Protein AF-A0A2N3GCE1-F1 (afdb_monomer)

pLDDT: mean 74.69, std 27.47, range [20.53, 97.0]

Nearest PDB structures (foldseek):
  1r5z-assembly2_B  TM=7.952E-01  e=4.108E-09  Thermus thermophilus
  9b8o-assembly1_d  TM=7.644E-01  e=1.112E-06  Rattus norvegicus
  8eat-assembly1_d  TM=7.227E-01  e=1.112E-06  Saccharomyces cerevisiae
  8eau-assembly1_d  TM=6.789E-01  e=3.379E-06  Saccharomyces cerevisiae
  7tmt-assembly1_d  TM=7.478E-01  e=1.033E-04  Saccharomyces cerevisiae

Mean predicted aligned error: 14.21 Å

Radius of gyration: 28.53 Å; Cα contacts (8 Å, |Δi|>4): 388; chains: 1; bounding box: 82×104×69 Å

Foldseek 3Di:
DDDDDDDDDDDDDDYDDDDDDDDDDDDDDDDDDDDDDDDDDDDDDDDDPDDDPDDPDPDPDDDDDDDDDDDDDDDDDDDDDDDDDDDDDDDDDDPPVPVVVVVVVLCVQQVQLLVVLVVVVVQFDDPVLLVQLLVDPFLVSNLVSCCPGPQNVLCVPPDALVSLLLSLLVLLQCCLCPSLVPSSHPPLLSCLLQLVLLLQQLLLLLLCQLVVHQSVVRHSQSGPDGPVCSNVVVDDPVSNVVSVVLQQQQADPVSHGDNVCSVLSSVQVSLVSSCVSLVVSVDPLSLQVSQLLLLLVLLLLLLVCVVVVHQLVVSLSSRYPSHPDDSVLSSVLSPDDQLSSLVVSCCDDLSPPDDSVLSNDNLNSVLSSLVSSVVSLVVLCPDSTGCSSVVSSSSSSVLSSVLVSLSNNCSSVVNHSVVNCVSCVRSRD

Secondary structure (DSSP, 8-state):
------------------------------------PPP--PPPPPP-SS--------SS-----------------------PPPP--------HHHHHHHHHHHHHHHHHHHHHHHHHHTTSPPHHHHHHHHH-SSHHHHHHHHTTSTTTTTSTT--SHHHHHHHHHHHHHHIIIIIIHHTT--HHHHHHHHHHHHHHHHHHHHHHHHHT--GGGT--S-SSS-HHHHHTT---HHHHHHHHHHHHHHB-TTS-B-HHHHHHHHHHHHHHHHHHHHHHT--HHHHHHHHHHHHHHHHHHHHHHHHTT--HHHHGGGPPSS-SS-HHHHHHHHTS-HHHHHHHHTTSGGGTT--HHHHH-GGGHHHHHHHHHHHHHHHHTT-SSSHHHHHHHHHHHHHHHHHHHHHHHHHHTT--HHHHHHHHTTT--

Sequence (429 aa):
MRRIARAGSSRGRARRRGDRGRLGGCRTSRNGTARGSCGRWRRRACVGPHGCAGAWCDSPWHAHECRDIGGVDGRGAAHGTRSIGRGRVVRRAGSKGVRYTTAISDSLRYGFAVGRVRVLQTRLLTRSHFERLLAASDFAEQRRILSETAYGGYLENASDVEDVEAALNKVLRDLQVDFLGSANLPESVVEFFSVRRDYDELRGLLKAEAFGIEPDDLVSGAGSVCVEDLMCNRLPLPLAEAYERLRARSSDEDGELQADRIDDVVDAELYERISDLADRSKSAYIREIGRVMVDVANTKVFVRTRLAGLSANEAARHLLGGGSIPTDRFIALYRLPAEEAAARLSCLGPLRGLDPEALLDPGRLDVLADMVIARHLSRARMVAVGPEPVVAYILMRRAEVTVLRTLLAGKLAGVSRDVLRTRLRDVMP

Structure (mmCIF, N/CA/C/O backbone):
data_AF-A0A2N3GCE1-F1
#
_entry.id   AF-A0A2N3GCE1-F1
#
loop_
_atom_site.group_PDB
_atom_site.id
_atom_site.type_symbol
_atom_site.label_atom_id
_atom_site.label_alt_id
_atom_site.label_comp_id
_atom_site.label_asym_id
_atom_site.label_entity_id
_atom_site.label_seq_id
_atom_site.pdbx_PDB_ins_code
_atom_site.Cartn_x
_atom_site.Cartn_y
_atom_site.Cartn_z
_atom_site.occupancy
_atom_site.B_iso_or_equiv
_atom_site.auth_seq_id
_atom_site.auth_comp_id
_atom_site.auth_asym_id
_atom_site.auth_atom_id
_atom_site.pdbx_PDB_model_num
ATOM 1 N N . MET A 1 1 ? 50.536 44.486 -34.765 1.00 33.47 1 MET A N 1
ATOM 2 C CA . MET A 1 1 ? 51.192 45.765 -34.414 1.00 33.47 1 MET A CA 1
ATOM 3 C C . MET A 1 1 ? 50.103 46.793 -34.108 1.00 33.47 1 MET A C 1
ATOM 5 O O . MET A 1 1 ? 49.329 47.074 -35.002 1.00 33.47 1 MET A O 1
ATOM 9 N N . ARG A 1 2 ? 50.077 47.309 -32.866 1.00 28.23 2 ARG A N 1
ATOM 10 C CA . ARG A 1 2 ? 49.453 48.568 -32.377 1.00 28.23 2 ARG A CA 1
ATOM 11 C C . ARG A 1 2 ? 47.903 48.710 -32.431 1.00 28.23 2 ARG A C 1
ATOM 13 O O . ARG A 1 2 ? 47.321 48.608 -33.492 1.00 28.23 2 ARG A O 1
ATOM 20 N N . ARG A 1 3 ? 47.196 48.795 -31.281 1.00 28.77 3 ARG A N 1
ATOM 21 C CA . ARG A 1 3 ? 47.001 49.950 -30.338 1.00 28.77 3 ARG A CA 1
ATOM 22 C C . ARG A 1 3 ? 46.031 50.998 -30.937 1.00 28.77 3 ARG A C 1
ATOM 24 O O . ARG A 1 3 ? 46.307 51.452 -32.031 1.00 28.77 3 ARG A O 1
ATOM 31 N N . ILE A 1 4 ? 44.910 51.413 -30.322 1.00 32.47 4 ILE A N 1
ATOM 32 C CA . ILE A 1 4 ? 44.731 52.281 -29.120 1.00 32.47 4 ILE A CA 1
ATOM 33 C C . ILE A 1 4 ? 43.200 52.540 -28.983 1.00 32.47 4 ILE A C 1
ATOM 35 O O . ILE A 1 4 ? 42.561 52.722 -30.009 1.00 32.47 4 ILE A O 1
ATOM 39 N N . ALA A 1 5 ? 42.551 52.330 -27.821 1.00 33.72 5 ALA A N 1
ATOM 40 C CA . ALA A 1 5 ? 42.267 53.273 -26.701 1.00 33.72 5 ALA A CA 1
ATOM 41 C C . ALA A 1 5 ? 41.174 54.336 -27.023 1.00 33.72 5 ALA A C 1
ATOM 43 O O . ALA A 1 5 ? 41.070 54.745 -28.164 1.00 33.72 5 ALA A O 1
ATOM 44 N N . ARG A 1 6 ? 40.336 54.878 -26.120 1.00 30.19 6 ARG A N 1
ATOM 45 C CA . ARG A 1 6 ? 40.340 55.067 -24.649 1.00 30.19 6 ARG A CA 1
ATOM 46 C C . ARG A 1 6 ? 38.971 55.685 -24.250 1.00 30.19 6 ARG A C 1
ATOM 48 O O . ARG A 1 6 ? 38.409 56.406 -25.062 1.00 30.19 6 ARG A O 1
ATOM 55 N N . ALA A 1 7 ? 38.446 55.426 -23.045 1.00 27.97 7 ALA A N 1
ATOM 56 C CA . ALA A 1 7 ? 38.142 56.402 -21.960 1.00 27.97 7 ALA A CA 1
ATOM 57 C C . ALA A 1 7 ? 36.643 56.305 -21.576 1.00 27.97 7 ALA A C 1
ATOM 59 O O . ALA A 1 7 ? 35.832 56.049 -22.448 1.00 27.97 7 ALA A O 1
ATOM 60 N N . GLY A 1 8 ? 36.159 56.460 -20.339 1.00 26.09 8 GLY A N 1
ATOM 61 C CA . GLY A 1 8 ? 36.776 56.817 -19.064 1.00 26.09 8 GLY A CA 1
ATOM 62 C C . GLY A 1 8 ? 35.899 57.820 -18.285 1.00 26.09 8 GLY A C 1
ATOM 63 O O . GLY A 1 8 ? 35.783 58.963 -18.705 1.00 26.09 8 GLY A O 1
ATOM 64 N N . SER A 1 9 ? 35.425 57.410 -17.096 1.00 28.12 9 SER A N 1
ATOM 65 C CA . SER A 1 9 ? 34.868 58.222 -15.979 1.00 28.12 9 SER A CA 1
ATOM 66 C C . SER A 1 9 ? 33.432 58.769 -16.148 1.00 28.12 9 SER A C 1
ATOM 68 O O . SER A 1 9 ? 33.041 59.128 -17.244 1.00 28.12 9 SER A O 1
ATOM 70 N N . SER A 1 10 ? 32.573 58.818 -15.120 1.00 27.16 10 SER A N 1
ATOM 71 C CA . SER A 1 10 ? 32.806 59.411 -13.796 1.00 27.16 10 SER A CA 1
ATOM 72 C C . SER A 1 10 ? 31.924 58.830 -12.668 1.00 27.16 10 SER A C 1
ATOM 74 O O . SER A 1 10 ? 30.846 58.282 -12.873 1.00 27.16 10 SER A O 1
ATOM 76 N N . ARG A 1 11 ? 32.453 58.943 -11.441 1.00 29.47 11 ARG A N 1
ATOM 77 C CA . ARG A 1 11 ? 31.873 58.563 -10.141 1.00 29.47 11 ARG A CA 1
ATOM 78 C C . ARG A 1 11 ? 31.115 59.741 -9.510 1.00 29.47 11 ARG A C 1
ATOM 80 O O . ARG A 1 11 ? 31.553 60.876 -9.660 1.00 29.47 11 ARG A O 1
ATOM 87 N N . GLY A 1 12 ? 30.150 59.450 -8.632 1.00 25.20 12 GLY A N 1
ATOM 88 C CA . GLY A 1 12 ? 29.626 60.387 -7.624 1.00 25.20 12 GLY A CA 1
ATOM 89 C C . GLY A 1 12 ? 29.042 59.660 -6.403 1.00 25.20 12 GLY A C 1
ATOM 90 O O . GLY A 1 12 ? 28.181 58.807 -6.547 1.00 25.20 12 GLY A O 1
ATOM 91 N N . ARG A 1 13 ? 29.571 59.959 -5.208 1.00 26.61 13 ARG A N 1
ATOM 92 C CA . ARG A 1 13 ? 29.294 59.356 -3.881 1.00 26.61 13 ARG A CA 1
ATOM 93 C C . ARG A 1 13 ? 28.185 60.093 -3.114 1.00 26.61 13 ARG A C 1
ATOM 95 O O . ARG A 1 13 ? 28.155 61.312 -3.203 1.00 26.61 13 ARG A O 1
ATOM 102 N N . ALA A 1 14 ? 27.520 59.408 -2.169 1.00 26.70 14 ALA A N 1
ATOM 103 C CA . ALA A 1 14 ? 27.341 59.820 -0.752 1.00 26.70 14 ALA A CA 1
ATOM 104 C C . ALA A 1 14 ? 26.603 58.705 0.039 1.00 26.70 14 ALA A C 1
ATOM 106 O O . ALA A 1 14 ? 25.534 58.296 -0.378 1.00 26.70 14 ALA A O 1
ATOM 107 N N . ARG A 1 15 ? 27.250 58.022 1.012 1.00 28.45 15 ARG A N 1
ATOM 108 C CA . ARG A 1 15 ? 27.199 58.212 2.501 1.00 28.45 15 ARG A CA 1
ATOM 109 C C . ARG A 1 15 ? 25.867 57.733 3.133 1.00 28.45 15 ARG A C 1
ATOM 111 O O . ARG A 1 15 ? 24.830 58.066 2.602 1.00 28.45 15 ARG A O 1
ATOM 118 N N . ARG A 1 16 ? 25.762 57.082 4.305 1.00 27.31 16 ARG A N 1
ATOM 119 C CA . ARG A 1 16 ? 26.649 56.543 5.372 1.00 27.31 16 ARG A CA 1
ATOM 120 C C . ARG A 1 16 ? 25.730 55.873 6.440 1.00 27.31 16 ARG A C 1
ATOM 122 O O . ARG A 1 16 ? 24.572 56.260 6.518 1.00 27.31 16 ARG A O 1
ATOM 129 N N . ARG A 1 17 ? 26.343 55.104 7.366 1.00 27.12 17 ARG A N 1
ATOM 130 C CA . ARG A 1 17 ? 25.865 54.561 8.680 1.00 27.12 17 ARG A CA 1
ATOM 131 C C . ARG A 1 17 ? 25.233 53.163 8.605 1.00 27.12 17 ARG A C 1
ATOM 133 O O . ARG A 1 17 ? 24.388 52.948 7.759 1.00 27.12 17 ARG A O 1
ATOM 140 N N . GLY A 1 18 ? 25.563 52.184 9.448 1.00 26.73 18 GLY A N 1
ATOM 141 C CA . GLY A 1 18 ? 26.479 52.027 10.595 1.00 26.73 18 GLY A CA 1
ATOM 142 C C . GLY A 1 18 ? 26.363 50.546 11.024 1.00 26.73 18 GLY A C 1
ATOM 143 O O . GLY A 1 18 ? 25.280 49.991 10.931 1.00 26.73 18 GLY A O 1
ATOM 144 N N . ASP A 1 19 ? 27.452 49.790 11.136 1.00 27.17 19 ASP A N 1
ATOM 145 C CA . ASP A 1 19 ? 28.341 49.613 12.301 1.00 27.17 19 ASP A CA 1
ATOM 146 C C . ASP A 1 19 ? 27.989 48.336 13.109 1.00 27.17 19 ASP A C 1
ATOM 148 O O . ASP A 1 19 ? 26.915 48.259 13.687 1.00 27.17 19 ASP A O 1
ATOM 152 N N . ARG A 1 20 ? 28.943 47.379 13.112 1.00 28.41 20 ARG A N 1
ATOM 153 C CA . ARG A 1 20 ? 29.298 46.343 14.126 1.00 28.41 20 ARG A CA 1
ATOM 154 C C . ARG A 1 20 ? 28.164 45.442 14.668 1.00 28.41 20 ARG A C 1
ATOM 156 O O . ARG A 1 20 ? 27.206 45.917 15.242 1.00 28.41 20 ARG A O 1
ATOM 163 N N . GLY A 1 21 ? 28.219 44.111 14.623 1.00 25.69 21 GLY A N 1
ATOM 164 C CA . GLY A 1 21 ? 29.349 43.193 14.771 1.00 25.69 21 GLY A CA 1
ATOM 165 C C . GLY A 1 21 ? 29.304 42.527 16.154 1.00 25.69 21 GLY A C 1
ATOM 166 O O . GLY A 1 21 ? 29.380 43.245 17.143 1.00 25.69 21 GLY A O 1
ATOM 167 N N . ARG A 1 22 ? 29.234 41.187 16.226 1.00 26.52 22 ARG A N 1
ATOM 168 C CA . ARG A 1 22 ? 30.045 40.328 17.120 1.00 26.52 22 ARG A CA 1
ATOM 169 C C . ARG A 1 22 ? 29.626 38.857 17.069 1.00 26.52 22 ARG A C 1
ATOM 171 O O . ARG A 1 22 ? 28.460 38.507 17.180 1.00 26.52 22 ARG A O 1
ATOM 178 N N . LEU A 1 23 ? 30.668 38.040 16.959 1.00 31.75 23 LEU A N 1
ATOM 179 C CA . LEU A 1 23 ? 30.755 36.619 17.263 1.00 31.75 23 LEU A CA 1
ATOM 180 C C . LEU A 1 23 ? 30.488 36.359 18.754 1.00 31.75 23 LEU A C 1
ATOM 182 O O . LEU A 1 23 ? 30.892 37.157 19.602 1.00 31.75 23 LEU A O 1
ATOM 186 N N . GLY A 1 24 ? 29.927 35.193 19.065 1.00 25.12 24 GLY A N 1
ATOM 187 C CA . GLY A 1 24 ? 29.865 34.647 20.418 1.00 25.12 24 GLY A CA 1
ATOM 188 C C . GLY A 1 24 ? 29.426 33.187 20.388 1.00 25.12 24 GLY A C 1
ATOM 189 O O . GLY A 1 24 ? 28.255 32.904 20.171 1.00 25.12 24 GLY A O 1
ATOM 190 N N . GLY A 1 25 ? 30.377 32.266 20.568 1.00 23.61 25 GLY A N 1
ATOM 191 C CA . GLY A 1 25 ? 30.087 30.846 20.762 1.00 23.61 25 GLY A CA 1
ATOM 192 C C . GLY A 1 25 ? 29.358 30.586 22.080 1.00 23.61 25 GLY A C 1
ATOM 193 O O . GLY A 1 25 ? 29.390 31.414 22.990 1.00 23.61 25 GLY A O 1
ATOM 194 N N . CYS A 1 26 ? 28.747 29.409 22.211 1.00 23.72 26 CYS A N 1
ATOM 195 C CA . CYS A 1 26 ? 28.210 28.959 23.488 1.00 23.72 26 CYS A CA 1
ATOM 196 C C . CYS A 1 26 ? 28.715 27.556 23.824 1.00 23.72 26 CYS A C 1
ATOM 198 O O . CYS A 1 26 ? 28.505 26.594 23.089 1.00 23.72 26 CYS A O 1
ATOM 200 N N . ARG A 1 27 ? 29.428 27.495 24.952 1.00 23.75 27 ARG A N 1
ATOM 201 C CA . ARG A 1 27 ? 29.804 26.285 25.678 1.00 23.75 27 ARG A CA 1
ATOM 202 C C . ARG A 1 27 ? 28.570 25.686 26.352 1.00 23.75 27 ARG A C 1
ATOM 204 O O . ARG A 1 27 ? 27.651 26.391 26.749 1.00 23.75 27 ARG A O 1
ATOM 211 N N . THR A 1 28 ? 28.643 24.381 26.559 1.00 29.11 28 THR A N 1
ATOM 212 C CA . THR A 1 28 ? 27.811 23.559 27.441 1.00 29.11 28 THR A CA 1
ATOM 213 C C . THR A 1 28 ? 27.649 24.120 28.863 1.00 29.11 28 THR A C 1
ATOM 215 O O . THR A 1 28 ? 28.654 24.401 29.520 1.00 29.11 28 THR A O 1
ATOM 218 N N . SER A 1 29 ? 26.424 24.109 29.402 1.00 24.20 29 SER A N 1
ATOM 219 C CA . SER A 1 29 ? 26.180 23.947 30.844 1.00 24.20 29 SER A CA 1
ATOM 220 C C . SER A 1 29 ? 24.843 23.258 31.141 1.00 24.20 29 SER A C 1
ATOM 222 O O . SER A 1 29 ? 23.843 23.481 30.468 1.00 24.20 29 SER A O 1
ATOM 224 N N . ARG A 1 30 ? 24.884 22.412 32.173 1.00 23.70 30 ARG A N 1
ATOM 225 C CA . ARG A 1 30 ? 23.834 21.553 32.738 1.00 23.70 30 ARG A CA 1
ATOM 226 C C . ARG A 1 30 ? 22.676 22.317 33.402 1.00 23.70 30 ARG A C 1
ATOM 228 O O . ARG A 1 30 ? 22.890 23.392 33.944 1.00 23.70 30 ARG A O 1
ATOM 235 N N . ASN A 1 31 ? 21.552 21.595 33.507 1.00 25.09 31 ASN A N 1
ATOM 236 C CA . ASN A 1 31 ? 20.444 21.687 34.472 1.00 25.09 31 ASN A CA 1
ATOM 237 C C . ASN A 1 31 ? 19.581 22.959 34.500 1.00 25.09 31 ASN A C 1
ATOM 239 O O . ASN A 1 31 ? 20.050 24.046 34.807 1.00 25.09 31 ASN A O 1
ATOM 243 N N . GLY A 1 32 ? 18.266 22.761 34.354 1.00 23.70 32 GLY A N 1
ATOM 244 C CA . GLY A 1 32 ? 17.261 23.742 34.760 1.00 23.70 32 GLY A CA 1
ATOM 245 C C . GLY A 1 32 ? 15.976 23.653 33.949 1.00 23.70 32 GLY A C 1
ATOM 246 O O . GLY A 1 32 ? 15.889 24.176 32.848 1.00 23.70 32 GLY A O 1
ATOM 247 N N . THR A 1 33 ? 14.972 22.996 34.518 1.00 26.48 33 THR A N 1
ATOM 248 C CA . THR A 1 33 ? 13.564 23.026 34.108 1.00 26.48 33 THR A CA 1
ATOM 249 C C . THR A 1 33 ? 13.042 24.448 33.883 1.00 26.48 33 THR A C 1
ATOM 251 O O . THR A 1 33 ? 13.059 25.246 34.818 1.00 26.48 33 THR A O 1
ATOM 254 N N . ALA A 1 34 ? 12.461 24.729 32.714 1.00 23.61 34 ALA A N 1
ATOM 255 C CA . ALA A 1 34 ? 11.459 25.782 32.556 1.00 23.61 34 ALA A CA 1
ATOM 256 C C . ALA A 1 34 ? 10.582 25.517 31.323 1.00 23.61 34 ALA A C 1
ATOM 258 O O . ALA A 1 34 ? 11.065 25.362 30.206 1.00 23.61 34 ALA A O 1
ATOM 259 N N . ARG A 1 35 ? 9.269 25.463 31.567 1.00 27.59 35 ARG A N 1
ATOM 260 C CA . ARG A 1 35 ? 8.199 25.460 30.566 1.00 27.59 35 ARG A CA 1
ATOM 261 C C . ARG A 1 35 ? 8.321 26.701 29.676 1.00 27.59 35 ARG A C 1
ATOM 263 O O . ARG A 1 35 ? 8.397 27.809 30.198 1.00 27.59 35 ARG A O 1
ATOM 270 N N . GLY A 1 36 ? 8.255 26.515 28.361 1.00 23.55 36 GLY A N 1
ATOM 271 C CA . GLY A 1 36 ? 8.134 27.589 27.380 1.00 23.55 36 GLY A CA 1
ATOM 272 C C . GLY A 1 36 ? 7.062 27.230 26.360 1.00 23.55 36 GLY A C 1
ATOM 273 O O . GLY A 1 36 ? 7.244 26.334 25.547 1.00 23.55 36 GLY A O 1
ATOM 274 N N . SER A 1 37 ? 5.922 27.906 26.456 1.00 25.78 37 SER A N 1
ATOM 275 C CA . SER A 1 37 ? 4.818 27.882 25.500 1.00 25.78 37 SER A CA 1
ATOM 276 C C . SER A 1 37 ? 5.287 28.307 24.106 1.00 25.78 37 SER A C 1
ATOM 278 O O . SER A 1 37 ? 5.743 29.441 23.949 1.00 25.78 37 SER A O 1
ATOM 280 N N . CYS A 1 38 ? 5.124 27.449 23.096 1.00 23.92 38 CYS A N 1
ATOM 281 C CA . CYS A 1 38 ? 5.292 27.852 21.701 1.00 23.92 38 CYS A CA 1
ATOM 282 C C . CYS A 1 38 ? 3.946 28.328 21.133 1.00 23.92 38 CYS A C 1
ATOM 284 O O . CYS A 1 38 ? 2.900 27.714 21.351 1.00 23.92 38 CYS A O 1
ATOM 286 N N . GLY A 1 39 ? 3.982 29.506 20.513 1.00 23.58 39 GLY A N 1
ATOM 287 C CA . GLY A 1 39 ? 2.833 30.348 20.208 1.00 23.58 39 GLY A CA 1
ATOM 288 C C . GLY A 1 39 ? 1.913 29.801 19.119 1.00 23.58 39 GLY A C 1
ATOM 289 O O . GLY A 1 39 ? 2.338 29.318 18.076 1.00 23.58 39 GLY A O 1
ATOM 290 N N . ARG A 1 40 ? 0.615 29.957 19.376 1.00 23.17 40 ARG A N 1
ATOM 291 C CA . ARG A 1 40 ? -0.505 29.680 18.477 1.00 23.17 40 ARG A CA 1
ATOM 292 C C . ARG A 1 40 ? -0.565 30.775 17.397 1.00 23.17 40 ARG A C 1
ATOM 294 O O . ARG A 1 40 ? -0.954 31.903 17.700 1.00 23.17 40 ARG A O 1
ATOM 301 N N . TRP A 1 41 ? -0.204 30.468 16.151 1.00 23.16 41 TRP A N 1
ATOM 302 C CA . TRP A 1 41 ? -0.358 31.399 15.025 1.00 23.16 41 TRP A CA 1
ATOM 303 C C . TRP A 1 41 ? -1.803 31.369 14.508 1.00 23.16 41 TRP A C 1
ATOM 305 O O . TRP A 1 41 ? -2.201 30.473 13.774 1.00 23.16 41 TRP A O 1
ATOM 315 N N . ARG A 1 42 ? -2.613 32.364 14.893 1.00 22.33 42 ARG A N 1
ATOM 316 C CA . ARG A 1 42 ? -3.903 32.647 14.238 1.00 22.33 42 ARG A CA 1
ATOM 317 C C . ARG A 1 42 ? -3.636 33.383 12.924 1.00 22.33 42 ARG A C 1
ATOM 319 O O . ARG A 1 42 ? -3.183 34.527 12.965 1.00 22.33 42 ARG A O 1
ATOM 326 N N . ARG A 1 43 ? -3.976 32.793 11.774 1.00 29.83 43 ARG A N 1
ATOM 327 C CA . ARG A 1 43 ? -4.094 33.542 10.510 1.00 29.83 43 ARG A CA 1
ATOM 328 C C . ARG A 1 43 ? -5.513 34.110 10.392 1.00 29.83 43 ARG A C 1
ATOM 330 O O . ARG A 1 43 ? -6.495 33.406 10.602 1.00 29.83 43 ARG A O 1
ATOM 337 N N . ARG A 1 44 ? -5.609 35.422 10.144 1.00 22.22 44 ARG A N 1
ATOM 338 C CA . ARG A 1 44 ? -6.866 36.149 9.897 1.00 22.22 44 ARG A CA 1
ATOM 339 C C . ARG A 1 44 ? -7.319 35.892 8.460 1.00 22.22 44 ARG A C 1
ATOM 341 O O . ARG A 1 44 ? -6.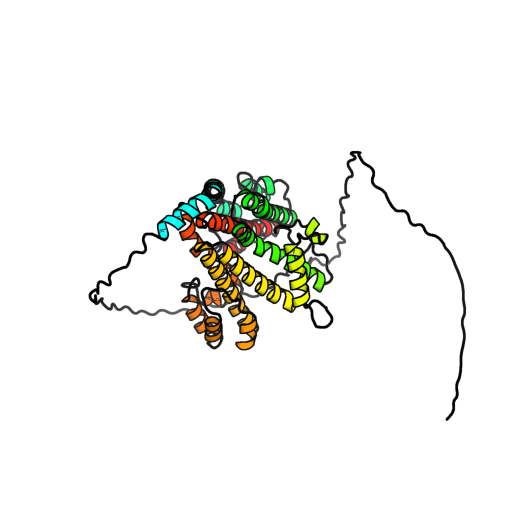519 36.038 7.544 1.00 22.22 44 ARG A O 1
ATOM 348 N N . ALA A 1 45 ? -8.598 35.577 8.284 1.00 23.36 45 ALA A N 1
ATOM 349 C CA . ALA A 1 45 ? -9.257 35.561 6.985 1.00 23.36 45 ALA A CA 1
ATOM 350 C C . ALA A 1 45 ? -9.542 37.002 6.524 1.00 23.36 45 ALA A C 1
ATOM 352 O O . ALA A 1 45 ? -10.155 37.777 7.260 1.00 23.36 45 ALA A O 1
ATOM 353 N N . CYS A 1 46 ? -9.117 37.352 5.310 1.00 21.83 46 CYS A N 1
ATOM 354 C CA . CYS A 1 46 ? -9.624 38.516 4.587 1.00 21.83 46 CYS A CA 1
ATOM 355 C C . CYS A 1 46 ? -10.735 38.036 3.647 1.00 21.83 46 CYS A C 1
ATOM 357 O O . CYS A 1 46 ? -10.486 37.228 2.757 1.00 21.83 46 CYS A O 1
ATOM 359 N N . VAL A 1 47 ? -11.958 38.517 3.872 1.00 24.56 47 VAL A N 1
ATOM 360 C CA . VAL A 1 47 ? -13.141 38.223 3.052 1.00 24.56 47 VAL A CA 1
ATOM 361 C C . VAL A 1 47 ? -13.284 39.318 1.995 1.00 24.56 47 VAL A C 1
ATOM 363 O O . VAL A 1 47 ? -13.379 40.495 2.339 1.00 24.56 47 VAL A O 1
ATOM 366 N N . GLY A 1 48 ? -13.306 38.923 0.720 1.00 22.86 48 GLY A N 1
ATOM 367 C CA . GLY A 1 48 ? -13.671 39.758 -0.427 1.00 22.86 48 GLY A CA 1
ATOM 368 C C . GLY A 1 48 ? -14.891 39.172 -1.158 1.00 22.86 48 GLY A C 1
ATOM 369 O O . GLY A 1 48 ? -15.114 37.961 -1.083 1.00 22.86 48 GLY A O 1
ATOM 370 N N . PRO A 1 49 ? -15.721 39.993 -1.826 1.00 24.56 49 PRO A N 1
ATOM 371 C CA . PRO A 1 49 ? -17.116 39.665 -2.086 1.00 24.56 49 PRO A CA 1
ATOM 372 C C . PRO A 1 49 ? -17.316 39.035 -3.467 1.00 24.56 49 PRO A C 1
ATOM 374 O O . PRO A 1 49 ? -17.944 39.635 -4.318 1.00 24.56 49 PRO A O 1
ATOM 377 N N . HIS A 1 50 ? -16.810 37.825 -3.690 1.00 25.69 50 HIS A N 1
ATOM 378 C CA . HIS A 1 50 ? -17.332 36.894 -4.698 1.00 25.69 50 HIS A CA 1
ATOM 379 C C . HIS A 1 50 ? -17.014 35.482 -4.203 1.00 25.69 50 HIS A C 1
ATOM 381 O O . HIS A 1 50 ? -15.877 35.022 -4.250 1.00 25.69 50 HIS A O 1
ATOM 387 N N . GLY A 1 51 ? -18.022 34.845 -3.607 1.00 30.61 51 GLY A N 1
ATOM 388 C CA . GLY A 1 51 ? -17.897 33.557 -2.940 1.00 30.61 51 GLY A CA 1
ATOM 389 C C . GLY A 1 51 ? -17.669 32.413 -3.919 1.00 30.61 51 GLY A C 1
ATOM 390 O O . GLY A 1 51 ? -18.630 31.825 -4.393 1.00 30.61 51 GLY A O 1
ATOM 391 N N . CYS A 1 52 ? -16.400 32.079 -4.140 1.00 23.19 52 CYS A N 1
ATOM 392 C CA . CYS A 1 52 ? -15.913 30.746 -4.487 1.00 23.19 52 CYS A CA 1
ATOM 393 C C . CYS A 1 52 ? -14.543 30.587 -3.814 1.00 23.19 52 CYS A C 1
ATOM 395 O O . CYS A 1 52 ? -13.531 31.057 -4.328 1.00 23.19 52 CYS A O 1
ATOM 397 N N . ALA A 1 53 ? -14.511 29.973 -2.629 1.00 21.80 53 ALA A N 1
ATOM 398 C CA . ALA A 1 53 ? -13.259 29.543 -2.018 1.00 21.80 53 ALA A CA 1
ATOM 399 C C . ALA A 1 53 ? -12.817 28.254 -2.721 1.00 21.80 53 ALA A C 1
ATOM 401 O O . ALA A 1 53 ? -13.348 27.179 -2.456 1.00 21.80 53 ALA A O 1
ATOM 402 N N . GLY A 1 54 ? -11.898 28.405 -3.674 1.00 29.05 54 GLY A N 1
ATOM 403 C CA . GLY A 1 54 ? -11.167 27.309 -4.291 1.00 29.05 54 GLY A CA 1
ATOM 404 C C . GLY A 1 54 ? -10.099 26.784 -3.338 1.00 29.05 54 GLY A C 1
ATOM 405 O O . GLY A 1 54 ? -9.162 27.494 -2.991 1.00 29.05 54 GLY A O 1
ATOM 406 N N . ALA A 1 55 ? -10.286 25.546 -2.913 1.00 24.69 55 ALA A N 1
ATOM 407 C CA . ALA A 1 55 ? -9.293 24.588 -2.444 1.00 24.69 55 ALA A CA 1
ATOM 408 C C . ALA A 1 55 ? -10.054 23.254 -2.404 1.00 24.69 55 ALA A C 1
ATOM 410 O O . ALA A 1 55 ? -11.244 23.281 -2.104 1.00 24.69 55 ALA A O 1
ATOM 411 N N . TRP A 1 56 ? -9.406 22.126 -2.694 1.00 25.25 56 TRP A N 1
ATOM 412 C CA . TRP A 1 56 ? -10.009 20.799 -2.951 1.00 25.25 56 TRP A CA 1
ATOM 413 C C . TRP A 1 56 ? -10.373 20.516 -4.414 1.00 25.25 56 TRP A C 1
ATOM 415 O O . TRP A 1 56 ? -11.505 20.184 -4.744 1.00 25.25 56 TRP A O 1
ATOM 425 N N . CYS A 1 57 ? -9.361 20.598 -5.276 1.00 22.11 57 CYS A N 1
ATOM 426 C CA . CYS A 1 57 ? -9.258 19.828 -6.516 1.00 22.11 57 CYS A CA 1
ATOM 427 C C . CYS A 1 57 ? -7.774 19.769 -6.900 1.00 22.11 57 CYS A C 1
ATOM 429 O O . CYS A 1 57 ? -7.363 20.503 -7.779 1.00 22.11 57 CYS A O 1
ATOM 431 N N . ASP A 1 58 ? -6.978 18.955 -6.202 1.00 21.25 58 ASP A N 1
ATOM 432 C CA . ASP A 1 58 ? -5.650 18.524 -6.668 1.00 21.25 58 ASP A CA 1
ATOM 433 C C . ASP A 1 58 ? -5.305 17.168 -6.038 1.00 21.25 58 ASP A C 1
ATOM 435 O O . ASP A 1 58 ? -4.491 16.993 -5.137 1.00 21.25 58 ASP A O 1
ATOM 439 N N . SER A 1 59 ? -6.016 16.159 -6.515 1.00 23.55 59 SER A N 1
ATOM 440 C CA . SER A 1 59 ? -5.460 14.827 -6.707 1.00 23.55 59 SER A CA 1
ATOM 441 C C . SER A 1 59 ? -5.751 14.513 -8.169 1.00 23.55 59 SER A C 1
ATOM 443 O O . SER A 1 59 ? -6.889 14.732 -8.599 1.00 23.55 59 SER A O 1
ATOM 445 N N . PRO A 1 60 ? -4.761 14.093 -8.976 1.00 22.86 60 PRO A N 1
ATOM 446 C CA . PRO A 1 60 ? -5.038 13.774 -10.366 1.00 22.86 60 PRO A CA 1
ATOM 447 C C . PRO A 1 60 ? -6.051 12.626 -10.370 1.00 22.86 60 PRO A C 1
ATOM 449 O O . PRO A 1 60 ? -6.070 11.838 -9.429 1.00 22.86 60 PRO A O 1
ATOM 452 N N . TRP A 1 61 ? -6.864 12.534 -11.420 1.00 25.09 61 TRP A N 1
ATOM 453 C CA . TRP A 1 61 ? -7.975 11.585 -11.590 1.00 25.09 61 TRP A CA 1
ATOM 454 C C . TRP A 1 61 ? -9.298 12.056 -10.966 1.00 25.09 61 TRP A C 1
ATOM 456 O O . TRP A 1 61 ? -9.614 11.735 -9.828 1.00 25.09 61 TRP A O 1
ATOM 466 N N . HIS A 1 62 ? -10.088 12.817 -11.737 1.00 25.33 62 HIS A N 1
ATOM 467 C CA . HIS A 1 62 ? -11.474 12.475 -12.111 1.00 25.33 62 HIS A CA 1
ATOM 468 C C . HIS A 1 62 ? -12.227 13.687 -12.676 1.00 25.33 62 HIS A C 1
ATOM 470 O O . HIS A 1 62 ? -12.447 14.673 -11.980 1.00 25.33 62 HIS A O 1
ATOM 476 N N . ALA A 1 63 ? -12.717 13.564 -13.912 1.00 23.14 63 ALA A N 1
ATOM 477 C CA . ALA A 1 63 ? -13.847 14.347 -14.394 1.00 23.14 63 ALA A CA 1
ATOM 478 C C . ALA A 1 63 ? -14.635 13.563 -15.461 1.00 23.14 63 ALA A C 1
ATOM 480 O O . ALA A 1 63 ? -14.057 13.035 -16.407 1.00 23.14 63 ALA A O 1
ATOM 481 N N . HIS A 1 64 ? -15.957 13.598 -15.291 1.00 26.39 64 HIS A N 1
ATOM 482 C CA . HIS A 1 64 ? -17.046 13.358 -16.243 1.00 26.39 64 HIS A CA 1
ATOM 483 C C . HIS A 1 64 ? -17.788 12.013 -16.291 1.00 26.39 64 HIS A C 1
ATOM 485 O O . HIS A 1 64 ? -17.245 10.916 -16.296 1.00 26.39 64 HIS A O 1
ATOM 491 N N . GLU A 1 65 ? -19.105 12.215 -16.314 1.00 23.39 65 GLU A N 1
ATOM 492 C CA . GLU A 1 65 ? -20.244 11.336 -16.110 1.00 23.39 65 GLU A CA 1
ATOM 493 C C . GLU A 1 65 ? -21.042 11.190 -17.422 1.00 23.39 65 GLU A C 1
ATOM 495 O O . GLU A 1 65 ? -21.149 12.145 -18.192 1.00 23.39 65 GLU A O 1
ATOM 500 N N . CYS A 1 66 ? -21.735 10.050 -17.520 1.00 20.53 66 CYS A N 1
ATOM 501 C CA . CYS A 1 66 ? -23.111 9.851 -18.013 1.00 20.53 66 CYS A CA 1
ATOM 502 C C . CYS A 1 66 ? -23.455 9.672 -19.515 1.00 20.53 66 CYS A C 1
ATOM 504 O O . CYS A 1 66 ? -23.171 10.524 -20.352 1.00 20.53 66 CYS A O 1
ATOM 506 N N . ARG A 1 67 ? -24.315 8.639 -19.712 1.00 22.20 67 ARG A N 1
ATOM 507 C CA . ARG A 1 67 ? -25.198 8.223 -20.844 1.00 22.20 67 ARG A CA 1
ATOM 508 C C . ARG A 1 67 ? -24.605 7.190 -21.818 1.00 22.20 67 ARG A C 1
ATOM 510 O O . ARG A 1 67 ? -23.467 7.335 -22.223 1.00 22.20 67 ARG A O 1
ATOM 517 N N . ASP A 1 68 ? -25.275 6.115 -22.251 1.00 23.72 68 ASP A N 1
ATOM 518 C CA . ASP A 1 68 ? -26.663 5.628 -22.145 1.00 23.72 68 ASP A CA 1
ATOM 519 C C . ASP A 1 68 ? -26.686 4.084 -22.239 1.00 23.72 68 ASP A C 1
ATOM 521 O O . ASP A 1 68 ? -25.782 3.465 -22.798 1.00 23.72 68 ASP A O 1
ATOM 525 N N . ILE A 1 69 ? -27.742 3.466 -21.697 1.00 22.73 69 ILE A N 1
ATOM 526 C CA . ILE A 1 69 ? -27.984 2.014 -21.669 1.00 22.73 69 ILE A CA 1
ATOM 527 C C . ILE A 1 69 ? -28.922 1.606 -22.819 1.00 22.73 69 ILE A C 1
ATOM 529 O O . ILE A 1 69 ? -30.019 2.143 -22.949 1.00 22.73 69 ILE A O 1
ATOM 533 N N . GLY A 1 70 ? -28.540 0.565 -23.562 1.00 23.28 70 GLY A N 1
ATOM 534 C CA . GLY A 1 70 ? -29.412 -0.329 -24.339 1.00 23.28 70 GLY A CA 1
ATOM 535 C C . GLY A 1 70 ? -28.607 -1.607 -24.602 1.00 23.28 70 GLY A C 1
ATOM 536 O O . GLY A 1 70 ? -27.498 -1.521 -25.104 1.00 23.28 70 GLY A O 1
ATOM 537 N N . GLY A 1 71 ? -28.963 -2.801 -24.131 1.00 22.28 71 GLY A N 1
ATOM 538 C CA . GLY A 1 71 ? -30.225 -3.505 -24.314 1.00 22.28 71 GLY A CA 1
ATOM 539 C C . GLY A 1 71 ? -30.044 -4.511 -25.457 1.00 22.28 71 GLY A C 1
ATOM 540 O O . GLY A 1 71 ? -29.844 -4.075 -26.583 1.00 22.28 71 GLY A O 1
ATOM 541 N N . VAL A 1 72 ? -30.091 -5.820 -25.159 1.00 24.78 72 VAL A N 1
ATOM 542 C CA . VAL A 1 72 ? -30.770 -6.902 -25.921 1.00 24.78 72 VAL A CA 1
ATOM 543 C C . VAL A 1 72 ? -30.197 -8.294 -25.584 1.00 24.78 72 VAL A C 1
ATOM 545 O O . VAL A 1 72 ? -28.996 -8.511 -25.450 1.00 24.78 72 VAL A O 1
ATOM 548 N N . ASP A 1 73 ? -31.155 -9.209 -25.454 1.00 23.19 73 ASP A N 1
ATOM 549 C CA . ASP A 1 73 ? -31.148 -10.644 -25.183 1.00 23.19 73 ASP A CA 1
ATOM 550 C C . ASP A 1 73 ? -30.275 -11.542 -26.077 1.00 23.19 73 ASP A C 1
ATOM 552 O O . ASP A 1 73 ? -30.037 -11.250 -27.247 1.00 23.19 73 ASP A O 1
ATOM 556 N N . GLY A 1 74 ? -30.008 -12.769 -25.599 1.00 24.31 74 GLY A N 1
ATOM 557 C CA . GLY A 1 74 ? -29.877 -13.902 -26.523 1.00 24.31 74 GLY A CA 1
ATOM 558 C C . GLY A 1 74 ? -29.197 -15.173 -26.014 1.00 24.31 74 GLY A C 1
ATOM 559 O O . GLY A 1 74 ? -28.021 -15.374 -26.261 1.00 24.31 74 GLY A O 1
ATOM 560 N N . ARG A 1 75 ? -29.990 -16.056 -25.387 1.00 24.58 75 ARG A N 1
ATOM 561 C CA . ARG A 1 75 ? -30.054 -17.532 -25.555 1.00 24.58 75 ARG A CA 1
ATOM 562 C C . ARG A 1 75 ? -28.796 -18.325 -25.973 1.00 24.58 75 ARG A C 1
ATOM 564 O O . ARG A 1 75 ? -28.248 -18.110 -27.045 1.00 24.58 75 ARG A O 1
ATOM 571 N N . GLY A 1 76 ? -28.574 -19.462 -25.299 1.00 24.86 76 GLY A N 1
ATOM 572 C CA . GLY A 1 76 ? -28.040 -20.657 -25.977 1.00 24.86 76 GLY A CA 1
ATOM 573 C C . GLY A 1 76 ? -27.305 -21.661 -25.094 1.00 24.86 76 GLY A C 1
ATOM 574 O O . GLY A 1 76 ? -26.108 -21.543 -24.875 1.00 24.86 76 GLY A O 1
ATOM 575 N N . ALA A 1 77 ? -28.024 -22.678 -24.624 1.00 24.72 77 ALA A N 1
ATOM 576 C CA . ALA A 1 77 ? -27.486 -23.862 -23.960 1.00 24.72 77 ALA A CA 1
ATOM 577 C C . ALA A 1 77 ? -26.652 -24.749 -24.907 1.00 24.72 77 ALA A C 1
ATOM 579 O O . ALA A 1 77 ? -26.975 -24.826 -26.087 1.00 24.72 77 ALA A O 1
ATOM 580 N N . ALA A 1 78 ? -25.693 -25.515 -24.370 1.00 25.83 78 ALA A N 1
ATOM 581 C CA . ALA A 1 78 ? -25.601 -26.964 -24.611 1.00 25.83 78 ALA A CA 1
ATOM 582 C C . ALA A 1 78 ? -24.455 -27.626 -23.825 1.00 25.83 78 ALA A C 1
ATOM 584 O O . ALA A 1 78 ? -23.325 -27.149 -23.764 1.00 25.83 78 ALA A O 1
ATOM 585 N N . HIS A 1 79 ? -24.799 -28.773 -23.248 1.00 25.50 79 HIS A N 1
ATOM 586 C CA . HIS A 1 79 ? -23.948 -29.729 -22.558 1.00 25.50 79 HIS A CA 1
ATOM 587 C C . HIS A 1 79 ? -22.926 -30.418 -23.477 1.00 25.50 79 HIS A C 1
ATOM 589 O O . HIS A 1 79 ? -23.237 -30.768 -24.610 1.00 25.50 79 HIS A O 1
ATOM 595 N N . GLY A 1 80 ? -21.746 -30.725 -22.927 1.00 26.48 80 GLY A N 1
ATOM 596 C CA . GLY A 1 80 ? -20.743 -31.599 -23.537 1.00 26.48 80 GLY A CA 1
ATOM 597 C C . GLY A 1 80 ? -19.983 -32.378 -22.464 1.00 26.48 80 GLY A C 1
ATOM 598 O O . GLY A 1 80 ? -19.320 -31.807 -21.605 1.00 26.48 80 GLY A O 1
ATOM 599 N N . THR A 1 81 ? -20.161 -33.690 -22.480 1.00 26.33 81 THR A N 1
ATOM 600 C CA . THR A 1 81 ? -19.829 -34.693 -21.463 1.00 26.33 81 THR A CA 1
ATOM 601 C C . THR A 1 81 ? -18.342 -35.032 -21.307 1.00 26.33 81 THR A C 1
ATOM 603 O O . THR A 1 81 ? -17.546 -34.954 -22.236 1.00 26.33 81 THR A O 1
ATOM 606 N N . ARG A 1 82 ? -18.017 -35.489 -20.089 1.00 24.97 82 ARG A N 1
ATOM 607 C CA . ARG A 1 82 ? -16.741 -36.041 -19.603 1.00 24.97 82 ARG A CA 1
ATOM 608 C C . ARG A 1 82 ? -16.235 -37.240 -20.417 1.00 24.97 82 ARG A C 1
ATOM 610 O O . ARG A 1 82 ? -17.005 -38.146 -20.714 1.00 24.97 82 ARG A O 1
ATOM 617 N N . SER A 1 83 ? -14.912 -37.356 -20.534 1.00 27.56 83 SER A N 1
ATOM 618 C CA . SER A 1 83 ? -14.219 -38.642 -20.686 1.00 27.56 83 SER A CA 1
ATOM 619 C C . SER A 1 83 ? -12.987 -38.698 -19.777 1.00 27.56 83 SER A C 1
ATOM 621 O O . SER A 1 83 ? -12.070 -37.885 -19.887 1.00 27.56 83 SER A O 1
ATOM 623 N N . ILE A 1 84 ? -13.005 -39.659 -18.853 1.00 27.19 84 ILE A N 1
ATOM 624 C CA . ILE A 1 84 ? -11.993 -39.936 -17.829 1.00 27.19 84 ILE A CA 1
ATOM 625 C C . ILE A 1 84 ? -10.908 -40.829 -18.448 1.00 27.19 84 ILE A C 1
ATOM 627 O O . ILE A 1 84 ? -11.181 -41.962 -18.840 1.00 27.19 84 ILE A O 1
ATOM 631 N N . GLY A 1 85 ? -9.680 -40.314 -18.531 1.00 27.92 85 GLY A N 1
ATOM 632 C CA . GLY A 1 85 ? -8.492 -41.025 -19.010 1.00 27.92 85 GLY A CA 1
ATOM 633 C C . GLY A 1 85 ? -7.593 -41.481 -17.860 1.00 27.92 85 GLY A C 1
ATOM 634 O O . GLY A 1 85 ? -7.219 -40.693 -16.998 1.00 27.92 85 GLY A O 1
ATOM 635 N N . ARG A 1 86 ? -7.285 -42.779 -17.862 1.00 28.38 86 ARG A N 1
ATOM 636 C CA . ARG A 1 86 ? -6.600 -43.581 -16.837 1.00 28.38 86 ARG A CA 1
ATOM 637 C C . ARG A 1 86 ? -5.233 -43.056 -16.384 1.00 28.38 86 ARG A C 1
ATOM 639 O O . ARG A 1 86 ? -4.442 -42.524 -17.156 1.00 28.38 86 ARG A O 1
ATOM 646 N N . GLY A 1 87 ? -4.964 -43.306 -15.103 1.00 25.06 87 GLY A N 1
ATOM 647 C CA . GLY A 1 87 ? -3.770 -42.891 -14.386 1.00 25.06 87 GLY A CA 1
ATOM 648 C C . GLY A 1 87 ? -2.513 -43.690 -14.717 1.00 25.06 87 GLY A C 1
ATOM 649 O O . GLY A 1 87 ? -2.545 -44.879 -15.033 1.00 25.06 87 GLY A O 1
ATOM 650 N N . ARG A 1 88 ? -1.381 -43.003 -14.567 1.00 25.92 88 ARG A N 1
ATOM 651 C CA . ARG A 1 88 ? -0.040 -43.575 -14.564 1.00 25.92 88 ARG A CA 1
ATOM 652 C C . ARG A 1 88 ? 0.596 -43.221 -13.219 1.00 25.92 88 ARG A C 1
ATOM 654 O O . ARG A 1 88 ? 0.852 -42.056 -12.927 1.00 25.92 88 ARG A O 1
ATOM 661 N N . VAL A 1 89 ? 0.779 -44.234 -12.374 1.00 27.30 89 VAL A N 1
ATOM 662 C CA . VAL A 1 89 ? 1.424 -44.124 -11.061 1.00 27.30 89 VAL A CA 1
ATOM 663 C C . VAL A 1 89 ? 2.910 -43.843 -11.282 1.00 27.30 89 VAL A C 1
ATOM 665 O O . VAL A 1 89 ? 3.689 -44.746 -11.573 1.00 27.30 89 VAL A O 1
ATOM 668 N N . VAL A 1 90 ? 3.303 -42.576 -11.165 1.00 30.92 90 VAL A N 1
ATOM 669 C CA . VAL A 1 90 ? 4.708 -42.171 -11.064 1.00 30.92 90 VAL A CA 1
ATOM 670 C C . VAL A 1 90 ? 5.085 -42.189 -9.586 1.00 30.92 90 VAL A C 1
ATOM 672 O O . VAL A 1 90 ? 4.479 -41.501 -8.762 1.00 30.92 90 VAL A O 1
ATOM 675 N N . ARG A 1 91 ? 6.070 -43.024 -9.243 1.00 26.06 91 ARG A N 1
ATOM 676 C CA . ARG A 1 91 ? 6.636 -43.164 -7.897 1.00 26.06 91 ARG A CA 1
ATOM 677 C C . ARG A 1 91 ? 7.111 -41.793 -7.389 1.00 26.06 91 ARG A C 1
ATOM 679 O O . ARG A 1 91 ? 8.055 -41.225 -7.926 1.00 26.06 91 ARG A O 1
ATOM 686 N N . ARG A 1 92 ? 6.461 -41.260 -6.347 1.00 27.53 92 ARG A N 1
ATOM 687 C CA . ARG A 1 92 ? 6.910 -40.055 -5.628 1.00 27.53 92 ARG A CA 1
ATOM 688 C C . ARG A 1 92 ? 8.084 -40.417 -4.716 1.00 27.53 92 ARG A C 1
ATOM 690 O O . ARG A 1 92 ? 7.887 -41.047 -3.680 1.00 27.53 92 ARG A O 1
ATOM 697 N N . ALA A 1 93 ? 9.285 -39.981 -5.090 1.00 31.44 93 ALA A N 1
ATOM 698 C CA . ALA A 1 93 ? 10.412 -39.864 -4.171 1.00 31.44 93 ALA A CA 1
ATOM 699 C C . ALA A 1 93 ? 10.073 -38.856 -3.051 1.00 31.44 93 ALA A C 1
ATOM 701 O O . ALA A 1 93 ? 9.370 -37.866 -3.268 1.00 31.44 93 ALA A O 1
ATOM 702 N N . GLY A 1 94 ? 10.497 -39.167 -1.825 1.00 36.97 94 GLY A N 1
ATOM 703 C CA . GLY A 1 94 ? 10.008 -38.561 -0.589 1.00 36.97 94 GLY A CA 1
ATOM 704 C C . GLY A 1 94 ? 10.333 -37.075 -0.416 1.00 36.97 94 GLY A C 1
ATOM 705 O O . GLY A 1 94 ? 11.480 -36.692 -0.243 1.00 36.97 94 GLY A O 1
ATOM 706 N N . SER A 1 95 ? 9.288 -36.248 -0.323 1.00 40.50 95 SER A N 1
ATOM 707 C CA . SER A 1 95 ? 9.349 -34.828 0.065 1.00 40.50 95 SER A CA 1
ATOM 708 C C . SER A 1 95 ? 9.006 -34.596 1.548 1.00 40.50 95 SER A C 1
ATOM 710 O O . SER A 1 95 ? 8.467 -33.542 1.894 1.00 40.50 95 SER A O 1
ATOM 712 N N . LYS A 1 96 ? 9.151 -35.613 2.409 1.00 37.84 96 LYS A N 1
ATOM 713 C CA . LYS A 1 96 ? 8.678 -35.537 3.803 1.00 37.84 96 LYS A CA 1
ATOM 714 C C . LYS A 1 96 ? 9.672 -34.810 4.719 1.00 37.84 96 LYS A C 1
ATOM 716 O O . LYS A 1 96 ? 9.219 -34.048 5.554 1.00 37.84 96 LYS A O 1
ATOM 721 N N . GLY A 1 97 ? 10.987 -34.925 4.513 1.00 31.16 97 GLY A N 1
ATOM 722 C CA . GLY A 1 97 ? 11.996 -34.349 5.423 1.00 31.16 97 GLY A CA 1
ATOM 723 C C . GLY A 1 97 ? 12.108 -32.816 5.437 1.00 31.16 97 GLY A C 1
ATOM 724 O O . GLY A 1 97 ? 12.367 -32.243 6.485 1.00 31.16 97 GLY A O 1
ATOM 725 N N . VAL A 1 98 ? 11.862 -32.138 4.310 1.00 39.25 98 VAL A N 1
ATOM 726 C CA . VAL A 1 98 ? 12.059 -30.674 4.191 1.00 39.25 98 VAL A CA 1
ATOM 727 C C . VAL A 1 98 ? 10.901 -29.869 4.797 1.00 39.25 98 VAL A C 1
ATOM 729 O O . VAL A 1 98 ? 11.103 -28.767 5.290 1.00 39.25 98 VAL A O 1
ATOM 732 N N . ARG A 1 99 ? 9.674 -30.410 4.801 1.00 42.75 99 ARG A N 1
ATOM 733 C CA . ARG A 1 99 ? 8.491 -29.673 5.289 1.00 42.75 99 ARG A CA 1
ATOM 734 C C . ARG A 1 99 ? 8.409 -29.586 6.813 1.00 42.75 99 ARG A C 1
ATOM 736 O O . ARG A 1 99 ? 7.908 -28.592 7.327 1.00 42.75 99 ARG A O 1
ATOM 743 N N . TYR A 1 100 ? 8.890 -30.604 7.530 1.00 42.38 100 TYR A N 1
ATOM 744 C CA . TYR A 1 100 ? 8.827 -30.621 8.996 1.00 42.38 100 TYR A CA 1
ATOM 745 C C . TYR A 1 100 ? 9.822 -29.645 9.637 1.00 42.38 100 TYR A C 1
ATOM 747 O O . TYR A 1 1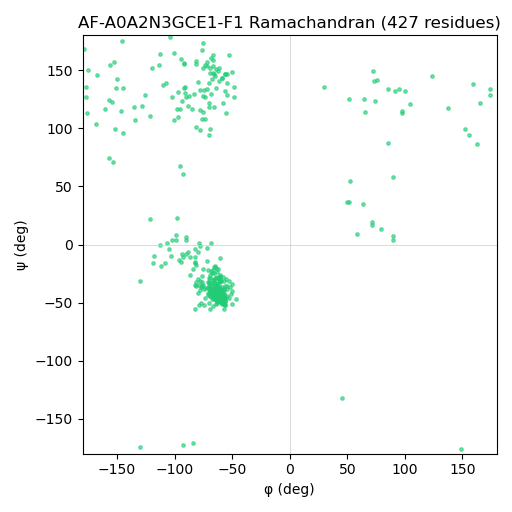00 ? 9.473 -28.980 10.607 1.00 42.38 100 TYR A O 1
ATOM 755 N N . THR A 1 101 ? 11.025 -29.495 9.078 1.00 51.31 101 THR A N 1
ATOM 756 C CA . THR A 1 101 ? 12.037 -28.557 9.590 1.00 51.31 101 THR A CA 1
ATOM 757 C C . THR A 1 101 ? 11.630 -27.097 9.403 1.00 51.31 101 THR A C 1
ATOM 759 O O . THR A 1 101 ? 11.792 -26.314 10.335 1.00 51.31 101 THR A O 1
ATOM 762 N N . THR A 1 102 ? 11.031 -26.737 8.262 1.00 57.59 102 THR A N 1
ATOM 763 C CA . THR A 1 102 ? 10.518 -25.373 8.025 1.00 57.59 102 THR A CA 1
ATOM 764 C C . THR A 1 102 ? 9.367 -25.012 8.968 1.00 57.59 102 THR A C 1
ATOM 766 O O . THR A 1 102 ? 9.350 -23.922 9.531 1.00 57.59 102 THR A O 1
ATOM 769 N N . ALA A 1 103 ? 8.435 -25.938 9.212 1.00 56.66 103 ALA A N 1
ATOM 770 C CA . ALA A 1 103 ? 7.312 -25.687 10.117 1.00 56.66 103 ALA A CA 1
ATOM 771 C C . ALA A 1 103 ? 7.766 -25.442 11.572 1.00 56.66 103 ALA A C 1
ATOM 773 O O . ALA A 1 103 ? 7.216 -24.579 12.258 1.00 56.66 103 ALA A O 1
ATOM 774 N N . ILE A 1 104 ? 8.794 -26.162 12.040 1.00 59.03 104 ILE A N 1
ATOM 775 C CA . ILE A 1 104 ? 9.371 -25.972 13.382 1.00 59.03 104 ILE A CA 1
ATOM 776 C C . ILE A 1 104 ? 10.142 -24.645 13.459 1.00 59.03 104 ILE A C 1
ATOM 778 O O . ILE A 1 104 ? 9.976 -23.902 14.428 1.00 59.03 104 ILE A O 1
ATOM 782 N N . SER A 1 105 ? 10.936 -24.304 12.435 1.00 61.81 105 SER A N 1
ATOM 783 C CA . SER A 1 105 ? 11.678 -23.036 12.411 1.00 61.81 105 SER A CA 1
ATOM 784 C C . SER A 1 105 ? 10.754 -21.823 12.364 1.00 61.81 105 SER A C 1
ATOM 786 O O . SER A 1 105 ? 10.990 -20.853 13.080 1.00 61.81 105 SER A O 1
ATOM 788 N N . ASP A 1 106 ? 9.679 -21.880 11.576 1.00 67.12 106 ASP A N 1
ATOM 789 C CA . ASP A 1 106 ? 8.712 -20.784 11.484 1.00 67.12 106 ASP A CA 1
ATOM 790 C C . ASP A 1 106 ? 7.881 -20.655 12.764 1.00 67.12 106 ASP A C 1
ATOM 792 O O . ASP A 1 106 ? 7.563 -19.542 13.182 1.00 67.12 106 ASP A O 1
ATOM 796 N N . SER A 1 107 ? 7.609 -21.766 13.454 1.00 67.00 107 SER A N 1
ATOM 797 C CA . SER A 1 107 ? 6.930 -21.729 14.752 1.00 67.00 107 SER A CA 1
ATOM 798 C C . SER A 1 107 ? 7.745 -21.008 15.821 1.00 67.00 107 SER A C 1
ATOM 800 O O . SER A 1 107 ? 7.199 -20.194 16.563 1.00 67.00 107 SER A O 1
ATOM 802 N N . LEU A 1 108 ? 9.058 -21.240 15.861 1.00 72.44 108 LEU A N 1
ATOM 803 C CA . LEU A 1 108 ? 9.959 -20.528 16.770 1.00 72.44 108 LEU A CA 1
ATOM 804 C C . LEU A 1 108 ? 10.156 -19.061 16.355 1.00 72.44 108 LEU A C 1
ATOM 806 O O . LEU A 1 108 ? 10.215 -18.183 17.211 1.00 72.44 108 LEU A O 1
ATOM 810 N N . ARG A 1 109 ? 10.223 -18.789 15.047 1.00 79.19 109 ARG A N 1
ATOM 811 C CA . ARG A 1 109 ? 10.519 -17.460 14.486 1.00 79.19 109 ARG A CA 1
ATOM 812 C C . ARG A 1 109 ? 9.329 -16.499 14.504 1.00 79.19 109 ARG A C 1
ATOM 814 O O . ARG A 1 109 ? 9.535 -15.299 14.624 1.00 79.19 109 ARG A O 1
ATOM 821 N N . TYR A 1 110 ? 8.101 -17.007 14.384 1.00 85.56 110 TYR A N 1
ATOM 822 C CA . TYR A 1 110 ? 6.886 -16.187 14.302 1.00 85.56 110 TYR A CA 1
ATOM 823 C C . TYR A 1 110 ? 5.901 -16.423 15.448 1.00 85.56 110 TYR A C 1
ATOM 825 O O . TYR A 1 110 ? 4.959 -15.648 15.582 1.00 85.56 110 TYR A O 1
ATOM 833 N N . GLY A 1 111 ? 6.086 -17.443 16.294 1.00 85.25 111 GLY A N 1
ATOM 834 C CA . GLY A 1 111 ? 5.109 -17.820 17.323 1.00 85.25 111 GLY A CA 1
ATOM 835 C C . GLY A 1 111 ? 4.705 -16.672 18.255 1.00 85.25 111 GLY A C 1
ATOM 836 O O . GLY A 1 111 ? 3.514 -16.458 18.485 1.00 85.25 111 GLY A O 1
ATOM 837 N N . PHE A 1 112 ? 5.674 -15.875 18.721 1.00 87.06 112 PHE A N 1
ATOM 838 C CA . PHE A 1 112 ? 5.404 -14.702 19.562 1.00 87.06 112 PHE A CA 1
ATOM 839 C C . PHE A 1 112 ? 4.576 -13.637 18.827 1.00 87.06 112 PHE A C 1
ATOM 841 O O . PHE A 1 112 ? 3.547 -13.181 19.335 1.00 87.06 112 PHE A O 1
ATOM 848 N N . ALA A 1 113 ? 4.981 -13.284 17.603 1.00 89.00 113 ALA A N 1
ATOM 849 C CA . ALA A 1 113 ? 4.258 -12.335 16.763 1.00 89.00 113 ALA A CA 1
ATOM 850 C C . ALA A 1 113 ? 2.834 -12.825 16.456 1.00 89.00 113 ALA A C 1
ATOM 852 O O . ALA A 1 113 ? 1.884 -12.057 16.580 1.00 89.00 113 ALA A O 1
ATOM 853 N N . VAL A 1 114 ? 2.667 -14.109 16.124 1.00 89.44 114 VAL A N 1
ATOM 854 C CA . VAL A 1 114 ? 1.363 -14.729 15.851 1.00 89.44 114 VAL A CA 1
ATOM 855 C C . VAL A 1 114 ? 0.457 -14.653 17.077 1.00 89.44 114 VAL A C 1
ATOM 857 O O . VAL A 1 114 ? -0.689 -14.233 16.939 1.00 89.44 114 VAL A O 1
ATOM 860 N N . GLY A 1 115 ? 0.952 -14.982 18.275 1.00 87.88 115 GLY A N 1
ATOM 861 C CA . GLY A 1 115 ? 0.173 -14.875 19.514 1.00 87.88 115 GLY A CA 1
ATOM 862 C C . GLY A 1 115 ? -0.362 -13.458 19.748 1.00 87.88 115 GLY A C 1
ATOM 863 O O . GLY A 1 115 ? -1.557 -13.272 19.978 1.00 87.88 115 GLY A O 1
ATOM 864 N N . ARG A 1 116 ? 0.496 -12.442 19.587 1.00 90.19 116 ARG A N 1
ATOM 865 C CA . ARG A 1 116 ? 0.091 -11.028 19.678 1.00 90.19 116 ARG A CA 1
ATOM 866 C C . ARG A 1 116 ? -0.914 -10.647 18.598 1.00 90.19 116 ARG A C 1
ATOM 868 O O . ARG A 1 116 ? -1.923 -10.012 18.891 1.00 90.19 116 ARG A O 1
ATOM 875 N N . VAL A 1 117 ? -0.665 -11.060 17.359 1.00 90.12 117 VAL A N 1
ATOM 876 C CA . VAL A 1 117 ? -1.545 -10.788 16.220 1.00 90.12 117 VAL A CA 1
ATOM 877 C C . VAL A 1 117 ? -2.932 -11.374 16.431 1.00 90.12 117 VAL A C 1
ATOM 879 O O . VAL A 1 117 ? -3.907 -10.695 16.136 1.00 90.12 117 VAL A O 1
ATOM 882 N N . ARG A 1 118 ? -3.059 -12.588 16.977 1.00 88.94 118 ARG A N 1
ATOM 883 C CA . ARG A 1 118 ? -4.373 -13.190 17.252 1.00 88.94 118 ARG A CA 1
ATOM 884 C C . ARG A 1 118 ? -5.195 -12.351 18.229 1.00 88.94 118 ARG A C 1
ATOM 886 O O . ARG A 1 118 ? -6.392 -12.196 18.015 1.00 88.94 118 ARG A O 1
ATOM 893 N N . VAL A 1 119 ? -4.557 -11.755 19.237 1.00 89.69 119 VAL A N 1
ATOM 894 C CA . VAL A 1 119 ? -5.215 -10.810 20.152 1.00 89.69 119 VAL A CA 1
ATOM 895 C C . VAL A 1 119 ? -5.562 -9.503 19.439 1.00 89.69 119 VAL A C 1
ATOM 897 O O . VAL A 1 119 ? -6.663 -8.993 19.592 1.00 89.69 119 VAL A O 1
ATOM 900 N N . LEU A 1 120 ? -4.657 -8.950 18.632 1.00 90.50 120 LEU A N 1
ATOM 901 C CA . LEU A 1 120 ? -4.906 -7.686 17.932 1.00 90.50 120 LEU A CA 1
ATOM 902 C C . LEU A 1 120 ? -5.959 -7.806 16.817 1.00 90.50 120 LEU A C 1
ATOM 904 O O . LEU A 1 120 ? -6.674 -6.843 16.543 1.00 90.50 120 LEU A O 1
ATOM 908 N N . GLN A 1 121 ? -6.099 -8.983 16.205 1.00 88.94 121 GLN A N 1
ATOM 909 C CA . GLN A 1 121 ? -7.115 -9.275 15.192 1.00 88.94 121 GLN A CA 1
ATOM 910 C C . GLN A 1 121 ? -8.542 -9.150 15.736 1.00 88.94 121 GLN A C 1
ATOM 912 O O . GLN A 1 121 ? -9.434 -8.791 14.973 1.00 88.94 121 GLN A O 1
ATOM 917 N N . THR A 1 122 ? -8.772 -9.392 17.033 1.00 89.75 122 THR A N 1
ATOM 918 C CA . THR A 1 122 ? -10.105 -9.214 17.641 1.00 89.75 122 THR A CA 1
ATOM 919 C C . THR A 1 122 ? -10.498 -7.744 17.785 1.00 89.75 122 THR A C 1
ATOM 921 O O . THR A 1 122 ? -11.666 -7.447 18.012 1.00 89.75 122 THR A O 1
ATOM 924 N N . ARG A 1 123 ? -9.535 -6.823 17.633 1.00 90.81 123 ARG A N 1
ATOM 925 C CA . ARG A 1 123 ? -9.729 -5.369 17.721 1.00 90.81 123 ARG A CA 1
ATOM 926 C C . ARG A 1 123 ? -9.860 -4.684 16.358 1.00 90.81 123 ARG A C 1
ATOM 928 O O . ARG A 1 123 ? -9.876 -3.457 16.320 1.00 90.81 123 ARG A O 1
ATOM 935 N N . LEU A 1 124 ? -9.877 -5.444 15.262 1.00 91.75 124 LEU A N 1
ATOM 936 C CA . LEU A 1 124 ? -10.185 -4.899 13.938 1.00 91.75 124 LEU A CA 1
ATOM 937 C C . LEU A 1 124 ? -11.664 -4.509 13.869 1.00 91.75 124 LEU A C 1
ATOM 939 O O . LEU A 1 124 ? -12.526 -5.127 14.502 1.00 91.75 124 LEU A O 1
ATOM 943 N N . LEU A 1 125 ? -11.956 -3.474 13.094 1.00 93.25 125 LEU A N 1
ATOM 944 C CA . LEU A 1 125 ? -13.311 -3.038 12.830 1.00 93.25 125 LEU A CA 1
ATOM 945 C C . LEU A 1 125 ? -14.065 -4.113 12.048 1.00 93.25 125 LEU A C 1
ATOM 947 O O . LEU A 1 125 ? -13.531 -4.838 11.211 1.00 93.25 125 LEU A O 1
ATOM 951 N N . THR A 1 126 ? -15.351 -4.221 12.354 1.00 91.06 126 THR A N 1
ATOM 952 C CA . THR A 1 126 ? -16.246 -5.174 11.712 1.00 91.06 126 THR A CA 1
ATOM 953 C C . THR A 1 126 ? -17.051 -4.442 10.655 1.00 91.06 126 THR A C 1
ATOM 955 O O . THR A 1 126 ? -17.186 -3.216 10.691 1.00 91.06 126 THR A O 1
ATOM 958 N N . ARG A 1 127 ? -17.686 -5.197 9.761 1.00 88.56 127 ARG A N 1
ATOM 959 C CA . ARG A 1 127 ? -18.646 -4.642 8.805 1.00 88.56 127 ARG A CA 1
ATOM 960 C C . ARG A 1 127 ? -19.714 -3.761 9.471 1.00 88.56 127 ARG A C 1
ATOM 962 O O . ARG A 1 127 ? -20.018 -2.690 8.959 1.00 88.56 127 ARG A O 1
ATOM 969 N N . SER A 1 128 ? -20.211 -4.165 10.643 1.00 91.50 128 SER A N 1
ATOM 970 C CA . SER A 1 128 ? -21.186 -3.384 11.418 1.00 91.50 128 SER A CA 1
ATOM 971 C C . SER A 1 128 ? -20.626 -2.030 11.872 1.00 91.50 128 SER A C 1
ATOM 973 O O . SER A 1 128 ? -21.322 -1.020 11.777 1.00 91.50 128 SER A O 1
ATOM 975 N N . HIS A 1 129 ? -19.354 -1.965 12.294 1.00 94.44 129 HIS A N 1
ATOM 976 C CA . HIS A 1 129 ? -18.715 -0.686 12.628 1.00 94.44 129 HIS A CA 1
ATOM 977 C C . HIS A 1 129 ? -18.729 0.264 11.433 1.00 94.44 129 HIS A C 1
ATOM 979 O O . HIS A 1 129 ? -19.180 1.398 11.559 1.00 94.44 129 HIS A O 1
ATOM 985 N N . PHE A 1 130 ? -18.309 -0.200 10.259 1.00 91.81 130 PHE A N 1
ATOM 986 C CA . PHE A 1 130 ? -18.284 0.657 9.081 1.00 91.81 130 PHE A CA 1
ATOM 987 C C . PHE A 1 130 ? -19.679 1.062 8.586 1.00 91.81 130 PHE A C 1
ATOM 989 O O . PHE A 1 130 ? -19.870 2.205 8.177 1.00 91.81 130 PHE A O 1
ATOM 996 N N . GLU A 1 131 ? -20.670 0.168 8.649 1.00 91.19 131 GLU A N 1
ATOM 997 C CA . GLU A 1 131 ? -22.056 0.502 8.298 1.00 91.19 131 GLU A CA 1
ATOM 998 C C . GLU A 1 131 ? -22.619 1.599 9.215 1.00 91.19 131 GLU A C 1
ATOM 1000 O O . GLU A 1 131 ? -23.272 2.525 8.727 1.00 91.19 131 GLU A O 1
ATOM 1005 N N . ARG A 1 132 ? -22.296 1.551 10.516 1.00 94.56 132 ARG A N 1
ATOM 1006 C CA . ARG A 1 132 ? -22.628 2.606 11.485 1.00 94.56 132 ARG A CA 1
ATOM 1007 C C . ARG A 1 132 ? -21.892 3.913 11.184 1.00 94.56 132 ARG A C 1
ATOM 1009 O O . ARG A 1 132 ? -22.524 4.962 11.169 1.00 94.56 132 ARG A O 1
ATOM 1016 N N . LEU A 1 133 ? -20.591 3.867 10.884 1.00 95.25 133 LEU A N 1
ATOM 1017 C CA . LEU A 1 133 ? -19.801 5.062 10.539 1.00 95.25 133 LEU A CA 1
ATOM 1018 C C . LEU A 1 133 ? -20.303 5.763 9.277 1.00 95.25 133 LEU A C 1
ATOM 1020 O O . LEU A 1 133 ? -20.294 6.990 9.199 1.00 95.25 133 LEU A O 1
ATOM 1024 N N . LEU A 1 134 ? -20.743 4.982 8.293 1.00 93.19 134 LEU A N 1
ATOM 1025 C CA . LEU A 1 134 ? -21.337 5.492 7.066 1.00 93.19 134 LEU A CA 1
ATOM 1026 C C . LEU A 1 134 ? -22.724 6.110 7.318 1.00 93.19 134 LEU A C 1
ATOM 1028 O O . LEU A 1 134 ? -23.114 7.047 6.624 1.00 93.19 134 LEU A O 1
ATOM 1032 N N . ALA A 1 135 ? -23.483 5.566 8.274 1.00 93.38 135 ALA A N 1
ATOM 1033 C CA . ALA A 1 135 ? -24.816 6.044 8.639 1.00 93.38 135 ALA A CA 1
ATOM 1034 C C . ALA A 1 135 ? -24.809 7.254 9.587 1.00 93.38 135 ALA A C 1
ATOM 1036 O O . ALA A 1 135 ? -25.829 7.933 9.670 1.00 93.38 135 ALA A O 1
ATOM 1037 N N . ALA A 1 136 ? -23.689 7.523 10.262 1.00 95.50 136 ALA A N 1
ATOM 1038 C CA . ALA A 1 136 ? -23.552 8.627 11.202 1.00 95.50 136 ALA A CA 1
ATOM 1039 C C . ALA A 1 136 ? -23.928 9.982 10.572 1.00 95.50 136 ALA A C 1
ATOM 1041 O O . ALA A 1 136 ? -23.556 10.265 9.423 1.00 95.50 136 ALA A O 1
ATOM 1042 N N . SER A 1 137 ? -24.641 10.828 11.318 1.00 93.75 137 SER A N 1
ATOM 1043 C CA . SER A 1 137 ? -25.077 12.156 10.875 1.00 93.75 137 SER A CA 1
ATOM 1044 C C . SER A 1 137 ? -23.891 13.082 10.647 1.00 93.75 137 SER A C 1
ATOM 1046 O O . SER A 1 137 ? -23.803 13.741 9.611 1.00 93.75 137 SER A O 1
ATOM 1048 N N . ASP A 1 138 ? -22.940 13.063 11.574 1.00 94.62 138 ASP A N 1
ATOM 1049 C CA . ASP A 1 138 ? -21.806 13.974 11.635 1.00 94.62 138 ASP A CA 1
ATOM 1050 C C . ASP A 1 138 ? -20.545 13.279 12.172 1.00 94.62 138 ASP A C 1
ATOM 1052 O O . ASP A 1 138 ? -20.545 12.109 12.568 1.00 94.62 138 ASP A O 1
ATOM 1056 N N . PHE A 1 139 ? -19.437 14.016 12.159 1.00 95.75 139 PHE A N 1
ATOM 1057 C CA . PHE A 1 139 ? -18.153 13.528 12.645 1.00 95.75 139 PHE A CA 1
ATOM 1058 C C . PHE A 1 139 ? -18.140 13.263 14.162 1.00 95.75 139 PHE A C 1
ATOM 1060 O O . PHE A 1 139 ? -17.436 12.363 14.624 1.00 95.75 139 PHE A O 1
ATOM 1067 N N . ALA A 1 140 ? -18.936 13.988 14.957 1.00 95.50 140 ALA A N 1
ATOM 1068 C CA . ALA A 1 140 ? -19.001 13.759 16.399 1.00 95.50 140 ALA A CA 1
ATOM 1069 C C . ALA A 1 140 ? -19.633 12.395 16.710 1.00 95.50 140 ALA A C 1
ATOM 1071 O O . ALA A 1 140 ? -19.148 11.672 17.581 1.00 95.50 140 ALA A O 1
ATOM 1072 N N . GLU A 1 141 ? -20.667 11.997 15.969 1.00 95.94 141 GLU A N 1
ATOM 1073 C CA . GLU A 1 141 ? -21.221 10.647 16.047 1.00 95.94 141 GLU A CA 1
ATOM 1074 C C . GLU A 1 141 ? -20.217 9.585 15.567 1.00 95.94 141 GLU A C 1
ATOM 1076 O O . GLU A 1 141 ? -20.049 8.569 16.246 1.00 95.94 141 GLU A O 1
ATOM 1081 N N . GLN A 1 142 ? -19.477 9.826 14.475 1.00 96.56 142 GLN A N 1
ATOM 1082 C CA . GLN A 1 142 ? -18.410 8.910 14.039 1.00 96.56 142 GLN A CA 1
ATOM 1083 C C . GLN A 1 142 ? -17.346 8.704 15.127 1.00 96.56 142 GLN A C 1
ATOM 1085 O O . GLN A 1 142 ? -16.961 7.566 15.406 1.00 96.56 142 GLN A O 1
ATOM 1090 N N . ARG A 1 143 ? -16.919 9.777 15.803 1.00 96.06 143 ARG A N 1
ATOM 1091 C CA . ARG A 1 143 ? -15.992 9.700 16.942 1.00 96.06 143 ARG A CA 1
ATOM 1092 C C . ARG A 1 143 ? -16.562 8.898 18.110 1.00 96.06 143 ARG A C 1
ATOM 1094 O O . ARG A 1 143 ? -15.838 8.081 18.672 1.00 96.06 143 ARG A O 1
ATOM 1101 N N . ARG A 1 144 ? -17.848 9.061 18.447 1.00 95.69 144 ARG A N 1
ATOM 1102 C CA . ARG A 1 144 ? -18.514 8.240 19.481 1.00 95.69 144 ARG A CA 1
ATOM 1103 C C . ARG A 1 144 ? -18.577 6.762 19.100 1.00 95.69 144 ARG A C 1
ATOM 1105 O O . ARG A 1 144 ? -18.421 5.907 19.957 1.00 95.69 144 ARG A O 1
ATOM 1112 N N . ILE A 1 145 ? -18.788 6.437 17.825 1.00 96.06 145 ILE A N 1
ATOM 1113 C CA . ILE A 1 145 ? -18.750 5.040 17.364 1.00 96.06 145 ILE A CA 1
ATOM 1114 C C . ILE A 1 145 ? -17.336 4.460 17.528 1.00 96.06 145 ILE A C 1
ATOM 1116 O O . ILE A 1 145 ? -17.189 3.298 17.901 1.00 96.06 145 ILE A O 1
ATOM 1120 N N . LEU A 1 146 ? -16.300 5.261 17.265 1.00 96.81 146 LEU A N 1
ATOM 1121 C CA . LEU A 1 146 ? -14.901 4.833 17.344 1.00 96.81 146 LEU A CA 1
ATOM 1122 C C . LEU A 1 146 ? -14.308 4.865 18.757 1.00 96.81 146 LEU A C 1
ATOM 1124 O O . LEU A 1 146 ? -13.259 4.249 18.955 1.00 96.81 146 LEU A O 1
ATOM 1128 N N . SER A 1 147 ? -14.939 5.524 19.734 1.00 95.12 147 SER A N 1
ATOM 1129 C CA . SER A 1 147 ? -14.366 5.713 21.076 1.00 95.12 147 SER A CA 1
ATOM 1130 C C . SER A 1 147 ? -14.107 4.402 21.821 1.00 95.12 147 SER A C 1
ATOM 1132 O O . SER A 1 147 ? -13.166 4.318 22.601 1.00 95.12 147 SER A O 1
ATOM 1134 N N . GLU A 1 148 ? -14.899 3.365 21.546 1.00 90.12 148 GLU A N 1
ATOM 1135 C CA . GLU A 1 148 ? -14.751 2.024 22.138 1.00 90.12 148 GLU A CA 1
ATOM 1136 C C . GLU A 1 148 ? -13.842 1.093 21.314 1.00 90.12 148 GLU A C 1
ATOM 1138 O O . GLU A 1 148 ? -13.679 -0.086 21.629 1.00 90.12 148 GLU A O 1
ATOM 1143 N N . THR A 1 149 ? -13.247 1.601 20.234 1.00 94.94 149 THR A N 1
ATOM 1144 C CA . THR A 1 149 ? -12.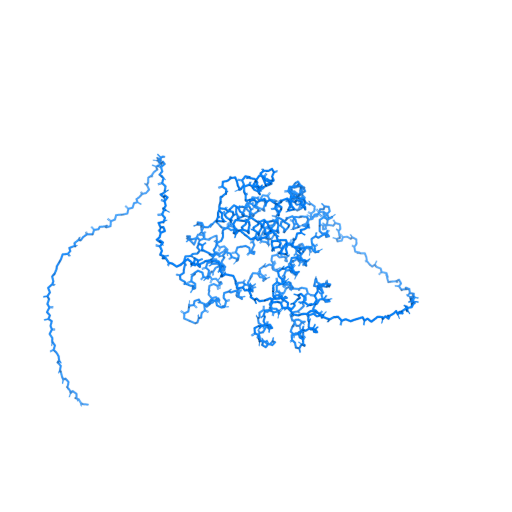395 0.828 19.322 1.00 94.94 149 THR A CA 1
ATOM 1145 C C . THR A 1 149 ? -10.915 1.140 19.546 1.00 94.94 149 THR A C 1
ATOM 1147 O O . THR A 1 149 ? -10.550 2.013 20.332 1.00 94.94 149 THR A O 1
ATOM 1150 N N . ALA A 1 150 ? -10.031 0.479 18.791 1.00 92.19 150 ALA A N 1
ATOM 1151 C CA . ALA A 1 150 ? -8.600 0.789 18.801 1.00 92.19 150 ALA A CA 1
ATOM 1152 C C . ALA A 1 150 ? -8.267 2.236 18.365 1.00 92.19 150 ALA A C 1
ATOM 1154 O O . ALA A 1 150 ? -7.132 2.664 18.546 1.00 92.19 150 ALA A O 1
ATOM 1155 N N . TYR A 1 151 ? -9.233 2.975 17.808 1.00 96.12 151 TYR A N 1
ATOM 1156 C CA . TYR A 1 151 ? -9.067 4.342 17.309 1.00 96.12 151 TYR A CA 1
ATOM 1157 C C . TYR A 1 151 ? -9.488 5.425 18.304 1.00 96.12 151 TYR A C 1
ATOM 1159 O O . TYR A 1 151 ? -9.151 6.589 18.095 1.00 96.12 151 TYR A O 1
ATOM 1167 N N . GLY A 1 152 ? -10.196 5.069 19.381 1.00 94.69 152 GLY A N 1
ATOM 1168 C CA . GLY A 1 152 ? -10.801 6.042 20.294 1.00 94.69 152 GLY A CA 1
ATOM 1169 C C . GLY A 1 152 ? -9.795 7.030 20.880 1.00 94.69 152 GLY A C 1
ATOM 1170 O O . GLY A 1 152 ? -9.990 8.236 20.770 1.00 94.69 152 GLY A O 1
ATOM 1171 N N . GLY A 1 153 ? -8.678 6.523 21.409 1.00 94.50 153 GLY A N 1
ATOM 1172 C CA . GLY A 1 153 ? -7.624 7.365 21.988 1.00 94.50 153 GLY A CA 1
ATOM 1173 C C . GLY A 1 153 ? -6.878 8.234 20.968 1.00 94.50 153 GLY A C 1
ATOM 1174 O O . GLY A 1 153 ? -6.360 9.284 21.327 1.00 94.50 153 GLY A O 1
ATOM 1175 N N . TYR A 1 154 ? -6.845 7.839 19.691 1.00 95.56 154 TYR A N 1
ATOM 1176 C CA . TYR A 1 154 ? -6.211 8.634 18.632 1.00 95.56 154 TYR A CA 1
ATOM 1177 C C . TYR A 1 154 ? -7.093 9.806 18.197 1.00 95.56 154 TYR A C 1
ATOM 1179 O O . TYR A 1 154 ? -6.590 10.882 17.896 1.00 95.56 154 TYR A O 1
ATOM 1187 N N . LEU A 1 155 ? -8.411 9.597 18.174 1.00 95.81 155 LEU A N 1
ATOM 1188 C CA . LEU A 1 155 ? -9.396 10.558 17.669 1.00 95.81 155 LEU A CA 1
ATOM 1189 C C . LEU A 1 155 ? -10.076 11.373 18.780 1.00 95.81 155 LEU A C 1
ATOM 1191 O O . LEU A 1 155 ? -11.033 12.102 18.513 1.00 95.81 155 LEU A O 1
ATOM 1195 N N . GLU A 1 156 ? -9.615 11.258 20.028 1.00 91.94 156 GLU A N 1
ATOM 1196 C CA . GLU A 1 156 ? -10.239 11.911 21.183 1.00 91.94 156 GLU A CA 1
ATOM 1197 C C . GLU A 1 156 ? -10.307 13.432 21.014 1.00 91.94 156 GLU A C 1
ATOM 1199 O O . GLU A 1 156 ? -11.355 14.022 21.264 1.00 91.94 156 GLU A O 1
ATOM 1204 N N . ASN A 1 157 ? -9.233 14.045 20.514 1.00 91.19 157 ASN A N 1
ATOM 1205 C CA . ASN A 1 157 ? -9.129 15.496 20.339 1.00 91.19 157 ASN A CA 1
ATOM 1206 C C . ASN A 1 157 ? -9.323 15.958 18.892 1.00 91.19 157 ASN A C 1
ATOM 1208 O O . ASN A 1 157 ? -9.206 17.150 18.630 1.00 91.19 157 ASN A O 1
ATOM 1212 N N . ALA A 1 158 ? -9.632 15.045 17.968 1.00 94.88 158 ALA A N 1
ATOM 1213 C CA . ALA A 1 158 ? -9.770 15.402 16.566 1.00 94.88 158 ALA A CA 1
ATOM 1214 C C . ALA A 1 158 ? -11.046 16.215 16.318 1.00 94.88 158 ALA A C 1
ATOM 1216 O O . ALA A 1 158 ? -12.134 15.856 16.798 1.00 94.88 158 ALA A O 1
ATOM 1217 N N . SER A 1 159 ? -10.908 17.304 15.565 1.00 93.00 159 SER A N 1
ATOM 1218 C CA . SER A 1 159 ? -11.985 18.253 15.283 1.00 93.00 159 SER A CA 1
ATOM 1219 C C . SER A 1 159 ? -12.152 18.576 13.800 1.00 93.00 159 SER A C 1
ATOM 1221 O O . SER A 1 159 ? -13.284 18.779 13.358 1.00 93.00 159 SER A O 1
ATOM 1223 N N . ASP A 1 160 ? -11.066 18.548 13.035 1.00 94.31 160 ASP A N 1
ATOM 1224 C CA . ASP A 1 160 ? -11.046 18.816 11.601 1.00 94.31 160 ASP A CA 1
ATOM 1225 C C . ASP A 1 160 ? -10.302 17.719 10.818 1.00 94.31 160 ASP A C 1
ATOM 1227 O O . ASP A 1 160 ? -9.970 16.653 11.345 1.00 94.31 160 ASP A O 1
ATOM 1231 N N . VAL A 1 161 ? -10.131 17.940 9.512 1.00 92.69 161 VAL A N 1
ATOM 1232 C CA . VAL A 1 161 ? -9.506 16.963 8.612 1.00 92.69 161 VAL A CA 1
ATOM 1233 C C . VAL A 1 161 ? -8.022 16.791 8.930 1.00 92.69 161 VAL A C 1
ATOM 1235 O O . VAL A 1 161 ? -7.536 15.664 8.900 1.00 92.69 161 VAL A O 1
ATOM 1238 N N . GLU A 1 162 ? -7.321 17.870 9.277 1.00 90.69 162 GLU A N 1
ATOM 1239 C CA . GLU A 1 162 ? -5.893 17.835 9.610 1.00 90.69 162 GLU A CA 1
ATOM 1240 C C . GLU A 1 162 ? -5.659 17.001 10.875 1.00 90.69 162 GLU A C 1
ATOM 1242 O O . GLU A 1 162 ? -4.804 16.111 10.887 1.00 90.69 162 GLU A O 1
ATOM 1247 N N . ASP A 1 163 ? -6.487 17.200 11.905 1.00 93.44 163 ASP A N 1
ATOM 1248 C CA . ASP A 1 163 ? -6.443 16.397 13.126 1.00 93.44 163 ASP A CA 1
ATOM 1249 C C . ASP A 1 163 ? -6.689 14.904 12.843 1.00 93.44 163 ASP A C 1
ATOM 1251 O O . ASP A 1 163 ? -6.025 14.030 13.411 1.00 93.44 163 ASP A O 1
ATOM 1255 N N . VAL A 1 164 ? -7.665 14.590 11.980 1.00 94.94 164 VAL A N 1
ATOM 1256 C CA . VAL A 1 164 ? -7.975 13.206 11.585 1.00 94.94 164 VAL A CA 1
ATOM 1257 C C . VAL A 1 164 ? -6.797 12.580 10.847 1.00 94.94 164 VAL A C 1
ATOM 1259 O O . VAL A 1 164 ? -6.430 11.441 11.147 1.00 94.94 164 VAL A O 1
ATOM 1262 N N . GLU A 1 165 ? -6.185 13.306 9.915 1.00 91.88 165 GLU A N 1
ATOM 1263 C CA . GLU A 1 165 ? -5.019 12.833 9.175 1.00 91.88 165 GLU A CA 1
ATOM 1264 C C . GLU A 1 165 ? -3.838 12.551 10.103 1.00 91.88 165 GLU A C 1
ATOM 1266 O O . GLU A 1 165 ? -3.276 11.451 10.073 1.00 91.88 165 GLU A O 1
ATOM 1271 N N . ALA A 1 166 ? -3.522 13.487 11.000 1.00 90.12 166 ALA A N 1
ATOM 1272 C CA . ALA A 1 166 ? -2.474 13.317 11.999 1.00 90.12 166 ALA A CA 1
ATOM 1273 C C . ALA A 1 166 ? -2.743 12.104 12.908 1.00 90.12 166 ALA A C 1
ATOM 1275 O O . ALA A 1 166 ? -1.849 11.284 13.144 1.00 90.12 166 ALA A O 1
ATOM 1276 N N . ALA A 1 167 ? -3.985 11.932 13.373 1.00 94.12 167 ALA A N 1
ATOM 1277 C CA . ALA A 1 167 ? -4.383 10.800 14.205 1.00 94.12 167 ALA A CA 1
ATOM 1278 C C . ALA A 1 167 ? -4.215 9.455 13.477 1.00 94.12 167 ALA A C 1
ATOM 1280 O O . ALA A 1 167 ? -3.657 8.508 14.038 1.00 94.12 167 ALA A O 1
ATOM 1281 N N . LEU A 1 168 ? -4.658 9.359 12.222 1.00 94.25 168 LEU A N 1
ATOM 1282 C CA . LEU A 1 168 ? -4.547 8.138 11.420 1.00 94.25 168 LEU A CA 1
ATOM 1283 C C . LEU A 1 168 ? -3.096 7.825 11.026 1.00 94.25 168 LEU A C 1
ATOM 1285 O O . LEU A 1 168 ? -2.699 6.656 11.045 1.00 94.25 168 LEU A O 1
ATOM 1289 N N . ASN A 1 169 ? -2.278 8.841 10.745 1.00 90.75 169 ASN A N 1
ATOM 1290 C CA . ASN A 1 169 ? -0.840 8.665 10.527 1.00 90.75 169 ASN A CA 1
ATOM 1291 C C . ASN A 1 169 ? -0.146 8.172 11.799 1.00 90.75 169 ASN A C 1
ATOM 1293 O O . ASN A 1 169 ? 0.667 7.247 11.737 1.00 90.75 169 ASN A O 1
ATOM 1297 N N . LYS A 1 170 ? -0.542 8.678 12.974 1.00 90.75 170 LYS A N 1
ATOM 1298 C CA . LYS A 1 170 ? -0.049 8.162 14.253 1.00 90.75 170 LYS A CA 1
ATOM 1299 C C . LYS A 1 170 ? -0.395 6.681 14.452 1.00 90.75 170 LYS A C 1
ATOM 1301 O O . LYS A 1 170 ? 0.464 5.923 14.889 1.00 90.75 170 LYS A O 1
ATOM 1306 N N . VAL A 1 171 ? -1.599 6.232 14.080 1.00 92.81 171 VAL A N 1
ATOM 1307 C CA . VAL A 1 171 ? -1.956 4.796 14.135 1.00 92.81 171 VAL A CA 1
ATOM 1308 C C . VAL A 1 171 ? -1.000 3.950 13.287 1.00 92.81 171 VAL A C 1
ATOM 1310 O O . VAL A 1 171 ? -0.556 2.886 13.724 1.00 92.81 171 VAL A O 1
ATOM 1313 N N . LEU A 1 172 ? -0.677 4.401 12.072 1.00 90.31 172 LEU A N 1
ATOM 1314 C CA . LEU A 1 172 ? 0.244 3.689 11.181 1.00 90.31 172 LEU A CA 1
ATOM 1315 C C . LEU A 1 172 ? 1.682 3.697 11.707 1.00 90.31 172 LEU A C 1
ATOM 1317 O O . LEU A 1 172 ? 2.357 2.670 11.632 1.00 90.31 172 LEU A O 1
ATOM 1321 N N . ARG A 1 173 ? 2.123 4.816 12.286 1.00 87.75 173 ARG A N 1
ATOM 1322 C CA . ARG A 1 173 ? 3.427 4.928 12.943 1.00 87.75 173 ARG A CA 1
ATOM 1323 C C . ARG A 1 173 ? 3.541 3.985 14.133 1.00 87.75 173 ARG A C 1
ATOM 1325 O O . ARG A 1 173 ? 4.515 3.248 14.210 1.00 87.75 173 ARG A O 1
ATOM 1332 N N . ASP A 1 174 ? 2.558 3.959 15.027 1.00 89.94 174 ASP A N 1
ATOM 1333 C CA . ASP A 1 174 ? 2.567 3.065 16.190 1.00 89.94 174 ASP A CA 1
ATOM 1334 C C . ASP A 1 174 ? 2.548 1.588 15.735 1.00 89.94 174 ASP A C 1
ATOM 1336 O O . ASP A 1 174 ? 3.227 0.733 16.303 1.00 89.94 174 ASP A O 1
ATOM 1340 N N . LEU A 1 175 ? 1.849 1.263 14.638 1.00 89.19 175 LEU A N 1
ATOM 1341 C CA . LEU A 1 175 ? 1.939 -0.067 14.022 1.00 89.19 175 LEU A CA 1
ATOM 1342 C C . LEU A 1 175 ? 3.373 -0.391 13.559 1.00 89.19 175 LEU A C 1
ATOM 1344 O O . LEU A 1 175 ? 3.819 -1.529 13.713 1.00 89.19 175 LEU A O 1
ATOM 1348 N N . GLN A 1 176 ? 4.094 0.574 12.989 1.00 82.75 176 GLN A N 1
ATOM 1349 C CA . GLN A 1 176 ? 5.471 0.373 12.537 1.00 82.75 176 GLN A CA 1
ATOM 1350 C C . GLN A 1 176 ? 6.473 0.304 13.689 1.00 82.75 176 GLN A C 1
ATOM 1352 O O . GLN A 1 176 ? 7.254 -0.639 13.764 1.00 82.75 176 GLN A O 1
ATOM 1357 N N . VAL A 1 177 ? 6.461 1.287 14.582 1.00 82.06 177 VAL A N 1
ATOM 1358 C CA . VAL A 1 177 ? 7.458 1.423 15.646 1.00 82.06 177 VAL A CA 1
ATOM 1359 C C . VAL A 1 177 ? 7.172 0.435 16.769 1.00 82.06 177 VAL A C 1
ATOM 1361 O O . VAL A 1 177 ? 8.047 -0.345 17.143 1.00 82.06 177 VAL A O 1
ATOM 1364 N N . ASP A 1 178 ? 5.933 0.395 17.259 1.00 83.94 178 ASP A N 1
ATOM 1365 C CA . ASP A 1 178 ? 5.617 -0.396 18.442 1.00 83.94 178 ASP A CA 1
ATOM 1366 C C . ASP A 1 178 ? 5.396 -1.850 18.066 1.00 83.94 178 ASP A C 1
ATOM 1368 O O . ASP A 1 178 ? 6.050 -2.738 18.614 1.00 83.94 178 ASP A O 1
ATOM 1372 N N . PHE A 1 179 ? 4.480 -2.139 17.136 1.00 86.75 179 PHE A N 1
ATOM 1373 C CA . PHE A 1 179 ? 4.169 -3.532 16.824 1.00 86.75 179 PHE A CA 1
ATOM 1374 C C . PHE A 1 179 ? 5.334 -4.225 16.113 1.00 86.75 179 PHE A C 1
ATOM 1376 O O . PHE A 1 179 ? 5.796 -5.240 16.635 1.00 86.75 179 PHE A O 1
ATOM 1383 N N . LEU A 1 180 ? 5.847 -3.703 14.989 1.00 84.75 180 LEU A N 1
ATOM 1384 C CA . LEU A 1 180 ? 6.948 -4.382 14.287 1.00 84.75 180 LEU A CA 1
ATOM 1385 C C . LEU A 1 180 ? 8.241 -4.382 15.111 1.00 84.75 180 LEU A C 1
ATOM 1387 O O . LEU A 1 180 ? 8.894 -5.424 15.186 1.00 84.75 180 LEU A O 1
ATOM 1391 N N . GLY A 1 181 ? 8.565 -3.271 15.784 1.00 81.50 181 GLY A N 1
ATOM 1392 C CA . GLY A 1 181 ? 9.774 -3.154 16.604 1.00 81.50 181 GLY A CA 1
ATOM 1393 C C . GLY A 1 181 ? 9.800 -4.093 17.813 1.00 81.50 181 GLY A C 1
ATOM 1394 O O . GLY A 1 181 ? 10.866 -4.544 18.223 1.00 81.50 181 GLY A O 1
ATOM 1395 N N . SER A 1 182 ? 8.635 -4.467 18.354 1.00 84.38 182 SER A N 1
ATOM 1396 C CA . SER A 1 182 ? 8.539 -5.387 19.498 1.00 84.38 182 SER A CA 1
ATOM 1397 C C . SER A 1 182 ? 8.041 -6.791 19.140 1.00 84.38 182 SER A C 1
ATOM 1399 O O . SER A 1 182 ? 7.868 -7.617 20.033 1.00 84.38 182 SER A O 1
ATOM 1401 N N . ALA A 1 183 ? 7.763 -7.101 17.869 1.00 83.50 183 ALA A N 1
ATOM 1402 C CA . ALA A 1 183 ? 7.203 -8.398 17.466 1.00 83.50 183 ALA A CA 1
ATOM 1403 C C . ALA A 1 183 ? 8.235 -9.542 17.419 1.00 83.50 183 ALA A C 1
ATOM 1405 O O . ALA A 1 183 ? 7.848 -10.678 17.144 1.00 83.50 183 ALA A O 1
ATOM 1406 N N . ASN A 1 184 ? 9.516 -9.266 17.704 1.00 86.38 184 ASN A N 1
ATOM 1407 C CA . ASN A 1 184 ? 10.626 -10.223 17.584 1.00 86.38 184 ASN A CA 1
ATOM 1408 C C . ASN A 1 184 ? 10.659 -10.902 16.201 1.00 86.38 184 ASN A C 1
ATOM 1410 O O . ASN A 1 184 ? 10.917 -12.098 16.064 1.00 86.38 184 ASN A O 1
ATOM 1414 N N . LEU A 1 185 ? 10.309 -10.127 15.172 1.00 88.56 185 LEU A N 1
ATOM 1415 C CA . LEU A 1 185 ? 10.361 -10.560 13.788 1.00 88.56 185 LEU A CA 1
ATOM 1416 C C . LEU A 1 185 ? 11.794 -10.419 13.267 1.00 88.56 185 LEU A C 1
ATOM 1418 O O . LEU A 1 185 ? 12.556 -9.584 13.753 1.00 88.56 185 LEU A O 1
ATOM 1422 N N . PRO A 1 186 ? 12.168 -11.194 12.243 1.00 89.12 186 PRO A N 1
ATOM 1423 C CA . PRO A 1 186 ? 13.438 -10.989 11.563 1.00 89.12 186 PRO A CA 1
ATOM 1424 C C . PRO A 1 186 ? 13.519 -9.580 10.983 1.00 89.12 186 PRO A C 1
ATOM 1426 O O . PRO A 1 186 ? 12.535 -9.095 10.429 1.00 89.12 186 PRO A O 1
ATOM 1429 N N . GLU A 1 187 ? 14.700 -8.973 11.024 1.00 90.19 187 GLU A N 1
ATOM 1430 C CA . GLU A 1 187 ? 14.928 -7.610 10.528 1.00 90.19 187 GLU A CA 1
ATOM 1431 C C . GLU A 1 187 ? 14.441 -7.420 9.083 1.00 90.19 187 GLU A C 1
ATOM 1433 O O . GLU A 1 187 ? 13.672 -6.505 8.811 1.00 90.19 187 GLU A O 1
ATOM 1438 N N . SER A 1 188 ? 14.752 -8.360 8.183 1.00 92.06 188 SER A N 1
ATOM 1439 C CA . SER A 1 188 ? 14.280 -8.321 6.791 1.00 92.06 188 SER A CA 1
ATOM 1440 C C . SER A 1 188 ? 12.755 -8.351 6.649 1.00 92.06 188 SER A C 1
ATOM 1442 O O . SER A 1 188 ? 12.219 -7.832 5.676 1.00 92.06 188 SER A O 1
ATOM 1444 N N . VAL A 1 189 ? 12.039 -8.941 7.610 1.00 92.00 189 VAL A N 1
ATOM 1445 C CA . VAL A 1 189 ? 10.570 -8.965 7.632 1.00 92.00 189 VAL A CA 1
ATOM 1446 C C . VAL A 1 189 ? 10.018 -7.648 8.161 1.00 92.00 189 VAL A C 1
ATOM 1448 O O . VAL A 1 189 ? 9.053 -7.135 7.604 1.00 92.00 189 VAL A O 1
ATOM 1451 N N . VAL A 1 190 ? 10.622 -7.093 9.214 1.00 91.31 190 VAL A N 1
ATOM 1452 C CA . VAL A 1 190 ? 10.264 -5.765 9.731 1.00 91.31 190 VAL A CA 1
ATOM 1453 C C . VAL A 1 190 ? 10.439 -4.721 8.631 1.00 91.31 190 VAL A C 1
ATOM 1455 O O . VAL A 1 190 ? 9.497 -3.997 8.312 1.00 91.31 190 VAL A O 1
ATOM 1458 N N . GLU A 1 191 ? 11.602 -4.716 7.985 1.00 92.06 191 GLU A N 1
ATOM 1459 C CA . GLU A 1 191 ? 11.914 -3.784 6.909 1.00 92.06 191 GLU A CA 1
ATOM 1460 C C . GLU A 1 191 ? 10.999 -3.989 5.692 1.00 92.06 191 GLU A C 1
ATOM 1462 O O . GLU A 1 191 ? 10.512 -3.011 5.136 1.00 92.06 191 GLU A O 1
ATOM 1467 N N . PHE A 1 192 ? 10.655 -5.234 5.329 1.00 93.75 192 PHE A N 1
ATOM 1468 C CA . PHE A 1 192 ? 9.702 -5.514 4.241 1.00 93.75 192 PHE A CA 1
ATOM 1469 C C . PHE A 1 192 ? 8.359 -4.795 4.434 1.00 93.75 192 PHE A C 1
ATOM 1471 O O . PHE A 1 192 ? 7.741 -4.345 3.469 1.00 93.75 192 PHE A O 1
ATOM 1478 N N . PHE A 1 193 ? 7.890 -4.666 5.678 1.00 90.81 193 PHE A N 1
ATOM 1479 C CA . PHE A 1 193 ? 6.653 -3.944 5.951 1.00 90.81 193 PHE A CA 1
ATOM 1480 C C . PHE A 1 193 ? 6.840 -2.433 6.011 1.00 90.81 193 PHE A C 1
ATOM 1482 O O . PHE A 1 193 ? 5.903 -1.719 5.642 1.00 90.81 193 PHE A O 1
ATOM 1489 N N . SER A 1 194 ? 7.988 -1.939 6.469 1.00 90.44 194 SER A N 1
ATOM 1490 C CA . SER A 1 194 ? 8.242 -0.502 6.631 1.00 90.44 194 SER A CA 1
ATOM 1491 C C . SER A 1 194 ? 8.644 0.194 5.333 1.00 90.44 194 SER A C 1
ATOM 1493 O O . SER A 1 194 ? 8.156 1.293 5.078 1.00 90.44 194 SER A O 1
ATOM 1495 N N . VAL A 1 195 ? 9.397 -0.491 4.465 1.00 93.19 195 VAL A N 1
ATOM 1496 C CA . VAL A 1 195 ? 10.076 0.089 3.294 1.00 93.19 195 VAL A CA 1
ATOM 1497 C C . VAL A 1 195 ? 9.164 0.925 2.402 1.00 93.19 195 VAL A C 1
ATOM 1499 O O . VAL A 1 195 ? 9.542 2.014 1.996 1.00 93.19 195 VAL A O 1
ATOM 1502 N N . ARG A 1 196 ? 7.933 0.472 2.132 1.00 92.25 196 ARG A N 1
ATOM 1503 C CA . ARG A 1 196 ? 6.991 1.226 1.290 1.00 92.25 196 ARG A CA 1
ATOM 1504 C C . ARG A 1 196 ? 6.721 2.615 1.849 1.00 92.25 196 ARG A C 1
ATOM 1506 O O . ARG A 1 196 ? 6.790 3.584 1.114 1.00 92.25 196 ARG A O 1
ATOM 1513 N N . ARG A 1 197 ? 6.424 2.691 3.145 1.00 89.56 197 ARG A N 1
ATOM 1514 C CA . ARG A 1 197 ? 6.118 3.962 3.798 1.00 89.56 197 ARG A CA 1
ATOM 1515 C C . ARG A 1 197 ? 7.344 4.854 3.836 1.00 89.56 197 ARG A C 1
ATOM 1517 O O . ARG A 1 197 ? 7.209 6.035 3.572 1.00 89.56 197 ARG A O 1
ATOM 1524 N N . ASP A 1 198 ? 8.514 4.287 4.107 1.00 92.50 198 ASP A N 1
ATOM 1525 C CA . ASP A 1 198 ? 9.750 5.066 4.141 1.00 92.50 198 ASP A CA 1
ATOM 1526 C C . ASP A 1 198 ? 10.048 5.672 2.763 1.00 92.50 198 ASP A C 1
ATOM 1528 O O . ASP A 1 198 ? 10.295 6.868 2.668 1.00 92.50 198 ASP A O 1
ATOM 1532 N N . TYR A 1 199 ? 9.911 4.892 1.686 1.00 95.06 199 TYR A N 1
ATOM 1533 C CA . TYR A 1 199 ? 10.064 5.386 0.313 1.00 95.06 199 TYR A CA 1
ATOM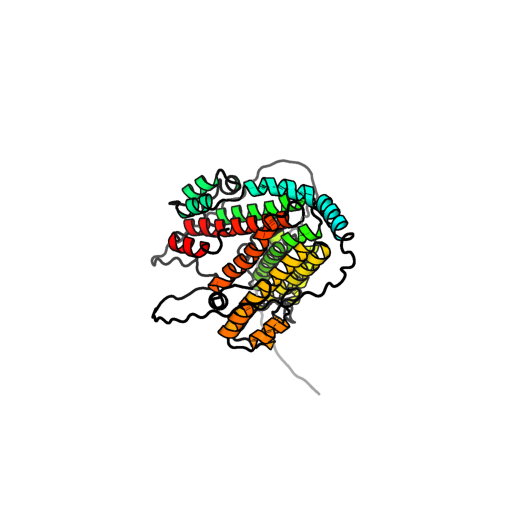 1534 C C . TYR A 1 199 ? 8.964 6.378 -0.096 1.00 95.06 199 TYR A C 1
ATOM 1536 O O . TYR A 1 199 ? 9.246 7.287 -0.871 1.00 95.06 199 TYR A O 1
ATOM 1544 N N . ASP A 1 200 ? 7.740 6.260 0.430 1.00 92.19 200 ASP A N 1
ATOM 1545 C CA . ASP A 1 200 ? 6.693 7.271 0.230 1.00 92.19 200 ASP A CA 1
ATOM 1546 C C . ASP A 1 200 ? 7.079 8.612 0.889 1.00 92.19 200 ASP A C 1
ATOM 1548 O O . ASP A 1 200 ? 6.891 9.661 0.277 1.00 92.19 200 ASP A O 1
ATOM 1552 N N . GLU A 1 201 ? 7.676 8.599 2.090 1.00 91.81 201 GLU A N 1
ATOM 1553 C CA . GLU A 1 201 ? 8.186 9.831 2.720 1.00 91.81 201 GLU A CA 1
ATOM 1554 C C . GLU A 1 201 ? 9.388 10.401 1.939 1.00 91.81 201 GLU A C 1
ATOM 1556 O O . GLU A 1 201 ? 9.446 11.607 1.706 1.00 91.81 201 GLU A O 1
ATOM 1561 N N . LEU A 1 202 ? 10.321 9.556 1.470 1.00 94.75 202 LEU A N 1
ATOM 1562 C CA . LEU A 1 202 ? 11.446 10.008 0.632 1.00 94.75 202 LEU A CA 1
ATOM 1563 C C . LEU A 1 202 ? 10.959 10.624 -0.688 1.00 94.75 202 LEU A C 1
ATOM 1565 O O . LEU A 1 202 ? 11.492 11.644 -1.120 1.00 94.75 202 LEU A O 1
ATOM 1569 N N . ARG A 1 203 ? 9.922 10.048 -1.310 1.00 94.94 203 ARG A N 1
ATOM 1570 C CA . ARG A 1 203 ? 9.261 10.617 -2.496 1.00 94.94 203 ARG A CA 1
ATOM 1571 C C . ARG A 1 203 ? 8.735 12.021 -2.211 1.00 94.94 203 ARG A C 1
ATOM 1573 O O . ARG A 1 203 ? 8.929 12.913 -3.032 1.00 94.94 203 ARG A O 1
ATOM 1580 N N . GLY A 1 204 ? 8.074 12.201 -1.067 1.00 92.94 204 GLY A N 1
ATOM 1581 C CA . GLY A 1 204 ? 7.558 13.494 -0.624 1.00 92.94 204 GLY A CA 1
ATOM 1582 C C . GLY A 1 204 ? 8.669 14.529 -0.459 1.00 92.94 204 GLY A C 1
ATOM 1583 O O . GLY A 1 204 ? 8.567 15.617 -1.020 1.00 92.94 204 GLY A O 1
ATOM 1584 N N . LEU A 1 205 ? 9.766 14.159 0.213 1.00 92.88 205 LEU A N 1
ATOM 1585 C CA . LEU A 1 205 ? 10.943 15.020 0.382 1.00 92.88 205 LEU A CA 1
ATOM 1586 C C . LEU A 1 205 ? 11.558 15.441 -0.961 1.00 92.88 205 LEU A C 1
ATOM 1588 O O . LEU A 1 205 ? 11.790 16.626 -1.185 1.00 92.88 205 LEU A O 1
ATOM 1592 N N . LEU A 1 206 ? 11.768 14.491 -1.877 1.00 94.31 206 LEU A N 1
ATOM 1593 C CA . LEU A 1 206 ? 12.340 14.775 -3.198 1.00 94.31 206 LEU A CA 1
ATOM 1594 C C . LEU A 1 206 ? 11.437 15.690 -4.030 1.00 94.31 206 LEU A C 1
ATOM 1596 O O . LEU A 1 206 ? 11.929 16.580 -4.720 1.00 94.31 206 LEU A O 1
ATOM 1600 N N . LYS A 1 207 ? 10.115 15.490 -3.972 1.00 93.88 207 LYS A N 1
ATOM 1601 C CA . LYS A 1 207 ? 9.154 16.354 -4.670 1.00 93.88 207 LYS A CA 1
ATOM 1602 C C . LYS A 1 207 ? 9.107 17.752 -4.063 1.00 93.88 207 LYS A C 1
ATOM 1604 O O . LYS A 1 207 ? 9.054 18.721 -4.812 1.00 93.88 207 LYS A O 1
ATOM 1609 N N . ALA A 1 208 ? 9.168 17.867 -2.738 1.00 92.12 208 ALA A N 1
ATOM 1610 C CA . ALA A 1 208 ? 9.246 19.159 -2.067 1.00 92.12 208 ALA A CA 1
ATOM 1611 C C . ALA A 1 208 ? 10.501 19.932 -2.500 1.00 92.12 208 ALA A C 1
ATOM 1613 O O . ALA A 1 208 ? 10.400 21.099 -2.875 1.00 92.12 208 ALA A O 1
ATOM 1614 N N . GLU A 1 209 ? 11.654 19.251 -2.560 1.00 91.88 209 GLU A N 1
ATOM 1615 C CA . GLU A 1 209 ? 12.903 19.824 -3.069 1.00 91.88 209 GLU A CA 1
ATOM 1616 C C . GLU A 1 209 ? 12.769 20.258 -4.540 1.00 91.88 209 GLU A C 1
ATOM 1618 O O . GLU A 1 209 ? 13.079 21.401 -4.867 1.00 91.88 209 GLU A O 1
ATOM 1623 N N . ALA A 1 210 ? 12.242 19.391 -5.412 1.00 93.00 210 ALA A N 1
ATOM 1624 C CA . ALA A 1 210 ? 12.081 19.679 -6.840 1.00 93.00 210 ALA A CA 1
ATOM 1625 C C . ALA A 1 210 ? 11.127 20.854 -7.126 1.00 93.00 210 ALA A C 1
ATOM 1627 O O . ALA A 1 210 ? 11.322 21.594 -8.088 1.00 93.00 210 ALA A O 1
ATOM 1628 N N . PHE A 1 211 ? 10.093 21.038 -6.301 1.00 91.56 211 PHE A N 1
ATOM 1629 C CA . PHE A 1 211 ? 9.144 22.147 -6.437 1.00 91.56 211 PHE A CA 1
ATOM 1630 C C . PHE A 1 211 ? 9.550 23.403 -5.655 1.00 91.56 211 PHE A C 1
ATOM 1632 O O . PHE A 1 211 ? 8.909 24.443 -5.813 1.00 91.56 211 PHE A O 1
ATOM 1639 N N . GLY A 1 212 ? 10.591 23.331 -4.820 1.00 89.62 212 GLY A N 1
ATOM 1640 C CA . GLY A 1 212 ? 11.003 24.432 -3.950 1.00 89.62 212 GLY A CA 1
ATOM 1641 C C . GLY A 1 212 ? 9.946 24.810 -2.906 1.00 89.62 212 GLY A C 1
ATOM 1642 O O . GLY A 1 212 ? 9.793 25.993 -2.597 1.00 89.62 212 GLY A O 1
ATOM 1643 N N . ILE A 1 213 ? 9.198 23.826 -2.395 1.00 89.81 213 ILE A N 1
ATOM 1644 C CA . ILE A 1 213 ? 8.171 24.009 -1.359 1.00 89.81 213 ILE A CA 1
ATOM 1645 C C . ILE A 1 213 ? 8.580 23.328 -0.053 1.00 89.81 213 ILE A C 1
ATOM 1647 O O . ILE A 1 213 ? 9.477 22.487 -0.024 1.00 89.81 213 ILE A O 1
ATOM 1651 N N . GLU A 1 214 ? 7.905 23.686 1.037 1.00 86.38 214 GLU A N 1
ATOM 1652 C CA . GLU A 1 214 ? 8.100 23.003 2.314 1.00 86.38 214 GLU A CA 1
ATOM 1653 C C . GLU A 1 214 ? 7.575 21.555 2.243 1.00 86.38 214 GLU A C 1
ATOM 1655 O O . GLU A 1 214 ? 6.533 21.313 1.625 1.00 86.38 214 GLU A O 1
ATOM 1660 N N . PRO A 1 215 ? 8.252 20.580 2.880 1.00 83.94 215 PRO A N 1
ATOM 1661 C CA . PRO A 1 215 ? 7.826 19.182 2.851 1.00 83.94 215 PRO A CA 1
ATOM 1662 C C . PRO A 1 215 ? 6.459 18.901 3.475 1.00 83.94 215 PRO A C 1
ATOM 1664 O O . PRO A 1 215 ? 5.884 17.861 3.168 1.00 83.94 215 PRO A O 1
ATOM 1667 N N . ASP A 1 216 ? 5.957 19.785 4.341 1.00 78.88 216 ASP A N 1
ATOM 1668 C CA . ASP A 1 216 ? 4.775 19.591 5.196 1.00 78.88 216 ASP A CA 1
ATOM 1669 C C . ASP A 1 216 ? 3.532 19.089 4.446 1.00 78.88 216 ASP A C 1
ATOM 1671 O O . ASP A 1 216 ? 2.773 18.287 4.985 1.00 78.88 216 ASP A O 1
ATOM 1675 N N . ASP A 1 217 ? 3.350 19.507 3.191 1.00 74.25 217 ASP A N 1
ATOM 1676 C CA . ASP A 1 217 ? 2.199 19.116 2.368 1.00 74.25 217 ASP A CA 1
ATOM 1677 C C . ASP A 1 217 ? 2.373 17.741 1.689 1.00 74.25 217 ASP A C 1
ATOM 1679 O O . ASP A 1 217 ? 1.408 17.153 1.195 1.00 74.25 217 ASP A O 1
ATOM 1683 N N . LEU A 1 218 ? 3.603 17.220 1.633 1.00 84.19 218 LEU A N 1
ATOM 1684 C CA . LEU A 1 218 ? 3.975 16.023 0.872 1.00 84.19 218 LEU A CA 1
ATOM 1685 C C . LEU A 1 218 ? 4.511 14.876 1.733 1.00 84.19 218 LEU A C 1
ATOM 1687 O O . LEU A 1 218 ? 4.570 13.739 1.257 1.00 84.19 218 LEU A O 1
ATOM 1691 N N . VAL A 1 219 ? 4.887 15.145 2.984 1.00 85.75 219 VAL A N 1
ATOM 1692 C CA . VAL A 1 219 ? 5.295 14.126 3.955 1.00 85.75 219 VAL A CA 1
ATOM 1693 C C . VAL A 1 219 ? 4.248 14.002 5.048 1.00 85.75 219 VAL A C 1
ATOM 1695 O O . VAL A 1 219 ? 3.710 14.974 5.561 1.00 85.75 219 VAL A O 1
ATOM 1698 N N . SER A 1 220 ? 3.948 12.768 5.422 1.00 82.25 220 SER A N 1
ATOM 1699 C CA . SER A 1 220 ? 2.870 12.471 6.370 1.00 82.25 220 SER A CA 1
ATOM 1700 C C . SER A 1 220 ? 3.392 12.019 7.726 1.00 82.25 220 SER A C 1
ATOM 1702 O O . SER A 1 220 ? 2.638 11.962 8.700 1.00 82.25 220 SER A O 1
ATOM 1704 N N . GLY A 1 221 ? 4.672 11.634 7.785 1.00 81.69 221 GLY A N 1
ATOM 1705 C CA . GLY A 1 221 ? 5.248 11.003 8.957 1.00 81.69 221 GLY A CA 1
ATOM 1706 C C . GLY A 1 221 ? 4.412 9.806 9.396 1.00 81.69 221 GLY A C 1
ATOM 1707 O O . GLY A 1 221 ? 4.011 9.701 10.557 1.00 81.69 221 GLY A O 1
ATOM 1708 N N . ALA A 1 222 ? 4.173 8.877 8.489 1.00 82.81 222 ALA A N 1
ATOM 1709 C CA . ALA A 1 222 ? 3.726 7.534 8.845 1.00 82.81 222 ALA A CA 1
ATOM 1710 C C . ALA A 1 222 ? 4.708 6.468 8.329 1.00 82.81 222 ALA A C 1
ATOM 1712 O O . ALA A 1 222 ? 4.318 5.322 8.105 1.00 82.81 222 ALA A O 1
ATOM 1713 N N . GLY A 1 223 ? 5.960 6.873 8.082 1.00 83.75 223 GLY A N 1
ATOM 1714 C CA . GLY A 1 223 ? 7.134 6.008 7.967 1.00 83.75 223 GLY A CA 1
ATOM 1715 C C . GLY A 1 223 ? 7.881 5.851 9.297 1.00 83.75 223 GLY A C 1
ATOM 1716 O O . GLY A 1 223 ? 7.455 6.340 10.350 1.00 83.75 223 GLY A O 1
ATOM 1717 N N . SER A 1 224 ? 9.044 5.202 9.245 1.00 82.00 224 SER A N 1
ATOM 1718 C CA . SER A 1 224 ? 9.894 4.926 10.407 1.00 82.00 224 SER A CA 1
ATOM 1719 C C . SER A 1 224 ? 10.471 6.186 11.060 1.00 82.00 224 SER A C 1
ATOM 1721 O O . SER A 1 224 ? 10.895 6.137 12.211 1.00 82.00 224 SER A O 1
ATOM 1723 N N . VAL A 1 225 ? 10.486 7.312 10.343 1.00 82.81 225 VAL A N 1
ATOM 1724 C CA . VAL A 1 225 ? 11.026 8.608 10.784 1.00 82.81 225 VAL A CA 1
ATOM 1725 C C . VAL A 1 225 ? 9.879 9.577 11.075 1.00 82.81 225 VAL A C 1
ATOM 1727 O O . VAL A 1 225 ? 8.864 9.551 10.374 1.00 82.81 225 VAL A O 1
ATOM 1730 N N . CYS A 1 226 ? 9.977 10.372 12.149 1.00 80.19 226 CYS A N 1
ATOM 1731 C CA . CYS A 1 226 ? 8.968 11.382 12.499 1.00 80.19 226 CYS A CA 1
ATOM 1732 C C . CYS A 1 226 ? 8.981 12.580 11.547 1.00 80.19 226 CYS A C 1
ATOM 1734 O O . CYS A 1 226 ? 9.985 12.807 10.877 1.00 80.19 226 CYS A O 1
ATOM 1736 N N . VAL A 1 227 ? 7.869 13.321 11.451 1.00 80.50 227 VAL A N 1
ATOM 1737 C CA . VAL A 1 227 ? 7.786 14.493 10.554 1.00 80.50 227 VAL A CA 1
ATOM 1738 C C . VAL A 1 227 ? 8.894 15.485 10.902 1.00 80.50 227 VAL A C 1
ATOM 1740 O O . VAL A 1 227 ? 9.605 15.953 10.025 1.00 80.50 227 VAL A O 1
ATOM 1743 N N . GLU A 1 228 ? 9.136 15.710 12.191 1.00 80.50 228 GLU A N 1
ATOM 1744 C CA . GLU A 1 228 ? 10.159 16.630 12.690 1.00 80.50 228 GLU A CA 1
ATOM 1745 C C . GLU A 1 228 ? 11.584 16.211 12.300 1.00 80.50 228 GLU A C 1
ATOM 1747 O O . GLU A 1 228 ? 12.462 17.053 12.095 1.00 80.50 228 GLU A O 1
ATOM 1752 N N . ASP A 1 229 ? 11.843 14.906 12.229 1.00 84.06 229 ASP A N 1
ATOM 1753 C CA . ASP A 1 229 ? 13.131 14.369 11.803 1.00 84.06 229 ASP A CA 1
ATOM 1754 C C . ASP A 1 229 ? 13.264 14.437 10.273 1.00 84.06 229 ASP A C 1
ATOM 1756 O O . ASP A 1 229 ? 14.325 14.829 9.789 1.00 84.06 229 ASP A O 1
ATOM 1760 N N . LEU A 1 230 ? 12.191 14.161 9.518 1.00 82.00 230 LEU A N 1
ATOM 1761 C CA . LEU A 1 230 ? 12.140 14.327 8.058 1.00 82.00 230 LEU A CA 1
ATOM 1762 C C . LEU A 1 230 ? 12.406 15.787 7.655 1.00 82.00 230 LEU A C 1
ATOM 1764 O O . LEU A 1 230 ? 13.305 16.047 6.859 1.00 82.00 230 LEU A O 1
ATOM 1768 N N . MET A 1 231 ? 11.701 16.742 8.271 1.00 77.75 231 MET A N 1
ATOM 1769 C CA . MET A 1 231 ? 11.842 18.184 8.011 1.00 77.75 231 MET A CA 1
ATOM 1770 C C . MET A 1 231 ? 13.249 18.713 8.308 1.00 77.75 231 MET A C 1
ATOM 1772 O O . MET A 1 231 ? 13.724 19.650 7.677 1.00 77.75 231 MET A O 1
ATOM 1776 N N . CYS A 1 232 ? 13.934 18.122 9.287 1.00 81.38 232 CYS A N 1
ATOM 1777 C CA . CYS A 1 232 ? 15.299 18.501 9.649 1.00 81.38 232 CYS A CA 1
ATOM 1778 C C . CYS A 1 232 ? 16.372 17.711 8.881 1.00 81.38 232 CYS A C 1
ATOM 1780 O O . CYS A 1 232 ? 17.546 17.805 9.243 1.00 81.38 232 CYS A O 1
ATOM 1782 N N . ASN A 1 233 ? 15.985 16.886 7.901 1.00 78.88 233 ASN A N 1
ATOM 1783 C CA . ASN A 1 233 ? 16.857 15.928 7.218 1.00 78.88 233 ASN A CA 1
ATOM 1784 C C . ASN A 1 233 ? 17.680 15.051 8.191 1.00 78.88 233 ASN A C 1
ATOM 1786 O O . ASN A 1 233 ? 18.850 14.733 7.972 1.00 78.88 233 ASN A O 1
ATOM 1790 N N . ARG A 1 234 ? 17.076 14.674 9.324 1.00 85.62 234 ARG A N 1
ATOM 1791 C CA . ARG A 1 234 ? 17.664 13.805 10.355 1.00 85.62 234 ARG A CA 1
ATOM 1792 C C . ARG A 1 234 ? 17.276 12.355 10.086 1.00 85.62 234 ARG A C 1
ATOM 1794 O O . ARG A 1 234 ? 16.620 11.702 10.893 1.00 85.62 234 ARG A O 1
ATOM 1801 N N . LEU A 1 235 ? 17.683 11.863 8.920 1.00 88.00 235 LEU A N 1
ATOM 180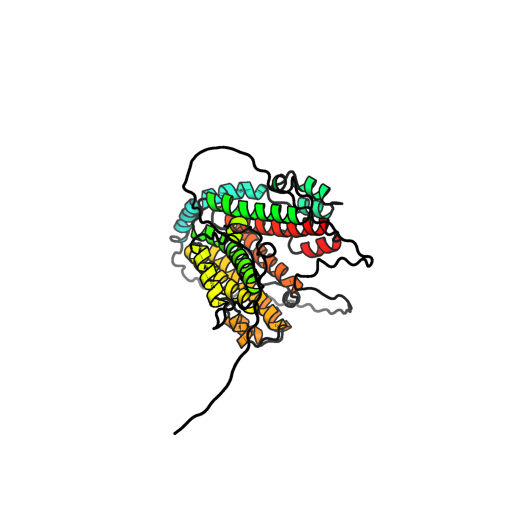2 C CA . LEU A 1 235 ? 17.412 10.500 8.479 1.00 88.00 235 LEU A CA 1
ATOM 1803 C C . LEU A 1 235 ? 18.389 9.501 9.130 1.00 88.00 235 LEU A C 1
ATOM 1805 O O . LEU A 1 235 ? 19.591 9.772 9.210 1.00 88.00 235 LEU A O 1
ATOM 1809 N N . PRO A 1 236 ? 17.922 8.312 9.555 1.00 88.69 236 PRO A N 1
ATOM 1810 C CA . PRO A 1 236 ? 18.806 7.190 9.851 1.00 88.69 236 PRO A CA 1
ATOM 1811 C C . PRO A 1 236 ? 19.680 6.859 8.637 1.00 88.69 236 PRO A C 1
ATOM 1813 O O . PRO A 1 236 ? 19.210 6.953 7.504 1.00 88.69 236 PRO A O 1
ATOM 1816 N N . LEU A 1 237 ? 20.919 6.409 8.870 1.00 89.88 237 LEU A N 1
ATOM 1817 C CA . LEU A 1 237 ? 21.915 6.197 7.809 1.00 89.88 237 LEU A CA 1
ATOM 1818 C C . LEU A 1 237 ? 21.379 5.430 6.578 1.00 89.88 237 LEU A C 1
ATOM 1820 O O . LEU A 1 237 ? 21.564 5.935 5.474 1.00 89.88 237 LEU A O 1
ATOM 1824 N N . PRO A 1 238 ? 20.643 4.303 6.709 1.00 90.19 238 PRO A N 1
ATOM 1825 C CA . PRO A 1 238 ? 20.121 3.597 5.535 1.00 90.19 238 PRO A CA 1
ATOM 1826 C C . PRO A 1 238 ? 19.149 4.428 4.682 1.00 90.19 238 PRO A C 1
ATOM 1828 O O . PRO A 1 238 ? 19.152 4.312 3.458 1.00 90.19 238 PRO A O 1
ATOM 1831 N N . LEU A 1 239 ? 18.323 5.269 5.317 1.00 91.00 239 LEU A N 1
ATOM 1832 C CA . LEU A 1 239 ? 17.383 6.148 4.618 1.00 91.00 239 LEU A CA 1
ATOM 1833 C C . LEU A 1 239 ? 18.073 7.386 4.053 1.00 91.00 239 LEU A C 1
ATOM 1835 O O . LEU A 1 239 ? 17.710 7.813 2.965 1.00 91.00 239 LEU A O 1
ATOM 1839 N N . ALA A 1 240 ? 19.086 7.918 4.740 1.00 93.06 240 ALA A N 1
ATOM 1840 C CA . ALA A 1 240 ? 19.921 8.992 4.209 1.00 93.06 240 ALA A CA 1
ATOM 1841 C C . ALA A 1 240 ? 20.633 8.540 2.923 1.00 93.06 240 ALA A C 1
ATOM 1843 O O . ALA A 1 240 ? 20.578 9.216 1.903 1.00 93.06 240 ALA A O 1
ATOM 1844 N N . GLU A 1 241 ? 21.231 7.347 2.931 1.00 94.25 241 GLU A N 1
ATOM 1845 C CA . GLU A 1 241 ? 21.869 6.780 1.740 1.00 94.25 241 GLU A CA 1
ATOM 1846 C C . GLU A 1 241 ? 20.864 6.509 0.612 1.00 94.25 241 GLU A C 1
ATOM 1848 O O . GLU A 1 241 ? 21.187 6.712 -0.557 1.00 94.25 241 GLU A O 1
ATOM 1853 N N . ALA A 1 242 ? 19.652 6.045 0.940 1.00 95.00 242 ALA A N 1
ATOM 1854 C CA . ALA A 1 242 ? 18.585 5.881 -0.047 1.00 95.00 242 ALA A CA 1
ATOM 1855 C C . ALA A 1 242 ? 18.150 7.223 -0.644 1.00 95.00 242 ALA A C 1
ATOM 1857 O O . ALA A 1 242 ? 18.039 7.325 -1.862 1.00 95.00 242 ALA A O 1
ATOM 1858 N N . TYR A 1 243 ? 17.977 8.256 0.184 1.00 95.06 243 TYR A N 1
ATOM 1859 C CA . TYR A 1 243 ? 17.647 9.605 -0.266 1.00 95.06 243 TYR A CA 1
ATOM 1860 C C . TYR A 1 243 ? 18.674 10.127 -1.271 1.00 95.06 243 TYR A C 1
ATOM 1862 O O . TYR A 1 243 ? 18.303 10.495 -2.381 1.00 95.06 243 TYR A O 1
ATOM 1870 N N . GLU A 1 244 ? 19.965 10.070 -0.934 1.00 95.00 244 GLU A N 1
ATOM 1871 C CA . GLU A 1 244 ? 21.038 10.554 -1.812 1.00 95.00 244 GLU A CA 1
ATOM 1872 C C . GLU A 1 244 ? 21.089 9.797 -3.147 1.00 95.00 244 GLU A C 1
ATOM 1874 O O . GLU A 1 244 ? 21.234 10.407 -4.209 1.00 95.00 244 GLU A O 1
ATOM 1879 N N . ARG A 1 245 ? 20.913 8.466 -3.129 1.00 96.00 245 ARG A N 1
ATOM 1880 C CA . ARG A 1 245 ? 20.852 7.668 -4.367 1.00 96.00 245 ARG A CA 1
ATOM 1881 C C . ARG A 1 245 ? 19.646 8.030 -5.228 1.00 96.00 245 ARG A C 1
ATOM 1883 O O . ARG A 1 245 ? 19.796 8.182 -6.440 1.00 96.00 245 ARG A O 1
ATOM 1890 N N . LEU A 1 246 ? 18.466 8.156 -4.622 1.00 97.00 246 LEU A N 1
ATOM 1891 C CA . LEU A 1 246 ? 17.233 8.514 -5.323 1.00 97.00 246 LEU A CA 1
ATOM 1892 C C . LEU A 1 246 ? 17.325 9.926 -5.903 1.00 97.00 246 LEU A C 1
ATOM 1894 O O . LEU A 1 246 ? 16.974 10.123 -7.066 1.00 97.00 246 LEU A O 1
ATOM 1898 N N . ARG A 1 247 ? 17.857 10.878 -5.129 1.00 95.81 247 ARG A N 1
ATOM 1899 C CA . ARG A 1 247 ? 18.114 12.254 -5.557 1.00 95.81 247 ARG A CA 1
ATOM 1900 C C . ARG A 1 247 ? 19.021 12.267 -6.784 1.00 95.81 247 ARG A C 1
ATOM 1902 O O . ARG A 1 247 ? 18.616 12.756 -7.830 1.00 95.81 247 ARG A O 1
ATOM 1909 N N . ALA A 1 248 ? 20.190 11.629 -6.695 1.00 95.62 248 ALA A N 1
ATOM 1910 C CA . ALA A 1 248 ? 21.159 11.571 -7.790 1.00 95.62 248 ALA A CA 1
ATOM 1911 C C . ALA A 1 248 ? 20.594 10.927 -9.069 1.00 95.62 248 ALA A C 1
ATOM 1913 O O . ALA A 1 248 ? 20.873 11.392 -10.168 1.00 95.62 248 ALA A O 1
ATOM 1914 N N . ARG A 1 249 ? 19.781 9.871 -8.942 1.00 95.56 249 ARG A N 1
ATOM 1915 C CA . ARG A 1 249 ? 19.139 9.194 -10.086 1.00 95.56 249 ARG A CA 1
ATOM 1916 C C . ARG A 1 249 ? 17.965 9.972 -10.683 1.00 95.56 249 ARG A C 1
ATOM 1918 O O . ARG A 1 249 ? 17.585 9.697 -11.819 1.00 95.56 249 ARG A O 1
ATOM 1925 N N . SER A 1 250 ? 17.383 10.890 -9.916 1.00 96.19 250 SER A N 1
ATOM 1926 C CA . SER A 1 250 ? 16.269 11.741 -10.347 1.00 96.19 250 SER A CA 1
ATOM 1927 C C . SER A 1 250 ? 16.740 13.085 -10.912 1.00 96.19 250 SER A C 1
ATOM 1929 O O . SER A 1 250 ? 15.935 13.804 -11.497 1.00 96.19 250 SER A O 1
ATOM 1931 N N . SER A 1 251 ? 18.023 13.422 -10.761 1.00 95.19 251 SER A N 1
ATOM 1932 C CA . SER A 1 251 ? 18.621 14.638 -11.311 1.00 95.19 251 SER A CA 1
ATOM 1933 C C . SER A 1 251 ? 18.997 14.505 -12.794 1.00 95.19 251 SER A C 1
ATOM 1935 O O . SER A 1 251 ? 19.169 13.404 -13.327 1.00 95.19 251 SER A O 1
ATOM 1937 N N . ASP A 1 252 ? 19.111 15.641 -13.478 1.00 92.69 252 ASP A N 1
ATOM 1938 C CA . ASP A 1 252 ? 19.740 15.749 -14.796 1.00 92.69 252 ASP A CA 1
ATOM 1939 C C . ASP A 1 252 ? 21.277 15.888 -14.705 1.00 92.69 252 ASP A C 1
ATOM 1941 O O . ASP A 1 252 ? 21.876 15.684 -13.647 1.00 92.69 252 ASP A O 1
ATOM 1945 N N . GLU A 1 253 ? 21.928 16.189 -15.833 1.00 90.06 253 GLU A N 1
ATOM 1946 C CA . GLU A 1 253 ? 23.390 16.344 -15.917 1.00 90.06 253 GLU A CA 1
ATOM 1947 C C . GLU A 1 253 ? 23.917 17.545 -15.115 1.00 90.06 253 GLU A C 1
ATOM 1949 O O . GLU A 1 253 ? 25.071 17.524 -14.681 1.00 90.06 253 GLU A O 1
ATOM 1954 N N . ASP A 1 254 ? 23.071 18.550 -14.875 1.00 90.19 254 ASP A N 1
ATOM 1955 C CA . ASP A 1 254 ? 23.398 19.754 -14.107 1.00 90.19 254 ASP A CA 1
ATOM 1956 C C . ASP A 1 254 ? 23.126 19.572 -12.599 1.00 90.19 254 ASP A C 1
ATOM 1958 O O . ASP A 1 254 ? 23.506 20.413 -11.782 1.00 90.19 254 ASP A O 1
ATOM 1962 N N . GLY A 1 255 ? 22.532 18.440 -12.206 1.00 89.25 255 GLY A N 1
ATOM 1963 C CA . GLY A 1 255 ? 22.208 18.112 -10.819 1.00 89.25 255 GLY A CA 1
ATOM 1964 C C . GLY A 1 255 ? 20.823 18.585 -10.371 1.00 89.25 255 GLY A C 1
ATOM 1965 O O . GLY A 1 255 ? 20.488 18.427 -9.191 1.00 89.25 255 GLY A O 1
ATOM 1966 N N . GLU A 1 256 ? 20.006 19.104 -11.289 1.00 91.19 256 GLU A N 1
ATOM 1967 C CA . GLU A 1 256 ? 18.656 19.606 -11.026 1.00 91.19 256 GLU A CA 1
ATOM 1968 C C . GLU A 1 256 ? 17.643 18.457 -11.013 1.00 91.19 256 GLU A C 1
ATOM 1970 O O . GLU A 1 256 ? 17.598 17.626 -11.926 1.00 91.19 256 GLU A O 1
ATOM 1975 N N . LEU A 1 257 ? 16.824 18.394 -9.959 1.00 93.12 257 LEU A N 1
ATOM 1976 C CA . LEU A 1 257 ? 15.827 17.339 -9.774 1.00 93.12 257 LEU A CA 1
ATOM 1977 C C . LEU A 1 257 ? 14.703 17.436 -10.810 1.00 93.12 257 LEU A C 1
ATOM 1979 O O . LEU A 1 257 ? 14.058 18.470 -10.957 1.00 93.12 257 LEU A O 1
ATOM 1983 N N . GLN A 1 258 ? 14.408 16.315 -11.464 1.00 92.38 258 GLN A N 1
ATOM 1984 C CA . GLN A 1 258 ? 13.356 16.223 -12.472 1.00 92.38 258 GLN A CA 1
ATOM 1985 C C . GLN A 1 258 ? 12.103 15.585 -11.866 1.00 92.38 258 GLN A C 1
ATOM 1987 O O . GLN A 1 258 ? 12.072 14.384 -11.585 1.00 92.38 258 GLN A O 1
ATOM 1992 N N . ALA A 1 259 ? 11.064 16.393 -11.636 1.00 87.69 259 ALA A N 1
ATOM 1993 C CA . ALA A 1 259 ? 9.855 15.972 -10.922 1.00 87.69 259 ALA A CA 1
ATOM 1994 C C . ALA A 1 259 ? 9.105 14.804 -11.591 1.00 87.69 259 ALA A C 1
ATOM 1996 O O . ALA A 1 259 ? 8.504 13.978 -10.903 1.00 87.69 259 ALA A O 1
ATOM 1997 N N . ASP A 1 260 ? 9.167 14.720 -12.919 1.00 83.62 260 ASP A N 1
ATOM 1998 C CA . ASP A 1 260 ? 8.600 13.643 -13.732 1.00 83.62 260 ASP A CA 1
ATOM 1999 C C . ASP A 1 260 ? 9.342 12.305 -13.558 1.00 83.62 260 ASP A C 1
ATOM 2001 O O . ASP A 1 260 ? 8.731 11.250 -13.705 1.00 83.62 260 ASP A O 1
ATOM 2005 N N . ARG A 1 261 ? 10.629 12.329 -13.183 1.00 88.94 261 ARG A N 1
ATOM 2006 C CA . ARG A 1 261 ? 11.448 11.124 -12.956 1.00 88.94 261 ARG A CA 1
ATOM 2007 C C . ARG A 1 261 ? 11.335 10.553 -11.549 1.00 88.94 261 ARG A C 1
ATOM 2009 O O . ARG A 1 261 ? 11.574 9.359 -11.369 1.00 88.94 261 ARG A O 1
ATOM 2016 N N . ILE A 1 262 ? 11.000 11.379 -10.556 1.00 94.00 262 ILE A N 1
ATOM 2017 C CA . ILE A 1 262 ? 11.019 10.981 -9.138 1.00 94.00 262 ILE A CA 1
ATOM 2018 C C . ILE A 1 262 ? 10.144 9.748 -8.903 1.00 94.00 262 ILE A C 1
ATOM 2020 O O . ILE A 1 262 ? 10.583 8.804 -8.252 1.00 94.00 262 ILE A O 1
ATOM 2024 N N . ASP A 1 263 ? 8.922 9.733 -9.440 1.00 91.12 263 ASP A N 1
ATOM 2025 C CA . ASP A 1 263 ? 7.989 8.628 -9.205 1.00 91.12 263 ASP A CA 1
ATOM 2026 C C . ASP A 1 263 ? 8.524 7.297 -9.750 1.00 91.12 263 ASP A C 1
ATOM 2028 O O . ASP A 1 263 ? 8.531 6.303 -9.022 1.00 91.12 263 ASP A O 1
ATOM 2032 N N . ASP A 1 264 ? 9.042 7.293 -10.981 1.00 89.38 264 ASP A N 1
ATOM 2033 C CA . ASP A 1 264 ? 9.595 6.097 -11.622 1.00 89.38 264 ASP A CA 1
ATOM 2034 C C . ASP A 1 264 ? 10.857 5.589 -10.910 1.00 89.38 264 ASP A C 1
ATOM 2036 O O . ASP A 1 264 ? 11.016 4.387 -10.688 1.00 89.38 264 ASP A O 1
ATOM 2040 N N . VAL A 1 265 ? 11.760 6.500 -10.530 1.00 94.44 265 VAL A N 1
ATOM 2041 C CA . VAL A 1 265 ? 13.017 6.158 -9.846 1.00 94.44 265 VAL A CA 1
ATOM 2042 C C . VAL A 1 265 ? 12.742 5.585 -8.456 1.00 94.44 265 VAL A C 1
ATOM 2044 O O . VAL A 1 265 ? 13.323 4.557 -8.091 1.00 94.44 265 VAL A O 1
ATOM 2047 N N . VAL A 1 266 ? 11.837 6.217 -7.701 1.00 96.06 266 VAL A N 1
ATOM 2048 C CA . VAL A 1 266 ? 11.421 5.754 -6.373 1.00 96.06 266 VAL A CA 1
ATOM 2049 C C . VAL A 1 266 ? 10.726 4.402 -6.468 1.00 96.06 266 VAL A C 1
ATOM 2051 O O . VAL A 1 266 ? 11.078 3.501 -5.708 1.00 96.06 266 VAL A O 1
ATOM 2054 N N . ASP A 1 267 ? 9.774 4.228 -7.391 1.00 94.06 267 ASP A N 1
ATOM 2055 C CA . ASP A 1 267 ? 9.067 2.955 -7.551 1.00 94.06 267 ASP A CA 1
ATOM 2056 C C . ASP A 1 267 ? 10.035 1.832 -7.954 1.00 94.06 267 ASP A C 1
ATOM 2058 O O . ASP A 1 267 ? 9.998 0.750 -7.362 1.00 94.06 267 ASP A O 1
ATOM 2062 N N . ALA A 1 268 ? 10.958 2.085 -8.886 1.00 93.06 268 ALA A N 1
ATOM 2063 C CA . ALA A 1 268 ? 11.960 1.101 -9.288 1.00 93.06 268 ALA A CA 1
ATOM 2064 C C . ALA A 1 268 ? 12.809 0.614 -8.101 1.00 93.06 268 ALA A C 1
ATOM 2066 O O . ALA A 1 268 ? 12.908 -0.595 -7.873 1.00 93.06 268 ALA A O 1
ATOM 2067 N N . GLU A 1 269 ? 13.380 1.532 -7.312 1.00 96.00 269 GLU A N 1
ATOM 2068 C CA . GLU A 1 269 ? 14.210 1.158 -6.158 1.00 96.00 269 GLU A CA 1
ATOM 2069 C C . GLU A 1 269 ? 13.381 0.528 -5.026 1.00 96.00 269 GLU A C 1
ATOM 2071 O O . GLU A 1 269 ? 13.817 -0.445 -4.407 1.00 96.00 269 GLU A O 1
ATOM 2076 N N . LEU A 1 270 ? 12.156 1.012 -4.792 1.00 96.06 270 LEU A N 1
ATOM 2077 C CA . LEU A 1 270 ? 11.241 0.441 -3.806 1.00 96.06 270 LEU A CA 1
ATOM 2078 C C . LEU A 1 270 ? 10.942 -1.031 -4.110 1.00 96.06 270 LEU A C 1
ATOM 2080 O O . LEU A 1 270 ? 11.045 -1.879 -3.221 1.00 96.06 270 LEU A O 1
ATOM 2084 N N . TYR A 1 271 ? 10.549 -1.363 -5.341 1.00 95.94 271 TYR A N 1
ATOM 2085 C CA . TYR A 1 271 ? 10.157 -2.737 -5.669 1.00 95.94 271 TYR A CA 1
ATOM 2086 C C . TYR A 1 271 ? 11.350 -3.687 -5.817 1.00 95.94 271 TYR A C 1
ATOM 2088 O O . TYR A 1 271 ? 11.219 -4.878 -5.506 1.00 95.94 271 TYR A O 1
ATOM 2096 N N . GLU A 1 272 ? 12.526 -3.176 -6.186 1.00 95.44 272 GLU A N 1
ATOM 2097 C CA . GLU A 1 272 ? 13.785 -3.913 -6.058 1.00 95.44 272 GLU A CA 1
ATOM 2098 C C . GLU A 1 272 ? 14.061 -4.253 -4.587 1.00 95.44 272 GLU A C 1
ATOM 2100 O O . GLU A 1 272 ? 14.267 -5.422 -4.242 1.00 95.44 272 GLU A O 1
ATOM 2105 N N . ARG A 1 273 ? 13.952 -3.261 -3.690 1.00 96.00 273 ARG A N 1
ATOM 2106 C CA . ARG A 1 273 ? 14.157 -3.460 -2.251 1.00 96.00 273 ARG A CA 1
ATOM 2107 C C . ARG A 1 273 ? 13.130 -4.416 -1.647 1.00 96.00 273 ARG A C 1
ATOM 2109 O O . ARG A 1 273 ? 13.511 -5.286 -0.866 1.00 96.00 273 ARG A O 1
ATOM 2116 N N . ILE A 1 274 ? 11.853 -4.314 -2.027 1.00 96.06 274 ILE A N 1
ATOM 2117 C CA . ILE A 1 274 ? 10.793 -5.258 -1.628 1.00 96.06 274 ILE A CA 1
ATOM 2118 C C . ILE A 1 274 ? 11.164 -6.686 -2.037 1.00 96.06 274 ILE A C 1
ATOM 2120 O O . ILE A 1 274 ? 11.032 -7.599 -1.220 1.00 96.06 274 ILE A O 1
ATOM 2124 N N . SER A 1 275 ? 11.638 -6.889 -3.269 1.00 95.81 275 SER A N 1
ATOM 2125 C CA . SER A 1 275 ? 12.012 -8.214 -3.778 1.00 95.81 275 SER A CA 1
ATOM 2126 C C . SER A 1 275 ? 13.196 -8.801 -3.003 1.00 95.81 275 SER A C 1
ATOM 2128 O O . SER A 1 275 ? 13.122 -9.930 -2.514 1.00 95.81 275 SER A O 1
ATOM 2130 N N . ASP A 1 276 ? 14.244 -8.004 -2.794 1.00 96.31 276 ASP A N 1
ATOM 2131 C CA . ASP A 1 276 ? 15.434 -8.391 -2.031 1.00 96.31 276 ASP A CA 1
ATOM 2132 C C . ASP A 1 276 ? 15.098 -8.703 -0.556 1.00 96.31 276 ASP A C 1
ATOM 2134 O O . ASP A 1 276 ? 15.514 -9.723 0.003 1.00 96.31 276 ASP A O 1
ATOM 2138 N N . LEU A 1 277 ? 14.274 -7.874 0.094 1.00 96.00 277 LEU A N 1
ATOM 2139 C CA . LEU A 1 277 ? 13.789 -8.133 1.456 1.00 96.00 277 LEU A CA 1
ATOM 2140 C C . LEU A 1 277 ? 12.940 -9.400 1.542 1.00 96.00 277 LEU A C 1
ATOM 2142 O O . LEU A 1 277 ? 13.081 -10.179 2.492 1.00 96.00 277 LEU A O 1
ATOM 2146 N N . ALA A 1 278 ? 12.098 -9.649 0.541 1.00 94.94 278 ALA A N 1
ATOM 2147 C CA . ALA A 1 278 ? 11.304 -10.862 0.481 1.00 94.94 278 ALA A CA 1
ATOM 2148 C C . ALA A 1 278 ? 12.190 -12.110 0.362 1.00 94.94 278 ALA A C 1
ATOM 2150 O O . ALA A 1 278 ? 11.944 -13.102 1.055 1.00 94.94 278 ALA A O 1
ATOM 2151 N N . ASP A 1 279 ? 13.263 -12.062 -0.424 1.00 94.38 279 ASP A N 1
ATOM 2152 C CA . ASP A 1 279 ? 14.226 -13.159 -0.529 1.00 94.38 279 ASP A CA 1
ATOM 2153 C C . ASP A 1 279 ? 15.015 -13.358 0.775 1.00 94.38 279 ASP A C 1
ATOM 2155 O O . ASP A 1 279 ? 15.056 -14.476 1.314 1.00 94.38 279 ASP A O 1
ATOM 2159 N N . ARG A 1 280 ? 15.534 -12.271 1.364 1.00 95.06 280 ARG A N 1
ATOM 2160 C CA . ARG A 1 280 ? 16.240 -12.273 2.660 1.00 95.06 280 ARG A CA 1
ATOM 2161 C C . ARG A 1 280 ? 15.362 -12.704 3.833 1.00 95.06 280 ARG A C 1
ATOM 2163 O O . ARG A 1 280 ? 15.877 -13.210 4.834 1.00 95.06 280 ARG A O 1
ATOM 2170 N N . SER A 1 281 ? 14.040 -12.570 3.730 1.00 91.94 281 SER A N 1
ATOM 2171 C CA . SER A 1 281 ? 13.105 -13.086 4.738 1.00 91.94 281 SER A CA 1
ATOM 2172 C C . SER A 1 281 ? 13.204 -14.607 4.895 1.00 91.94 281 SER A C 1
ATOM 2174 O O . SER A 1 281 ? 12.906 -15.145 5.967 1.00 91.94 281 SER A O 1
ATOM 2176 N N . LYS A 1 282 ? 13.642 -15.314 3.840 1.00 89.44 282 LYS A N 1
ATOM 2177 C CA . LYS A 1 282 ? 13.613 -16.778 3.696 1.00 89.44 282 LYS A CA 1
ATOM 2178 C C . LYS A 1 282 ? 12.204 -17.387 3.797 1.00 89.44 282 LYS A C 1
ATOM 2180 O O . LYS A 1 282 ? 12.081 -18.608 3.797 1.00 89.44 282 LYS A O 1
ATOM 2185 N N . SER A 1 283 ? 11.152 -16.570 3.816 1.00 90.06 283 SER A N 1
ATO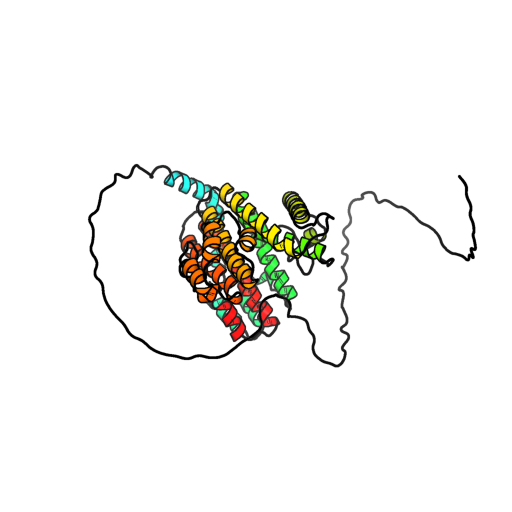M 2186 C CA . SER A 1 283 ? 9.758 -17.009 3.843 1.00 90.06 283 SER A CA 1
ATOM 2187 C C . SER A 1 283 ? 9.213 -17.168 2.426 1.00 90.06 283 SER A C 1
ATOM 2189 O O . SER A 1 283 ? 9.263 -16.245 1.615 1.00 90.06 283 SER A O 1
ATOM 2191 N N . ALA A 1 284 ? 8.659 -18.346 2.127 1.00 90.69 284 ALA A N 1
ATOM 2192 C CA . ALA A 1 284 ? 7.997 -18.587 0.847 1.00 90.69 284 ALA A CA 1
ATOM 2193 C C . ALA A 1 284 ? 6.783 -17.671 0.657 1.00 90.69 284 ALA A C 1
ATOM 2195 O O . ALA A 1 284 ? 6.603 -17.127 -0.427 1.00 90.69 284 ALA A O 1
ATOM 2196 N N . TYR A 1 285 ? 6.015 -17.455 1.724 1.00 90.56 285 TYR A N 1
ATOM 2197 C CA . TYR A 1 285 ? 4.836 -16.605 1.688 1.00 90.56 285 TYR A CA 1
ATOM 2198 C C . TYR A 1 285 ? 5.184 -15.122 1.502 1.00 90.56 285 TYR A C 1
ATOM 2200 O O . TYR A 1 285 ? 4.536 -14.438 0.718 1.00 90.56 285 TYR A O 1
ATOM 2208 N N . ILE A 1 286 ? 6.244 -14.619 2.151 1.00 93.19 286 ILE A N 1
ATOM 2209 C CA . ILE A 1 286 ? 6.672 -13.219 1.971 1.00 93.19 286 ILE A CA 1
ATOM 2210 C C . ILE A 1 286 ? 7.177 -12.987 0.536 1.00 93.19 286 ILE A C 1
ATOM 2212 O O . ILE A 1 286 ? 6.841 -11.977 -0.077 1.00 93.19 286 ILE A O 1
ATOM 2216 N N . ARG A 1 287 ? 7.906 -13.949 -0.050 1.00 95.38 287 ARG A N 1
ATOM 2217 C CA . ARG A 1 287 ? 8.253 -13.917 -1.484 1.00 95.38 287 ARG A CA 1
ATOM 2218 C C . ARG A 1 287 ? 7.027 -13.913 -2.386 1.00 95.38 287 ARG A C 1
ATOM 2220 O O . ARG A 1 287 ? 7.009 -13.207 -3.389 1.00 95.38 287 ARG A O 1
ATOM 2227 N N . GLU A 1 288 ? 6.015 -14.706 -2.050 1.00 94.00 288 GLU A N 1
ATOM 2228 C CA . GLU A 1 288 ? 4.780 -14.776 -2.826 1.00 94.00 288 GLU A CA 1
ATOM 2229 C C . GLU A 1 288 ? 4.030 -13.440 -2.804 1.00 94.00 288 GLU A C 1
ATOM 2231 O O . GLU A 1 288 ? 3.745 -12.896 -3.869 1.00 94.00 288 GLU A O 1
ATOM 2236 N N . ILE A 1 289 ? 3.783 -12.858 -1.625 1.00 93.38 289 ILE A N 1
ATOM 2237 C CA . ILE A 1 289 ? 3.100 -11.560 -1.535 1.00 93.38 289 ILE A CA 1
ATOM 2238 C C . ILE A 1 289 ? 3.933 -10.430 -2.158 1.00 93.38 289 ILE A C 1
ATOM 2240 O O . ILE A 1 289 ? 3.361 -9.566 -2.815 1.00 93.38 289 ILE A O 1
ATOM 2244 N N . GLY A 1 290 ? 5.267 -10.452 -2.036 1.00 94.94 290 GLY A N 1
ATOM 2245 C CA . GLY A 1 290 ? 6.148 -9.492 -2.711 1.00 94.94 290 GLY A CA 1
ATOM 2246 C C . GLY A 1 290 ? 5.976 -9.518 -4.234 1.00 94.94 290 GLY A C 1
ATOM 2247 O O . GLY A 1 290 ? 5.759 -8.476 -4.849 1.00 94.94 290 GLY A O 1
ATOM 2248 N N . ARG A 1 291 ? 5.943 -10.716 -4.835 1.00 96.44 291 ARG A N 1
ATOM 2249 C CA . ARG A 1 291 ? 5.658 -10.898 -6.272 1.00 96.44 291 ARG A CA 1
ATOM 2250 C C . ARG A 1 291 ? 4.279 -10.372 -6.663 1.00 96.44 291 ARG A C 1
ATOM 2252 O O . ARG A 1 291 ? 4.151 -9.708 -7.685 1.00 96.44 291 ARG A O 1
ATOM 2259 N N . VAL A 1 292 ? 3.259 -10.640 -5.842 1.00 95.12 292 VAL A N 1
ATOM 2260 C CA . VAL A 1 292 ? 1.894 -10.130 -6.064 1.00 95.12 292 VAL A CA 1
ATOM 2261 C C . VAL A 1 292 ? 1.876 -8.599 -6.045 1.00 95.12 292 VAL A C 1
ATOM 2263 O O . VAL A 1 292 ? 1.233 -7.995 -6.899 1.00 95.12 292 VAL A O 1
ATOM 2266 N N . MET A 1 293 ? 2.592 -7.962 -5.111 1.00 94.44 293 MET A N 1
ATOM 2267 C CA . MET A 1 293 ? 2.692 -6.499 -5.049 1.00 94.44 293 MET A CA 1
ATOM 2268 C C . MET A 1 293 ? 3.321 -5.919 -6.321 1.00 94.44 293 MET A C 1
ATOM 2270 O O . MET A 1 293 ? 2.821 -4.917 -6.831 1.00 94.44 293 MET A O 1
ATOM 2274 N N . VAL A 1 294 ? 4.365 -6.559 -6.857 1.00 96.06 294 VAL A N 1
ATOM 2275 C CA . VAL A 1 294 ? 4.980 -6.161 -8.134 1.00 96.06 294 VAL A CA 1
ATOM 2276 C C . VAL A 1 294 ? 4.008 -6.344 -9.303 1.00 96.06 294 VAL A C 1
ATOM 2278 O O . VAL A 1 294 ? 3.862 -5.438 -10.116 1.00 96.06 294 VAL A O 1
ATOM 2281 N N . ASP A 1 295 ? 3.296 -7.472 -9.390 1.00 96.19 295 ASP A N 1
ATOM 2282 C CA . ASP A 1 295 ? 2.334 -7.716 -10.478 1.00 96.19 295 ASP A CA 1
ATOM 2283 C C . ASP A 1 295 ? 1.194 -6.683 -10.482 1.00 96.19 295 ASP A C 1
ATOM 2285 O O . ASP A 1 295 ? 0.769 -6.209 -11.539 1.00 96.19 295 ASP A O 1
ATOM 2289 N N . VAL A 1 296 ? 0.716 -6.304 -9.294 1.00 94.31 296 VAL A N 1
ATOM 2290 C CA . VAL A 1 296 ? -0.279 -5.239 -9.114 1.00 94.31 296 VAL A CA 1
ATOM 2291 C C . VAL A 1 296 ? 0.287 -3.884 -9.549 1.00 94.31 296 VAL A C 1
ATOM 2293 O O . VAL A 1 296 ? -0.383 -3.153 -10.278 1.00 94.31 296 VAL A O 1
ATOM 2296 N N . ALA A 1 297 ? 1.522 -3.557 -9.161 1.00 94.00 297 ALA A N 1
ATOM 2297 C CA . ALA A 1 297 ? 2.186 -2.322 -9.574 1.00 94.00 297 ALA A CA 1
ATOM 2298 C C . ALA A 1 297 ? 2.369 -2.252 -11.097 1.00 94.00 297 ALA A C 1
ATOM 2300 O O . ALA A 1 297 ? 1.960 -1.275 -11.722 1.00 94.00 297 ALA A O 1
ATOM 2301 N N . ASN A 1 298 ? 2.861 -3.330 -11.710 1.00 95.56 298 ASN A N 1
ATOM 2302 C CA . ASN A 1 298 ? 3.002 -3.449 -13.160 1.00 95.56 298 ASN A CA 1
ATOM 2303 C C . ASN A 1 298 ? 1.670 -3.348 -13.896 1.00 95.56 298 ASN A C 1
ATOM 2305 O O . ASN A 1 298 ? 1.627 -2.819 -15.000 1.00 95.56 298 ASN A O 1
ATOM 2309 N N . THR A 1 299 ? 0.573 -3.807 -13.294 1.00 94.38 299 THR A N 1
ATOM 2310 C CA . THR A 1 299 ? -0.766 -3.628 -13.869 1.00 94.38 299 THR A CA 1
ATOM 2311 C C . THR A 1 299 ? -1.162 -2.153 -13.900 1.00 94.38 299 THR A C 1
ATOM 2313 O O . THR A 1 299 ? -1.654 -1.678 -14.921 1.00 94.38 299 THR A O 1
ATOM 2316 N N . LYS A 1 300 ? -0.878 -1.394 -12.832 1.00 92.50 300 LYS A N 1
ATOM 2317 C CA . LYS A 1 300 ? -1.106 0.061 -12.817 1.00 92.50 300 LYS A CA 1
ATOM 2318 C C . LYS A 1 300 ? -0.233 0.777 -13.845 1.00 92.50 300 LYS A C 1
ATOM 2320 O O . LYS A 1 300 ? -0.746 1.605 -14.593 1.00 92.50 300 LYS A O 1
ATOM 2325 N N . VAL A 1 301 ? 1.053 0.426 -13.920 1.00 92.88 301 VAL A N 1
ATOM 2326 C CA . VAL A 1 301 ? 1.982 0.951 -14.935 1.00 92.88 301 VAL A CA 1
ATOM 2327 C C . VAL A 1 301 ? 1.464 0.650 -16.340 1.00 92.88 301 VAL A C 1
ATOM 2329 O O . VAL A 1 301 ? 1.357 1.556 -17.160 1.00 92.88 301 VAL A O 1
ATOM 2332 N N . PHE A 1 302 ? 1.073 -0.595 -16.614 1.00 94.06 302 PHE A N 1
ATOM 2333 C CA . PHE A 1 302 ? 0.560 -1.032 -17.913 1.00 94.06 302 PHE A CA 1
ATOM 2334 C C . PHE A 1 302 ? -0.643 -0.204 -18.379 1.00 94.06 302 PHE A C 1
ATOM 2336 O O . PHE A 1 302 ? -0.691 0.218 -19.531 1.00 94.06 302 PHE A O 1
ATOM 2343 N N . VAL A 1 303 ? -1.604 0.055 -17.491 1.00 91.81 303 VAL A N 1
ATOM 2344 C CA . VAL A 1 303 ? -2.808 0.827 -17.832 1.00 91.81 303 VAL A CA 1
ATOM 2345 C C . VAL A 1 303 ? -2.486 2.315 -17.985 1.00 91.81 303 VAL A C 1
ATOM 2347 O O . VAL A 1 303 ? -2.867 2.923 -18.983 1.00 91.81 303 VAL A O 1
ATOM 2350 N N . ARG A 1 304 ? -1.729 2.903 -17.047 1.00 89.62 304 ARG A N 1
ATOM 2351 C CA . ARG A 1 304 ? -1.365 4.331 -17.082 1.00 89.62 304 ARG A CA 1
ATOM 2352 C C . ARG A 1 304 ? -0.535 4.692 -18.313 1.00 89.62 304 ARG A C 1
ATOM 2354 O O . ARG A 1 304 ? -0.828 5.683 -18.971 1.00 89.62 304 ARG A O 1
ATOM 2361 N N . THR A 1 305 ? 0.453 3.869 -18.660 1.00 92.19 305 THR A N 1
ATOM 2362 C CA . THR A 1 305 ? 1.313 4.096 -19.836 1.00 92.19 305 THR A CA 1
ATOM 2363 C C . THR A 1 305 ? 0.546 3.960 -21.153 1.00 92.19 305 THR A C 1
ATOM 2365 O O . THR A 1 305 ? 0.765 4.759 -22.064 1.00 92.19 305 THR A O 1
ATOM 2368 N N . ARG A 1 306 ? -0.427 3.037 -21.235 1.00 91.94 306 ARG A N 1
ATOM 2369 C CA . ARG A 1 306 ? -1.349 2.942 -22.381 1.00 91.94 306 ARG A CA 1
ATOM 2370 C C . ARG A 1 306 ? -2.202 4.193 -22.546 1.00 91.94 306 ARG A C 1
ATOM 2372 O O . ARG A 1 306 ? -2.347 4.676 -23.663 1.00 91.94 306 ARG A O 1
ATOM 2379 N N . LEU A 1 307 ? -2.748 4.718 -21.452 1.00 89.62 307 LEU A N 1
ATOM 2380 C CA . LEU A 1 307 ? -3.562 5.938 -21.476 1.00 89.62 307 LEU A CA 1
ATOM 2381 C C . LEU A 1 307 ? -2.745 7.179 -21.828 1.00 89.62 307 LEU A C 1
ATOM 2383 O O . LEU A 1 307 ? -3.247 8.065 -22.511 1.00 89.62 307 LEU A O 1
ATOM 2387 N N . ALA A 1 308 ? -1.476 7.208 -21.423 1.00 89.88 308 ALA A N 1
ATOM 2388 C CA . ALA A 1 308 ? -0.518 8.224 -21.841 1.00 89.88 308 ALA A CA 1
ATOM 2389 C C . ALA A 1 308 ? -0.073 8.078 -23.314 1.00 89.88 308 ALA A C 1
ATOM 2391 O O . ALA A 1 308 ? 0.700 8.899 -23.798 1.00 89.88 308 ALA A O 1
ATOM 2392 N N . GLY A 1 309 ? -0.536 7.049 -24.036 1.00 92.19 309 GLY A N 1
ATOM 2393 C CA . GLY A 1 309 ? -0.218 6.838 -25.449 1.00 92.19 309 GLY A CA 1
ATOM 2394 C C . GLY A 1 309 ? 1.222 6.393 -25.712 1.00 92.19 309 GLY A C 1
ATOM 2395 O O . GLY A 1 309 ? 1.683 6.482 -26.849 1.00 92.19 309 GLY A O 1
ATOM 2396 N N . LEU A 1 310 ? 1.937 5.910 -24.690 1.00 94.25 310 LEU A N 1
ATOM 2397 C CA . LEU A 1 310 ? 3.327 5.482 -24.835 1.00 94.25 310 LEU A CA 1
ATOM 2398 C C . LEU A 1 310 ? 3.433 4.244 -25.729 1.00 94.25 310 LEU A C 1
ATOM 2400 O O . LEU A 1 310 ? 2.562 3.367 -25.726 1.00 94.25 310 LEU A O 1
ATOM 2404 N N . SER A 1 311 ? 4.533 4.126 -26.468 1.00 94.06 311 SER A N 1
ATOM 2405 C CA . SER A 1 311 ? 4.851 2.907 -27.208 1.00 94.06 311 SER A CA 1
ATOM 2406 C C . SER A 1 311 ? 5.190 1.751 -26.259 1.00 94.06 311 SER A C 1
ATOM 2408 O O . SER A 1 311 ? 5.594 1.949 -25.113 1.00 94.06 311 SER A O 1
ATOM 2410 N N . ALA A 1 312 ? 5.108 0.511 -26.753 1.00 92.88 312 ALA A N 1
ATOM 2411 C CA . ALA A 1 312 ? 5.479 -0.669 -25.965 1.00 92.88 312 ALA A CA 1
ATOM 2412 C C . ALA A 1 312 ? 6.932 -0.615 -25.449 1.00 92.88 312 ALA A C 1
ATOM 2414 O O . ALA A 1 312 ? 7.220 -1.146 -24.379 1.00 92.88 312 ALA A O 1
ATOM 2415 N N . ASN A 1 313 ? 7.841 0.021 -26.199 1.00 92.50 313 ASN A N 1
ATOM 2416 C CA . ASN A 1 313 ? 9.247 0.159 -25.815 1.00 92.50 313 ASN A CA 1
ATOM 2417 C C . ASN A 1 313 ? 9.451 1.214 -24.723 1.00 92.50 313 ASN A C 1
ATOM 2419 O O . ASN A 1 313 ? 10.327 1.045 -23.880 1.00 92.50 313 ASN A O 1
ATOM 2423 N N . GLU A 1 314 ? 8.665 2.290 -24.738 1.00 92.44 314 GLU A N 1
ATOM 2424 C CA . GLU A 1 314 ? 8.676 3.299 -23.676 1.00 92.44 314 GLU A CA 1
ATOM 2425 C C . GLU A 1 314 ? 8.061 2.720 -22.404 1.00 92.44 314 GLU A C 1
ATOM 2427 O O . GLU A 1 314 ? 8.725 2.693 -21.373 1.00 92.44 314 GLU A O 1
ATOM 2432 N N . ALA A 1 315 ? 6.868 2.121 -22.499 1.00 92.50 315 ALA A N 1
ATOM 2433 C CA . ALA A 1 315 ? 6.190 1.479 -21.373 1.00 92.50 315 ALA A CA 1
ATOM 2434 C C . ALA A 1 315 ? 7.046 0.390 -20.700 1.00 92.50 315 ALA A C 1
ATOM 2436 O O . ALA A 1 315 ? 7.033 0.258 -19.477 1.00 92.50 315 ALA A O 1
ATOM 2437 N N . ALA A 1 316 ? 7.835 -0.361 -21.479 1.00 93.31 316 ALA A N 1
ATOM 2438 C CA . ALA A 1 316 ? 8.736 -1.386 -20.955 1.00 93.31 316 ALA A CA 1
ATOM 2439 C C . ALA A 1 316 ? 9.765 -0.846 -19.948 1.00 93.31 316 ALA A C 1
ATOM 2441 O O . ALA A 1 316 ? 10.178 -1.594 -19.065 1.00 93.31 316 ALA A O 1
ATOM 2442 N N . ARG A 1 317 ? 10.159 0.432 -20.048 1.00 91.31 317 ARG A N 1
ATOM 2443 C CA . ARG A 1 317 ? 11.125 1.064 -19.132 1.00 91.31 317 ARG A CA 1
ATOM 2444 C C . ARG A 1 317 ? 10.555 1.304 -17.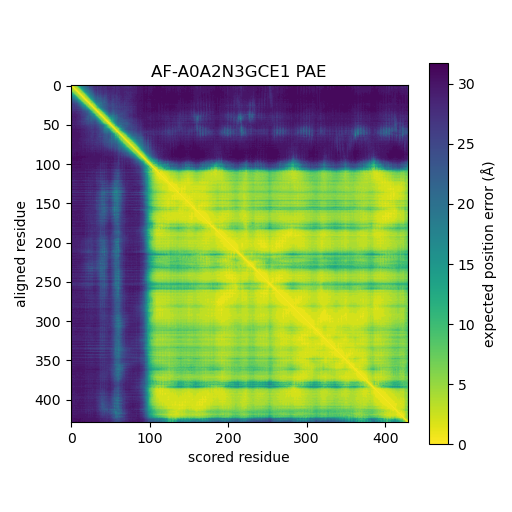734 1.00 91.31 317 ARG A C 1
ATOM 2446 O O . ARG A 1 317 ? 11.327 1.401 -16.790 1.00 91.31 317 ARG A O 1
ATOM 2453 N N . HIS A 1 318 ? 9.229 1.359 -17.612 1.00 91.56 318 HIS A N 1
ATOM 2454 C CA . HIS A 1 318 ? 8.523 1.562 -16.344 1.00 91.56 318 HIS A CA 1
ATOM 2455 C C . HIS A 1 318 ? 8.115 0.236 -15.680 1.00 91.56 318 HIS A C 1
ATOM 2457 O O . HIS A 1 318 ? 7.622 0.229 -14.554 1.00 91.56 318 HIS A O 1
ATOM 2463 N N . LEU A 1 319 ? 8.271 -0.902 -16.370 1.00 94.38 319 LEU A N 1
ATOM 2464 C CA . LEU A 1 319 ? 7.918 -2.205 -15.812 1.00 94.38 319 LEU A CA 1
ATOM 2465 C C . LEU A 1 319 ? 8.952 -2.656 -14.776 1.00 94.38 319 LEU A C 1
ATOM 2467 O O .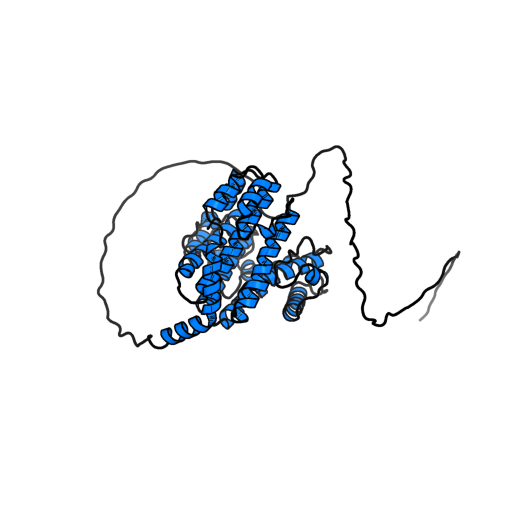 LEU A 1 319 ? 10.157 -2.667 -15.011 1.00 94.38 319 LEU A O 1
ATOM 2471 N N . LEU A 1 320 ? 8.440 -3.111 -13.643 1.00 94.94 320 LEU A N 1
ATOM 2472 C CA . LEU A 1 320 ? 9.191 -3.534 -12.475 1.00 94.94 320 LEU A CA 1
ATOM 2473 C C . LEU A 1 320 ? 9.495 -5.036 -12.548 1.00 94.94 320 LEU A C 1
ATOM 2475 O O . LEU A 1 320 ? 8.625 -5.859 -12.856 1.00 94.94 320 LEU A O 1
ATOM 2479 N N . GLY A 1 321 ? 10.735 -5.410 -12.238 1.00 93.56 321 GLY A N 1
ATOM 2480 C CA . GLY A 1 321 ? 11.145 -6.808 -12.103 1.00 93.56 321 GLY A CA 1
ATOM 2481 C C . GLY A 1 321 ? 10.667 -7.444 -10.791 1.00 93.56 321 GLY A C 1
ATOM 2482 O O . GLY A 1 321 ? 10.243 -6.759 -9.868 1.00 93.56 321 GLY A O 1
ATOM 2483 N N . GLY A 1 322 ? 10.760 -8.775 -10.694 1.00 92.00 322 GLY A N 1
ATOM 2484 C CA . GLY A 1 322 ? 10.483 -9.503 -9.444 1.00 92.00 322 GLY A CA 1
ATOM 2485 C C . GLY A 1 322 ? 9.028 -9.940 -9.233 1.00 92.00 322 GLY A C 1
ATOM 2486 O O . GLY A 1 322 ? 8.721 -10.515 -8.193 1.00 92.00 322 GLY A O 1
ATOM 2487 N N . GLY A 1 323 ? 8.140 -9.720 -10.208 1.00 95.25 323 GLY A N 1
ATOM 2488 C CA . GLY A 1 323 ? 6.754 -10.207 -10.198 1.00 95.25 323 GLY A CA 1
ATOM 2489 C C . GLY A 1 323 ? 6.616 -11.704 -10.499 1.00 95.25 323 GLY A C 1
ATOM 2490 O O . GLY A 1 323 ? 7.583 -12.384 -10.852 1.00 95.25 323 GLY A O 1
ATOM 2491 N N . SER A 1 324 ? 5.399 -12.242 -10.365 1.00 95.62 324 SER A N 1
ATOM 2492 C CA . SER A 1 324 ? 5.089 -13.606 -10.828 1.00 95.62 324 SER A CA 1
ATOM 2493 C C . SER A 1 324 ? 4.739 -13.648 -12.318 1.00 95.62 324 SER A C 1
ATOM 2495 O O . SER A 1 324 ? 4.855 -14.700 -12.951 1.00 95.62 324 SER A O 1
ATOM 2497 N N . ILE A 1 325 ? 4.344 -12.506 -12.885 1.00 96.56 325 ILE A N 1
ATOM 2498 C CA . ILE A 1 325 ? 4.100 -12.316 -14.309 1.00 96.56 325 ILE A CA 1
ATOM 2499 C C . ILE A 1 325 ? 5.364 -11.684 -14.919 1.00 96.56 325 ILE A C 1
ATOM 2501 O O . ILE A 1 325 ? 5.716 -10.563 -14.554 1.00 96.56 325 ILE A O 1
ATOM 2505 N N . PRO A 1 326 ? 6.057 -12.365 -15.854 1.00 95.56 326 PRO A N 1
ATOM 2506 C CA . PRO A 1 326 ? 7.237 -11.801 -16.508 1.00 95.56 326 PRO A CA 1
ATOM 2507 C C . PRO A 1 326 ? 6.920 -10.488 -17.233 1.00 95.56 326 PRO A C 1
ATOM 2509 O O . PRO A 1 326 ? 5.868 -10.372 -17.867 1.00 95.56 326 PRO A O 1
ATOM 2512 N N . THR A 1 327 ? 7.845 -9.529 -17.216 1.00 95.56 327 THR A N 1
ATOM 2513 C CA . THR A 1 327 ? 7.696 -8.229 -17.901 1.00 95.56 327 THR A CA 1
ATOM 2514 C C . THR A 1 327 ? 7.444 -8.394 -19.402 1.00 95.56 327 THR A C 1
ATOM 2516 O O . THR A 1 327 ? 6.557 -7.742 -19.951 1.00 95.56 327 THR A O 1
ATOM 2519 N N . ASP A 1 328 ? 8.093 -9.368 -20.046 1.00 95.31 328 ASP A N 1
ATOM 2520 C CA . ASP A 1 328 ? 7.847 -9.738 -21.449 1.00 95.31 328 ASP A CA 1
ATOM 2521 C C . ASP A 1 328 ? 6.382 -10.086 -21.732 1.00 95.31 328 ASP A C 1
ATOM 2523 O O . ASP A 1 328 ? 5.878 -9.866 -22.837 1.00 95.31 328 ASP A O 1
ATOM 2527 N N . ARG A 1 329 ? 5.662 -10.614 -20.733 1.00 96.69 329 ARG A N 1
ATOM 2528 C CA . ARG A 1 329 ? 4.238 -10.912 -20.873 1.00 96.69 329 ARG A CA 1
ATOM 2529 C C . ARG A 1 329 ? 3.411 -9.633 -20.920 1.00 96.69 329 ARG A C 1
ATOM 2531 O O . ARG A 1 329 ? 2.517 -9.557 -21.759 1.00 96.69 329 ARG A O 1
ATOM 2538 N N . PHE A 1 330 ? 3.723 -8.638 -20.088 1.00 96.25 330 PHE A N 1
ATOM 2539 C CA . PHE A 1 330 ? 3.099 -7.314 -20.166 1.00 96.25 330 PHE A CA 1
ATOM 2540 C C . PHE A 1 330 ? 3.404 -6.644 -21.511 1.00 96.25 330 PHE A C 1
ATOM 2542 O O . PHE A 1 330 ? 2.484 -6.169 -22.169 1.00 96.25 330 PHE A O 1
ATOM 2549 N N . ILE A 1 331 ? 4.653 -6.696 -21.983 1.00 95.88 331 ILE A N 1
ATOM 2550 C CA . ILE A 1 331 ? 5.057 -6.125 -23.282 1.00 95.88 331 ILE A CA 1
ATOM 2551 C C . ILE A 1 331 ? 4.314 -6.801 -24.443 1.00 95.88 331 ILE A C 1
ATOM 2553 O O . ILE A 1 331 ? 3.822 -6.131 -25.350 1.00 95.88 331 ILE A O 1
ATOM 2557 N N . ALA A 1 332 ? 4.180 -8.130 -24.415 1.00 95.75 332 ALA A N 1
ATOM 2558 C CA . ALA A 1 332 ? 3.420 -8.863 -25.424 1.00 95.75 332 ALA A CA 1
ATOM 2559 C C . ALA A 1 332 ? 1.935 -8.465 -25.427 1.00 95.75 332 ALA A C 1
ATOM 2561 O O . ALA A 1 332 ? 1.359 -8.276 -26.497 1.00 95.75 332 ALA A O 1
ATOM 2562 N N . LEU A 1 333 ? 1.328 -8.299 -24.246 1.00 96.19 333 LEU A N 1
ATOM 2563 C CA . LEU A 1 333 ? -0.044 -7.803 -24.121 1.00 96.19 333 LEU A CA 1
ATOM 2564 C C . LEU A 1 333 ? -0.175 -6.353 -24.585 1.00 96.19 333 LEU A C 1
ATOM 2566 O O . LEU A 1 333 ? -1.223 -5.991 -25.103 1.00 96.19 333 LEU A O 1
ATOM 2570 N N . TYR A 1 334 ? 0.866 -5.531 -24.441 1.00 94.75 334 TYR A N 1
ATOM 2571 C CA . TYR A 1 334 ? 0.869 -4.124 -24.853 1.00 94.75 334 TYR A CA 1
ATOM 2572 C C . TYR A 1 334 ? 0.631 -3.945 -26.362 1.00 94.75 334 TYR A C 1
ATOM 2574 O O . TYR A 1 334 ? 0.065 -2.951 -26.800 1.00 94.75 334 TYR A O 1
ATOM 2582 N N . ARG A 1 335 ? 1.017 -4.941 -27.165 1.00 92.69 335 ARG A N 1
ATOM 2583 C CA . ARG A 1 335 ? 0.863 -4.932 -28.630 1.00 92.69 335 ARG A CA 1
ATOM 2584 C C . ARG A 1 335 ? -0.549 -5.280 -29.112 1.00 92.69 335 ARG A C 1
ATOM 2586 O O . ARG A 1 335 ? -0.801 -5.228 -30.310 1.00 92.69 335 ARG A O 1
ATOM 2593 N N . LEU A 1 336 ? -1.441 -5.675 -28.205 1.00 95.81 336 LEU A N 1
ATOM 2594 C CA . LEU A 1 336 ? -2.826 -6.029 -28.515 1.00 95.81 336 LEU A CA 1
ATOM 2595 C C . LEU A 1 336 ? -3.764 -4.821 -28.327 1.00 95.81 336 LEU A C 1
ATOM 2597 O O . LEU A 1 336 ? -3.425 -3.907 -27.559 1.00 95.81 336 LEU A O 1
ATOM 2601 N N . PRO A 1 337 ? -4.958 -4.837 -28.952 1.00 95.38 337 PRO A N 1
ATOM 2602 C CA . PRO A 1 337 ? -6.052 -3.931 -28.600 1.00 95.38 337 PRO A CA 1
ATOM 2603 C C . PRO A 1 337 ? -6.325 -3.934 -27.090 1.00 95.38 337 PRO A C 1
ATOM 2605 O O . PRO A 1 337 ? -6.096 -4.944 -26.418 1.00 95.38 337 PRO A O 1
ATOM 2608 N N . ALA A 1 338 ? -6.768 -2.801 -26.542 1.00 93.00 338 ALA A N 1
ATOM 2609 C CA . ALA A 1 338 ? -6.850 -2.590 -25.096 1.00 93.00 338 ALA A CA 1
ATOM 2610 C C . ALA A 1 338 ? -7.773 -3.610 -24.408 1.00 93.00 338 ALA A C 1
ATOM 2612 O O . ALA A 1 338 ? -7.389 -4.217 -23.409 1.00 93.00 338 ALA A O 1
ATOM 2613 N N . GLU A 1 339 ? -8.936 -3.866 -24.997 1.00 94.69 339 GLU A N 1
ATOM 2614 C CA . GLU A 1 339 ? -9.956 -4.796 -24.514 1.00 94.69 339 GLU A CA 1
ATOM 2615 C C . GLU A 1 339 ? -9.430 -6.234 -24.502 1.00 94.69 339 GLU A C 1
ATOM 2617 O O . GLU A 1 339 ? -9.562 -6.956 -23.510 1.00 94.69 339 GLU A O 1
ATOM 2622 N N . GLU A 1 340 ? -8.752 -6.645 -25.578 1.00 96.69 340 GLU A N 1
ATOM 2623 C CA . GLU A 1 340 ? -8.137 -7.970 -25.660 1.00 96.69 340 GLU A CA 1
ATOM 2624 C C . GLU A 1 340 ? -6.997 -8.119 -24.643 1.00 96.69 340 GLU A C 1
ATOM 2626 O O . GLU A 1 340 ? -6.857 -9.159 -23.989 1.00 96.69 340 GLU A O 1
ATOM 2631 N N . ALA A 1 341 ? -6.179 -7.079 -24.485 1.00 96.06 341 ALA A N 1
ATOM 2632 C CA . ALA A 1 341 ? -5.088 -7.076 -23.528 1.00 96.06 341 ALA A CA 1
ATOM 2633 C C . ALA A 1 341 ? -5.602 -7.187 -22.088 1.00 96.06 341 ALA A C 1
ATOM 2635 O O . ALA A 1 341 ? -5.080 -8.006 -21.330 1.00 96.06 341 ALA A O 1
ATOM 2636 N N . ALA A 1 342 ? -6.643 -6.430 -21.732 1.00 94.62 342 ALA A N 1
ATOM 2637 C CA . ALA A 1 342 ? -7.277 -6.474 -20.419 1.00 94.62 342 ALA A CA 1
ATOM 2638 C C . ALA A 1 342 ? -7.905 -7.847 -20.130 1.00 94.62 342 ALA A C 1
ATOM 2640 O O . ALA A 1 342 ? -7.663 -8.421 -19.066 1.00 94.62 342 ALA A O 1
ATOM 2641 N N . ALA A 1 343 ? -8.618 -8.432 -21.099 1.00 95.69 343 ALA A N 1
ATOM 2642 C CA . ALA A 1 343 ? -9.215 -9.764 -20.965 1.00 95.69 343 ALA A CA 1
ATOM 2643 C C . ALA A 1 343 ? -8.163 -10.868 -20.768 1.00 95.69 343 ALA A C 1
ATOM 2645 O O . ALA A 1 343 ? -8.349 -11.809 -19.994 1.00 95.69 343 ALA A O 1
ATOM 2646 N N . ARG A 1 344 ? -7.018 -10.763 -21.451 1.00 96.69 344 ARG A N 1
ATOM 2647 C CA . ARG A 1 344 ? -5.911 -11.708 -21.260 1.00 96.69 344 ARG A CA 1
ATOM 2648 C C . ARG A 1 344 ? -5.181 -11.462 -19.944 1.00 96.69 344 ARG A C 1
ATOM 2650 O O . ARG A 1 344 ? -4.798 -12.436 -19.296 1.00 96.69 344 ARG A O 1
ATOM 2657 N N . LEU A 1 345 ? -4.990 -10.204 -19.545 1.00 94.69 345 LEU A N 1
ATOM 2658 C CA . LEU A 1 345 ? -4.346 -9.829 -18.286 1.00 94.69 345 LEU A CA 1
ATOM 2659 C C . LEU A 1 345 ? -5.131 -10.370 -17.086 1.00 94.69 345 LEU A C 1
ATOM 2661 O O . LEU A 1 345 ? -4.541 -10.992 -16.202 1.00 94.69 345 LEU A O 1
ATOM 2665 N N . SER A 1 346 ? -6.461 -10.260 -17.116 1.00 94.81 346 SER A N 1
ATOM 2666 C CA . SER A 1 346 ? -7.353 -10.791 -16.081 1.00 94.81 346 SER A CA 1
ATOM 2667 C C . SER A 1 346 ? -7.414 -12.322 -16.011 1.00 94.81 346 SER A C 1
ATOM 2669 O O . SER A 1 346 ? -8.135 -12.877 -15.185 1.00 94.81 346 SER A O 1
ATOM 2671 N N . CYS A 1 347 ? -6.656 -13.043 -16.840 1.00 94.69 347 CYS A N 1
ATOM 2672 C CA . CYS A 1 347 ? -6.500 -14.497 -16.761 1.00 94.69 347 CYS A CA 1
ATOM 2673 C C . CYS A 1 347 ? -5.159 -14.926 -16.131 1.00 94.69 347 CYS A C 1
ATOM 2675 O O . CYS A 1 347 ? -4.966 -16.117 -15.834 1.00 94.69 347 CYS A O 1
ATOM 2677 N N . LEU A 1 348 ? -4.229 -13.986 -15.923 1.00 94.00 348 LEU A N 1
ATOM 2678 C CA . LEU A 1 348 ? -2.856 -14.258 -15.499 1.00 94.00 348 LEU A CA 1
ATOM 2679 C C . LEU A 1 348 ? -2.697 -14.230 -13.980 1.00 94.00 348 LEU A C 1
ATOM 2681 O O . LEU A 1 348 ? -3.137 -13.299 -13.316 1.00 94.00 348 LEU A O 1
ATOM 2685 N N . GLY A 1 349 ? -1.988 -15.231 -13.452 1.00 91.00 349 GLY A N 1
ATOM 2686 C CA . GLY A 1 349 ? -1.427 -15.206 -12.100 1.00 91.00 349 GLY A CA 1
ATOM 2687 C C . GLY A 1 349 ? -2.397 -14.699 -11.014 1.00 91.00 349 GLY A C 1
ATOM 2688 O O . GLY A 1 349 ? -3.551 -15.142 -10.972 1.00 91.00 349 GLY A O 1
ATOM 2689 N N . PRO A 1 350 ? -1.950 -13.773 -10.144 1.00 90.94 350 PRO A N 1
ATOM 2690 C CA . PRO A 1 350 ? -2.779 -13.153 -9.105 1.00 90.94 350 PRO A CA 1
ATOM 2691 C C . PRO A 1 350 ? -3.936 -12.297 -9.641 1.00 90.94 350 PRO A C 1
ATOM 2693 O O . PRO A 1 350 ? -4.910 -12.068 -8.928 1.00 90.94 350 PRO A O 1
ATOM 2696 N N . LEU A 1 351 ? -3.863 -11.853 -10.897 1.00 93.44 351 LEU A N 1
ATOM 2697 C CA . LEU A 1 351 ? -4.867 -11.011 -11.558 1.00 93.44 351 LEU A CA 1
ATOM 2698 C C . LEU A 1 351 ? -6.050 -11.823 -12.102 1.00 93.44 351 LEU A C 1
ATOM 2700 O O . LEU A 1 351 ? -7.014 -11.257 -12.611 1.00 93.44 351 LEU A O 1
ATOM 2704 N N . ARG A 1 352 ? -6.004 -13.157 -11.985 1.00 93.38 352 ARG A N 1
ATOM 2705 C CA . ARG A 1 352 ? -7.058 -14.036 -12.491 1.00 93.38 352 ARG A CA 1
ATOM 2706 C C . ARG A 1 352 ? -8.429 -13.653 -11.934 1.00 93.38 352 ARG A C 1
ATOM 2708 O O . ARG A 1 352 ? -8.589 -13.629 -10.718 1.00 93.38 352 ARG A O 1
ATOM 2715 N N . GLY A 1 353 ? -9.427 -13.477 -12.793 1.00 89.25 353 GLY A N 1
ATOM 2716 C CA . GLY A 1 353 ? -10.814 -13.215 -12.404 1.00 89.25 353 GLY A CA 1
ATOM 2717 C C . GLY A 1 353 ? -11.100 -11.768 -12.006 1.00 89.25 353 GLY A C 1
ATOM 2718 O O . GLY A 1 353 ? -12.144 -11.520 -11.411 1.00 89.25 353 GLY A O 1
ATOM 2719 N N . LEU A 1 354 ? -10.186 -10.835 -12.294 1.00 90.88 354 LEU A N 1
ATOM 2720 C CA . LEU A 1 354 ? -10.528 -9.415 -12.308 1.00 90.88 354 LEU A CA 1
ATOM 2721 C C . LEU A 1 354 ? -11.452 -9.106 -13.491 1.00 90.88 354 LEU A C 1
ATOM 2723 O O . LEU A 1 354 ? -11.401 -9.776 -14.522 1.00 90.88 354 LEU A O 1
ATOM 2727 N N . ASP A 1 355 ? -12.281 -8.084 -13.331 1.00 91.00 355 ASP A N 1
ATOM 2728 C CA . ASP A 1 355 ? -13.115 -7.555 -14.405 1.00 91.00 355 ASP A CA 1
ATOM 2729 C C . ASP A 1 355 ? -12.224 -6.843 -15.450 1.00 91.00 355 ASP A C 1
ATOM 2731 O O . ASP A 1 355 ? -11.524 -5.889 -15.092 1.00 91.00 355 ASP A O 1
ATOM 2735 N N . PRO A 1 356 ? -12.189 -7.304 -16.718 1.00 92.38 356 PRO A N 1
ATOM 2736 C CA . PRO A 1 356 ? -11.414 -6.658 -17.775 1.00 92.38 356 PRO A CA 1
ATOM 2737 C C . PRO A 1 356 ? -11.808 -5.202 -18.019 1.00 92.38 356 PRO A C 1
ATOM 2739 O O . PRO A 1 356 ? -10.934 -4.387 -18.295 1.00 92.38 356 PRO A O 1
ATOM 2742 N N . GLU A 1 357 ? -13.093 -4.864 -17.906 1.00 89.69 357 GLU A N 1
ATOM 2743 C CA . GLU A 1 357 ? -13.560 -3.494 -18.135 1.00 89.69 357 GLU A CA 1
ATOM 2744 C C . GLU A 1 357 ? -13.063 -2.575 -17.019 1.00 89.69 357 GLU A C 1
ATOM 2746 O O . GLU A 1 357 ? -12.542 -1.493 -17.277 1.00 89.69 357 GLU A O 1
ATOM 2751 N N . ALA A 1 358 ? -13.103 -3.055 -15.774 1.00 87.69 358 ALA A N 1
ATOM 2752 C CA . ALA A 1 358 ? -12.536 -2.344 -14.635 1.00 87.69 358 ALA A CA 1
ATOM 2753 C C . ALA A 1 358 ? -11.021 -2.102 -14.767 1.00 87.69 358 ALA A C 1
ATOM 2755 O O . ALA A 1 358 ? -10.523 -1.104 -14.257 1.00 87.69 358 ALA A O 1
ATOM 2756 N N . LEU A 1 359 ? -10.275 -3.000 -15.428 1.00 88.06 359 LEU A N 1
ATOM 2757 C CA . LEU A 1 359 ? -8.836 -2.818 -15.671 1.00 88.06 359 LEU A CA 1
ATOM 2758 C C . LEU A 1 359 ? -8.543 -1.675 -16.648 1.00 88.06 359 LEU A C 1
ATOM 2760 O O . LEU A 1 359 ? -7.431 -1.155 -16.642 1.00 88.06 359 LEU A O 1
ATOM 2764 N N . LEU A 1 360 ? -9.504 -1.299 -17.489 1.00 87.50 360 LEU A N 1
ATOM 2765 C CA . LEU A 1 360 ? -9.368 -0.176 -18.414 1.00 87.50 360 LEU A CA 1
ATOM 2766 C C . LEU A 1 360 ? -9.764 1.161 -17.783 1.00 87.50 360 LEU A C 1
ATOM 2768 O O . LEU A 1 360 ? -9.486 2.203 -18.370 1.00 87.50 360 LEU A O 1
ATOM 2772 N N . ASP A 1 361 ? -10.368 1.141 -16.594 1.00 86.62 361 ASP A N 1
ATOM 2773 C CA . ASP A 1 361 ? -10.773 2.328 -15.849 1.00 86.62 361 ASP A CA 1
ATOM 2774 C C . ASP A 1 361 ? -9.715 2.696 -14.787 1.00 86.62 361 ASP A C 1
ATOM 2776 O O . ASP A 1 361 ? -9.592 2.007 -13.766 1.00 86.62 361 ASP A O 1
ATOM 2780 N N . PRO A 1 362 ? -8.969 3.806 -14.965 1.00 83.38 362 PRO A N 1
ATOM 2781 C CA . PRO A 1 362 ? -8.003 4.301 -13.982 1.00 83.38 362 PRO A CA 1
ATOM 2782 C C . PRO A 1 362 ? -8.570 4.458 -12.580 1.00 83.38 362 PRO A C 1
ATOM 2784 O O . PRO A 1 362 ? -7.870 4.169 -11.609 1.00 83.38 362 PRO A O 1
ATOM 2787 N N . GLY A 1 363 ? -9.835 4.878 -12.476 1.00 80.62 363 GLY A N 1
ATOM 2788 C CA . GLY A 1 363 ? -10.516 5.101 -11.205 1.00 80.62 363 GLY A CA 1
ATOM 2789 C C . GLY A 1 363 ? -10.734 3.829 -10.399 1.00 80.62 363 GLY A C 1
ATOM 2790 O O . GLY A 1 363 ? -10.937 3.887 -9.188 1.00 80.62 363 GLY A O 1
ATOM 2791 N N . ARG A 1 364 ? -10.677 2.666 -11.054 1.00 83.50 364 ARG A N 1
ATOM 2792 C CA . ARG A 1 364 ? -10.913 1.360 -10.430 1.00 83.50 364 ARG A CA 1
ATOM 2793 C C . ARG A 1 364 ? -9.630 0.566 -10.205 1.00 83.50 364 ARG A C 1
ATOM 2795 O O . ARG A 1 364 ? -9.679 -0.485 -9.572 1.00 83.50 364 ARG A O 1
ATOM 2802 N N . LEU A 1 365 ? -8.467 1.054 -10.643 1.00 85.38 365 LEU A N 1
ATOM 2803 C CA . LEU A 1 365 ? -7.201 0.325 -10.498 1.00 85.38 365 LEU A CA 1
ATOM 2804 C C . LEU A 1 365 ? -6.791 0.102 -9.042 1.00 85.38 365 LEU A C 1
ATOM 2806 O O . LEU A 1 365 ? -6.269 -0.964 -8.712 1.00 85.38 365 LEU A O 1
ATOM 2810 N N . ASP A 1 366 ? -7.012 1.087 -8.173 1.00 82.69 366 ASP A N 1
ATOM 2811 C CA . ASP A 1 366 ? -6.695 0.961 -6.747 1.00 82.69 366 ASP A CA 1
ATOM 2812 C C . ASP A 1 366 ? -7.613 -0.053 -6.063 1.00 82.69 366 ASP A C 1
ATOM 2814 O O . ASP A 1 366 ? -7.145 -0.925 -5.335 1.00 82.69 366 ASP A O 1
ATOM 2818 N N . VAL A 1 367 ? -8.897 -0.038 -6.417 1.00 81.62 367 VAL A N 1
ATOM 2819 C CA . VAL A 1 367 ? -9.870 -1.038 -5.972 1.00 81.62 367 VAL A CA 1
ATOM 2820 C C . VAL A 1 367 ? -9.464 -2.448 -6.410 1.00 81.62 367 VAL A C 1
ATOM 2822 O O . VAL A 1 367 ? -9.435 -3.377 -5.604 1.00 81.62 367 VAL A O 1
ATOM 2825 N N . LEU A 1 368 ? -9.112 -2.631 -7.685 1.00 85.50 368 LEU A N 1
ATOM 2826 C CA . LEU A 1 368 ? -8.693 -3.937 -8.197 1.00 85.50 368 LEU A CA 1
ATOM 2827 C C . LEU A 1 368 ? -7.401 -4.420 -7.530 1.00 85.50 368 LEU A C 1
ATOM 2829 O O . LEU A 1 368 ? -7.270 -5.608 -7.229 1.00 85.50 368 LEU A O 1
ATOM 2833 N N . ALA A 1 369 ? -6.460 -3.509 -7.277 1.00 86.50 369 ALA A N 1
ATOM 2834 C CA . ALA A 1 369 ? -5.245 -3.795 -6.526 1.00 86.50 369 ALA A CA 1
ATOM 2835 C C . ALA A 1 369 ? -5.574 -4.320 -5.121 1.00 86.50 369 ALA A C 1
ATOM 2837 O O . ALA A 1 369 ? -5.095 -5.394 -4.739 1.00 86.50 369 ALA A O 1
ATOM 2838 N N . ASP A 1 370 ? -6.448 -3.623 -4.395 1.00 84.44 370 ASP A N 1
ATOM 2839 C CA . ASP A 1 370 ? -6.890 -4.023 -3.061 1.00 84.44 370 ASP A CA 1
ATOM 2840 C C . ASP A 1 370 ? -7.605 -5.379 -3.087 1.00 84.44 370 ASP A C 1
ATOM 2842 O O . ASP A 1 370 ? -7.318 -6.242 -2.255 1.00 84.44 370 ASP A O 1
ATOM 2846 N N . MET A 1 371 ? -8.441 -5.645 -4.097 1.00 84.81 371 MET A N 1
ATOM 2847 C CA . MET A 1 371 ? -9.086 -6.950 -4.288 1.00 84.81 371 MET A CA 1
ATOM 2848 C C . MET A 1 371 ? -8.078 -8.086 -4.513 1.00 84.81 371 MET A C 1
ATOM 2850 O O . MET A 1 371 ? -8.252 -9.189 -3.981 1.00 84.81 371 MET A O 1
ATOM 2854 N N . VAL A 1 372 ? -7.026 -7.871 -5.312 1.00 90.06 372 VAL A N 1
ATOM 2855 C CA . VAL A 1 372 ? -5.973 -8.882 -5.530 1.00 90.06 372 VAL A CA 1
ATOM 2856 C C . VAL A 1 372 ? -5.270 -9.205 -4.214 1.00 90.06 372 VAL A C 1
ATOM 2858 O O . VAL A 1 372 ? -5.127 -10.384 -3.872 1.00 90.06 372 VAL A O 1
ATOM 2861 N N . ILE A 1 373 ? -4.892 -8.176 -3.453 1.00 88.31 373 ILE A N 1
ATOM 2862 C CA . ILE A 1 373 ? -4.244 -8.345 -2.151 1.00 88.31 373 ILE A CA 1
ATOM 2863 C C . ILE A 1 373 ? -5.194 -9.048 -1.175 1.00 88.31 373 ILE A C 1
ATOM 2865 O O . ILE A 1 373 ? -4.829 -10.076 -0.609 1.00 88.31 373 ILE A O 1
ATOM 2869 N N . ALA A 1 374 ? -6.438 -8.591 -1.035 1.00 83.56 374 ALA A N 1
ATOM 2870 C CA . ALA A 1 374 ? -7.430 -9.172 -0.130 1.00 83.56 374 ALA A CA 1
ATOM 2871 C C . ALA A 1 374 ? -7.684 -10.664 -0.404 1.00 83.56 374 ALA A C 1
ATOM 2873 O O . ALA A 1 374 ? -7.698 -11.482 0.526 1.00 83.56 374 ALA A O 1
ATOM 2874 N N . ARG A 1 375 ? -7.805 -11.062 -1.681 1.00 85.25 375 ARG A N 1
ATOM 2875 C CA . ARG A 1 375 ? -7.940 -12.479 -2.060 1.00 85.25 375 ARG A CA 1
ATOM 2876 C C . ARG A 1 375 ? -6.747 -13.305 -1.598 1.00 85.25 375 ARG A C 1
ATOM 2878 O O . ARG A 1 375 ? -6.945 -14.422 -1.113 1.00 85.25 375 ARG A O 1
ATOM 2885 N N . HIS A 1 376 ? -5.539 -12.757 -1.694 1.00 83.25 376 HIS A N 1
ATOM 2886 C CA . HIS A 1 376 ? -4.333 -13.405 -1.192 1.00 83.25 376 HIS A CA 1
ATOM 2887 C C . HIS A 1 376 ? -4.365 -13.573 0.340 1.00 83.25 376 HIS A C 1
ATOM 2889 O O . HIS A 1 376 ? -4.090 -14.658 0.855 1.00 83.25 376 HIS A O 1
ATOM 2895 N N . LEU A 1 377 ? -4.809 -12.545 1.075 1.00 82.06 377 LEU A N 1
ATOM 2896 C CA . LEU A 1 377 ? -4.874 -12.569 2.544 1.00 82.06 377 LEU A CA 1
ATOM 2897 C C . LEU A 1 377 ? -5.939 -13.517 3.106 1.00 82.06 377 LEU A C 1
ATOM 2899 O O . LEU A 1 377 ? -5.761 -14.054 4.202 1.00 82.06 377 LEU A O 1
ATOM 2903 N N . SER A 1 378 ? -7.035 -13.754 2.379 1.00 76.81 378 SER A N 1
ATOM 2904 C CA . SER A 1 378 ? -8.134 -14.617 2.845 1.00 76.81 378 SER A CA 1
ATOM 2905 C C . SER A 1 378 ? -7.662 -16.024 3.250 1.00 76.81 378 SER A C 1
ATOM 2907 O O . SER A 1 378 ? -8.090 -16.562 4.271 1.00 76.81 378 SER A O 1
ATOM 2909 N N . ARG A 1 379 ? -6.707 -16.592 2.501 1.00 73.25 379 ARG A N 1
ATOM 2910 C CA . ARG A 1 379 ? -6.111 -17.910 2.775 1.00 73.25 379 ARG A CA 1
ATOM 2911 C C . ARG A 1 379 ? -5.108 -17.858 3.926 1.00 73.25 379 ARG A C 1
ATOM 2913 O O . ARG A 1 379 ? -5.043 -18.785 4.729 1.00 73.25 379 ARG A O 1
ATOM 2920 N N . ALA A 1 380 ? -4.375 -16.754 4.035 1.00 77.00 380 ALA A N 1
ATOM 2921 C CA . ALA A 1 380 ? -3.334 -16.537 5.033 1.00 77.00 380 ALA A CA 1
ATOM 2922 C C . ALA A 1 380 ? -3.873 -16.503 6.474 1.00 77.00 380 ALA A C 1
ATOM 2924 O O . ALA A 1 380 ? -3.225 -16.986 7.401 1.00 77.00 380 ALA A O 1
ATOM 2925 N N . ARG A 1 381 ? -5.097 -15.997 6.678 1.00 69.38 381 ARG A N 1
ATOM 2926 C CA . ARG A 1 381 ? -5.724 -15.895 8.012 1.00 69.38 381 ARG A CA 1
ATOM 2927 C C . ARG A 1 381 ? -5.981 -17.249 8.685 1.00 69.38 381 ARG A C 1
ATOM 2929 O O . ARG A 1 381 ? -5.983 -17.323 9.920 1.00 69.38 381 ARG A O 1
ATOM 2936 N N . MET A 1 382 ? -6.191 -18.293 7.882 1.00 72.00 382 MET A N 1
ATOM 2937 C CA . MET A 1 382 ? -6.506 -19.648 8.346 1.00 72.00 382 MET A CA 1
ATOM 2938 C C . MET A 1 382 ? -5.263 -20.447 8.761 1.00 72.00 382 MET A C 1
ATOM 2940 O O . MET A 1 382 ? -5.391 -21.508 9.367 1.00 72.00 382 MET A O 1
ATOM 2944 N N . VAL A 1 383 ? -4.058 -19.948 8.468 1.00 79.81 383 VAL A N 1
ATOM 2945 C CA . VAL A 1 383 ? -2.804 -20.607 8.848 1.00 79.81 383 VAL A CA 1
ATOM 2946 C C . VAL A 1 383 ? -2.574 -20.443 10.348 1.00 79.81 383 VAL A C 1
ATOM 2948 O O . VAL A 1 383 ? -2.619 -19.333 10.876 1.00 79.81 383 VAL A O 1
ATOM 2951 N N . ALA A 1 384 ? -2.346 -21.549 11.057 1.00 74.69 384 ALA A N 1
ATOM 2952 C CA . ALA A 1 384 ? -2.212 -21.535 12.513 1.00 74.69 384 ALA A CA 1
ATOM 2953 C C . ALA A 1 384 ? -0.951 -20.789 12.976 1.00 74.69 384 ALA A C 1
ATOM 2955 O O . ALA A 1 384 ? -1.032 -19.968 13.890 1.00 74.69 384 ALA A O 1
ATOM 2956 N N . VAL A 1 385 ? 0.190 -21.054 12.332 1.00 77.25 385 VAL A N 1
ATOM 2957 C CA . VAL A 1 385 ? 1.506 -20.527 12.708 1.00 77.25 385 VAL A CA 1
ATOM 2958 C C . VAL A 1 385 ? 2.336 -20.268 11.452 1.00 77.25 385 VAL A C 1
ATOM 2960 O O . VAL A 1 385 ? 2.377 -21.120 10.568 1.00 77.25 385 VAL A O 1
ATOM 2963 N N . GLY A 1 386 ? 2.986 -19.104 11.394 1.00 84.94 386 GLY A N 1
ATOM 2964 C CA . GLY A 1 386 ? 3.834 -18.681 10.282 1.00 84.94 386 GLY A CA 1
ATOM 2965 C C . GLY A 1 386 ? 3.832 -17.158 10.088 1.00 84.94 386 GLY A C 1
ATOM 2966 O O . GLY A 1 386 ? 3.238 -16.434 10.893 1.00 84.94 386 GLY A O 1
ATOM 2967 N N . PRO A 1 387 ? 4.500 -16.645 9.044 1.00 86.56 387 PRO A N 1
ATOM 2968 C CA . PRO A 1 387 ? 4.445 -15.233 8.655 1.00 86.56 387 PRO A CA 1
ATOM 2969 C C . PRO A 1 387 ? 3.059 -14.786 8.155 1.00 86.56 387 PRO A C 1
ATOM 2971 O O . PRO A 1 387 ? 2.745 -13.597 8.188 1.00 86.56 387 PRO A O 1
ATOM 2974 N N . GLU A 1 388 ? 2.218 -15.718 7.710 1.00 90.38 388 GLU A N 1
ATOM 2975 C CA . GLU A 1 388 ? 0.921 -15.481 7.074 1.00 90.38 388 GLU A CA 1
ATOM 2976 C C . GLU A 1 388 ? -0.038 -14.649 7.938 1.00 90.38 388 GLU A C 1
ATOM 2978 O O . GLU A 1 388 ? -0.525 -13.621 7.453 1.00 90.38 388 GLU A O 1
ATOM 2983 N N . PRO A 1 389 ? -0.300 -14.997 9.218 1.00 88.69 389 PRO A N 1
ATOM 2984 C CA . PRO A 1 389 ? -1.223 -14.226 10.044 1.00 88.69 389 PRO A CA 1
ATOM 2985 C C . PRO A 1 389 ? -0.689 -12.822 10.335 1.00 88.69 389 PRO A C 1
ATOM 2987 O O . PRO A 1 389 ? -1.478 -11.881 10.421 1.00 88.69 389 PRO A O 1
ATOM 2990 N N . VAL A 1 390 ? 0.638 -12.678 10.452 1.00 89.88 390 VAL A N 1
ATOM 2991 C CA . VAL A 1 390 ? 1.319 -11.401 10.712 1.00 89.88 390 VAL A CA 1
ATOM 2992 C C . VAL A 1 390 ? 1.161 -10.461 9.521 1.00 89.88 390 VAL A C 1
ATOM 2994 O O . VAL A 1 390 ? 0.659 -9.350 9.686 1.00 89.88 390 VAL A O 1
ATOM 2997 N N . VAL A 1 391 ? 1.503 -10.930 8.316 1.00 90.12 391 VAL A N 1
ATOM 2998 C CA . VAL A 1 391 ? 1.309 -10.187 7.060 1.00 90.12 391 VAL A CA 1
ATOM 2999 C C . VAL A 1 391 ? -0.157 -9.791 6.894 1.00 90.12 391 VAL A C 1
ATOM 3001 O O . VAL A 1 391 ? -0.453 -8.628 6.620 1.00 90.12 391 VAL A O 1
ATOM 3004 N N . ALA A 1 392 ? -1.079 -10.740 7.090 1.00 88.81 392 ALA A N 1
ATOM 3005 C CA . ALA A 1 392 ? -2.505 -10.478 6.957 1.00 88.81 392 ALA A CA 1
ATOM 3006 C C . ALA A 1 392 ? -2.966 -9.381 7.919 1.00 88.81 392 ALA A C 1
ATOM 3008 O O . ALA A 1 392 ? -3.673 -8.471 7.503 1.00 88.81 392 ALA A O 1
ATOM 3009 N N . TYR A 1 393 ? -2.552 -9.430 9.186 1.00 90.31 393 TYR A N 1
ATOM 3010 C CA . TYR A 1 393 ? -2.922 -8.410 10.164 1.00 90.31 393 TYR A CA 1
ATOM 3011 C C . TYR A 1 393 ? -2.407 -7.016 9.799 1.00 90.31 393 TYR A C 1
ATOM 3013 O O . TYR A 1 393 ? -3.186 -6.067 9.831 1.00 90.31 393 TYR A O 1
ATOM 3021 N N . ILE A 1 394 ? -1.133 -6.889 9.416 1.00 90.62 394 ILE A N 1
ATOM 3022 C CA . ILE A 1 394 ? -0.537 -5.593 9.059 1.00 90.62 394 ILE A CA 1
ATOM 3023 C C . ILE A 1 394 ? -1.271 -4.975 7.867 1.00 90.62 394 ILE A C 1
ATOM 3025 O O . ILE A 1 394 ? -1.636 -3.800 7.905 1.00 90.62 394 ILE A O 1
ATOM 3029 N N . LEU A 1 395 ? -1.520 -5.765 6.821 1.00 89.19 395 LEU A N 1
ATOM 3030 C CA . LEU A 1 395 ? -2.197 -5.280 5.620 1.00 89.19 395 LEU A CA 1
ATOM 3031 C C . LEU A 1 395 ? -3.677 -4.965 5.878 1.00 89.19 395 LEU A C 1
ATOM 3033 O O . LEU A 1 395 ? -4.152 -3.931 5.419 1.00 89.19 395 LEU A O 1
ATOM 3037 N N . MET A 1 396 ? -4.380 -5.773 6.680 1.00 88.56 396 MET A N 1
ATOM 3038 C CA . MET A 1 396 ? -5.754 -5.463 7.100 1.00 88.56 396 MET A CA 1
ATOM 3039 C C . MET A 1 396 ? -5.820 -4.172 7.923 1.00 88.56 396 MET A C 1
ATOM 3041 O O . MET A 1 396 ? -6.689 -3.342 7.679 1.00 88.56 396 MET A O 1
ATOM 3045 N N . ARG A 1 397 ? -4.887 -3.959 8.861 1.00 91.62 397 ARG A N 1
ATOM 3046 C CA . ARG A 1 397 ? -4.845 -2.728 9.663 1.00 91.62 397 ARG A CA 1
ATOM 3047 C C . ARG A 1 397 ? -4.586 -1.491 8.801 1.00 91.62 397 ARG A C 1
ATOM 3049 O O . ARG A 1 397 ? -5.178 -0.447 9.052 1.00 91.62 397 ARG A O 1
ATOM 3056 N N . ARG A 1 398 ? -3.731 -1.601 7.781 1.00 89.81 398 ARG A N 1
ATOM 3057 C CA . ARG A 1 398 ? -3.501 -0.521 6.807 1.00 89.81 398 ARG A CA 1
ATOM 3058 C C . ARG A 1 398 ? -4.758 -0.215 5.998 1.00 89.81 398 ARG A C 1
ATOM 3060 O O . ARG A 1 398 ? -5.136 0.947 5.913 1.00 89.81 398 ARG A O 1
ATOM 3067 N N . ALA A 1 399 ? -5.425 -1.244 5.478 1.00 88.00 399 ALA A N 1
ATOM 3068 C CA . ALA A 1 399 ? -6.678 -1.083 4.743 1.00 88.00 399 ALA A CA 1
ATOM 3069 C C . ALA A 1 399 ? -7.773 -0.430 5.607 1.00 88.00 399 ALA A C 1
ATOM 3071 O O . ALA A 1 399 ? -8.461 0.478 5.151 1.00 88.00 399 ALA A O 1
ATOM 3072 N N . GLU A 1 400 ? -7.885 -0.820 6.881 1.00 91.25 400 GLU A N 1
ATOM 3073 C CA . GLU A 1 400 ? -8.813 -0.216 7.844 1.00 91.25 400 GLU A CA 1
ATOM 3074 C C . GLU A 1 400 ? -8.562 1.287 8.020 1.00 91.25 400 GLU A C 1
ATOM 3076 O O . GLU A 1 400 ? -9.505 2.075 7.981 1.00 91.25 400 GLU A O 1
ATOM 3081 N N . VAL A 1 401 ? -7.294 1.702 8.131 1.00 92.62 401 VAL A N 1
ATOM 3082 C CA . VAL A 1 401 ? -6.923 3.125 8.184 1.00 92.62 401 VAL A CA 1
ATOM 3083 C C . VAL A 1 401 ? -7.294 3.854 6.889 1.00 92.62 401 VAL A C 1
ATOM 3085 O O . VAL A 1 401 ? -7.840 4.951 6.961 1.00 92.62 401 VAL A O 1
ATOM 3088 N N . THR A 1 402 ? -7.067 3.260 5.715 1.00 89.31 402 THR A N 1
ATOM 3089 C CA . THR A 1 402 ? -7.460 3.851 4.420 1.00 89.31 402 THR A CA 1
ATOM 3090 C C . THR A 1 402 ? -8.976 4.050 4.310 1.00 89.31 402 THR A C 1
ATOM 3092 O O . THR A 1 402 ? -9.450 5.105 3.877 1.00 89.31 402 THR A O 1
ATOM 3095 N N . VAL A 1 403 ? -9.758 3.060 4.746 1.00 90.50 403 VAL A N 1
ATOM 3096 C CA . VAL A 1 403 ? -11.224 3.145 4.769 1.00 90.50 403 VAL A CA 1
ATOM 3097 C C . VAL A 1 403 ? -11.692 4.218 5.753 1.00 90.50 403 VAL A C 1
ATOM 3099 O O . VAL A 1 403 ? -12.549 5.035 5.411 1.00 90.50 403 VAL A O 1
ATOM 3102 N N . LEU A 1 404 ? -11.116 4.256 6.959 1.00 94.56 404 LEU A N 1
ATOM 3103 C CA . LEU A 1 404 ? -11.440 5.268 7.964 1.00 94.56 404 LEU A CA 1
ATOM 3104 C C . LEU A 1 404 ? -11.111 6.675 7.485 1.00 94.56 404 LEU A C 1
ATOM 3106 O O . LEU A 1 404 ? -11.955 7.555 7.607 1.00 94.56 404 LEU A O 1
ATOM 3110 N N . ARG A 1 405 ? -9.938 6.876 6.885 1.00 93.56 405 ARG A N 1
ATOM 3111 C CA . ARG A 1 405 ? -9.545 8.142 6.261 1.00 93.56 405 ARG A CA 1
ATOM 3112 C C . ARG A 1 405 ? -10.625 8.645 5.310 1.00 93.56 405 ARG A C 1
ATOM 3114 O O . ARG A 1 405 ? -11.124 9.754 5.469 1.00 93.56 405 ARG A O 1
ATOM 3121 N N . THR A 1 406 ? -11.067 7.782 4.398 1.00 91.12 406 THR A N 1
ATOM 3122 C CA . THR A 1 406 ? -12.122 8.107 3.427 1.00 91.12 406 THR A CA 1
ATOM 3123 C C . THR A 1 406 ? -13.445 8.477 4.110 1.00 91.12 406 THR A C 1
ATOM 3125 O O . THR A 1 406 ? -14.087 9.454 3.727 1.00 91.12 406 THR A O 1
ATOM 3128 N N . LEU A 1 407 ? -13.860 7.719 5.131 1.00 94.00 407 LEU A N 1
ATOM 3129 C CA . LEU A 1 407 ? -15.119 7.944 5.853 1.00 94.00 407 LEU A CA 1
ATOM 3130 C C . LEU A 1 407 ? -15.122 9.221 6.697 1.00 94.00 407 LEU A C 1
ATOM 3132 O O . LEU A 1 407 ? -16.125 9.935 6.710 1.00 94.00 407 LEU A O 1
ATOM 3136 N N . LEU A 1 408 ? -14.039 9.471 7.432 1.00 95.69 408 LEU A N 1
ATOM 3137 C CA . LEU A 1 408 ? -13.940 10.565 8.395 1.00 95.69 408 LEU A CA 1
ATOM 3138 C C . LEU A 1 408 ? -13.669 11.893 7.682 1.00 95.69 408 LEU A C 1
ATOM 3140 O O . LEU A 1 408 ? -14.438 12.840 7.851 1.00 95.69 408 LEU A O 1
ATOM 3144 N N . ALA A 1 409 ? -12.648 11.945 6.819 1.00 93.31 409 ALA A N 1
ATOM 3145 C CA . ALA A 1 409 ? -12.347 13.145 6.039 1.00 93.31 409 ALA A CA 1
ATOM 3146 C C . ALA A 1 409 ? -13.509 13.487 5.096 1.00 93.31 409 ALA A C 1
ATOM 3148 O O . ALA A 1 409 ? -13.930 14.637 5.011 1.00 93.31 409 ALA A O 1
ATOM 3149 N N . GLY A 1 410 ? -14.108 12.473 4.460 1.00 92.75 410 GLY A N 1
ATOM 3150 C CA . GLY A 1 410 ? -15.286 12.657 3.618 1.00 92.75 410 GLY A CA 1
ATOM 3151 C C . GLY A 1 410 ? -16.492 13.213 4.379 1.00 92.75 410 GLY A C 1
ATOM 3152 O O . GLY A 1 410 ? -17.191 14.079 3.859 1.00 92.75 410 GLY A O 1
ATOM 3153 N N . LYS A 1 411 ? -16.726 12.773 5.624 1.00 94.31 411 LYS A N 1
ATOM 3154 C CA . LYS A 1 411 ? -17.805 13.317 6.461 1.00 94.31 411 LYS A CA 1
ATOM 3155 C C . LYS A 1 411 ? -17.562 14.780 6.826 1.00 94.31 411 LYS A C 1
ATOM 3157 O O . LYS A 1 411 ? -18.487 15.581 6.723 1.00 94.31 411 LYS A O 1
ATOM 3162 N N . LEU A 1 412 ? -16.338 15.120 7.224 1.00 94.50 412 LEU A N 1
ATOM 3163 C CA . LEU A 1 412 ? -15.940 16.493 7.549 1.00 94.50 412 LEU A CA 1
ATOM 3164 C C . LEU A 1 412 ? -16.021 17.425 6.332 1.00 94.50 412 LEU A C 1
ATOM 3166 O O . LEU A 1 412 ? -16.436 18.571 6.466 1.00 94.50 412 LEU A O 1
ATOM 3170 N N . ALA A 1 413 ? -15.712 16.909 5.142 1.00 92.25 413 ALA A N 1
ATOM 3171 C CA . ALA A 1 413 ? -15.837 17.624 3.874 1.00 92.25 413 ALA A CA 1
ATOM 3172 C C . ALA A 1 413 ? -17.279 17.679 3.322 1.00 92.25 413 ALA A C 1
ATOM 3174 O O . ALA A 1 413 ? -17.501 18.211 2.237 1.00 92.25 413 ALA A O 1
ATOM 3175 N N . GLY A 1 414 ? -18.271 17.120 4.028 1.00 91.69 414 GLY A N 1
ATOM 3176 C CA . GLY A 1 414 ? -19.674 17.139 3.596 1.00 91.69 414 GLY A CA 1
ATOM 3177 C C . GLY A 1 414 ? -19.992 16.228 2.404 1.00 91.69 414 GLY A C 1
ATOM 3178 O O . GLY A 1 414 ? -21.017 16.412 1.747 1.00 91.69 414 GLY A O 1
ATOM 3179 N N . VAL A 1 415 ? -19.145 15.235 2.113 1.00 91.69 415 VAL A N 1
ATOM 3180 C CA . VAL A 1 415 ? -19.381 14.262 1.039 1.00 91.69 415 VAL A CA 1
ATOM 3181 C C . VAL A 1 415 ? -20.620 13.427 1.362 1.00 91.69 415 VAL A C 1
ATOM 3183 O O . VAL A 1 415 ? -20.798 12.935 2.481 1.00 91.69 415 VAL A O 1
ATOM 3186 N N . SER A 1 416 ? -21.488 13.244 0.364 1.00 89.75 416 SER A N 1
ATOM 3187 C CA . SER A 1 416 ? -22.730 12.500 0.547 1.00 89.75 416 SER A CA 1
ATOM 3188 C C . SER A 1 416 ? -22.471 11.029 0.883 1.00 89.75 416 SER A C 1
ATOM 3190 O O . SER A 1 416 ? -21.489 10.408 0.461 1.00 89.75 416 SER A O 1
ATOM 3192 N N . ARG A 1 417 ? -23.406 10.437 1.632 1.00 89.88 417 ARG A N 1
ATOM 3193 C CA . ARG A 1 417 ? -23.338 9.029 2.034 1.00 89.88 417 ARG A CA 1
ATOM 3194 C C . ARG A 1 417 ? -23.236 8.087 0.834 1.00 89.88 417 ARG A C 1
ATOM 3196 O O . ARG A 1 417 ? -22.498 7.110 0.909 1.00 89.88 417 ARG A O 1
ATOM 3203 N N . ASP A 1 418 ? -23.951 8.366 -0.252 1.00 87.25 418 ASP A N 1
ATOM 3204 C CA . ASP A 1 418 ? -23.970 7.501 -1.436 1.00 87.25 418 ASP A CA 1
ATOM 3205 C C . ASP A 1 418 ? -22.641 7.526 -2.194 1.00 87.25 418 ASP A C 1
ATOM 3207 O O . ASP A 1 418 ? -22.171 6.478 -2.649 1.00 87.25 418 ASP A O 1
ATOM 3211 N N . VAL A 1 419 ? -21.977 8.685 -2.248 1.00 85.62 419 VAL A N 1
ATOM 3212 C CA . VAL A 1 419 ? -20.629 8.806 -2.819 1.00 85.62 419 VAL A CA 1
ATOM 3213 C C . VAL A 1 419 ? -19.626 8.027 -1.968 1.00 85.62 419 VAL A C 1
ATOM 3215 O O . VAL A 1 419 ? -18.868 7.217 -2.504 1.00 85.62 419 VAL A O 1
ATOM 3218 N N . LEU A 1 420 ? -19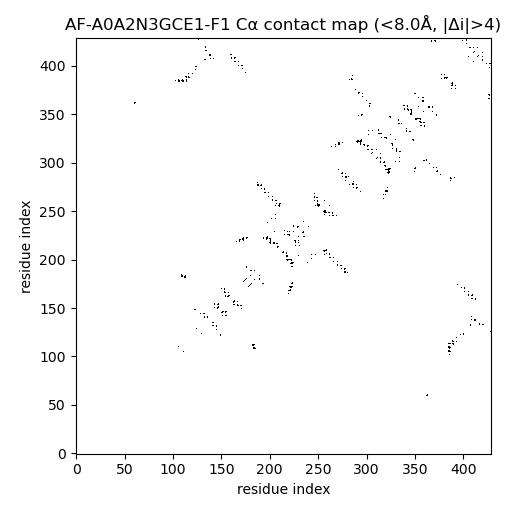.667 8.182 -0.639 1.00 85.88 420 LEU A N 1
ATOM 3219 C CA . LEU A 1 420 ? -18.806 7.412 0.266 1.00 85.88 420 LEU A CA 1
ATOM 3220 C C . LEU A 1 420 ? -19.070 5.907 0.161 1.00 85.88 420 LEU A C 1
ATOM 3222 O O . LEU A 1 420 ? -18.135 5.119 0.060 1.00 85.88 420 LEU A O 1
ATOM 3226 N N . ARG A 1 421 ? -20.339 5.492 0.113 1.00 85.94 421 ARG A N 1
ATOM 3227 C CA . ARG A 1 421 ? -20.724 4.085 -0.055 1.00 85.94 421 ARG A CA 1
ATOM 3228 C C . ARG A 1 421 ? -20.193 3.506 -1.360 1.00 85.94 421 ARG A C 1
ATOM 3230 O O . ARG A 1 421 ? -19.777 2.354 -1.377 1.00 85.94 421 ARG A O 1
ATOM 3237 N N . THR A 1 422 ? -20.229 4.281 -2.440 1.00 80.00 422 THR A N 1
ATOM 3238 C CA . THR A 1 422 ? -19.732 3.853 -3.753 1.00 80.00 422 THR A CA 1
ATOM 3239 C C . THR A 1 422 ? -18.221 3.664 -3.723 1.00 80.00 422 THR A C 1
ATOM 3241 O O . THR A 1 422 ? -17.751 2.604 -4.122 1.00 80.00 422 THR A O 1
ATOM 3244 N N . ARG A 1 423 ? -17.475 4.610 -3.135 1.00 75.12 423 ARG A N 1
ATOM 3245 C CA . ARG A 1 423 ? -16.017 4.491 -2.947 1.00 75.12 423 ARG A CA 1
ATOM 3246 C C . ARG A 1 423 ? -15.614 3.288 -2.088 1.00 75.12 423 ARG A C 1
ATOM 3248 O O . ARG A 1 423 ? -14.545 2.728 -2.280 1.00 75.12 423 ARG A O 1
ATOM 3255 N N . LEU A 1 424 ? -16.467 2.887 -1.148 1.00 74.94 424 LEU A N 1
ATOM 3256 C CA . LEU A 1 424 ? -16.176 1.811 -0.199 1.00 74.94 424 LEU A CA 1
ATOM 3257 C C . LEU A 1 424 ? -16.688 0.432 -0.625 1.00 74.94 424 LEU A C 1
ATOM 3259 O O . LEU A 1 424 ? -16.260 -0.563 -0.043 1.00 74.94 424 LEU A O 1
ATOM 3263 N N . ARG A 1 425 ? -17.583 0.347 -1.620 1.00 66.06 425 ARG A N 1
ATOM 3264 C CA . ARG A 1 425 ? -18.279 -0.895 -2.007 1.00 66.06 425 ARG A CA 1
ATOM 3265 C C . ARG A 1 425 ? -17.324 -2.064 -2.275 1.00 66.06 425 ARG A C 1
ATOM 3267 O O . ARG A 1 425 ? -17.676 -3.198 -1.964 1.00 66.06 425 ARG A O 1
ATOM 3274 N N . ASP A 1 426 ? -16.126 -1.757 -2.759 1.00 52.94 426 ASP A N 1
ATOM 3275 C CA . ASP A 1 426 ? -15.154 -2.746 -3.218 1.00 52.94 426 ASP A CA 1
ATOM 3276 C C . ASP A 1 426 ? -13.884 -2.823 -2.335 1.00 52.94 426 ASP A C 1
ATOM 3278 O O . ASP A 1 426 ? -13.002 -3.640 -2.591 1.00 52.94 426 ASP A O 1
ATOM 3282 N N . VAL A 1 427 ? -13.796 -1.996 -1.281 1.00 57.19 427 VAL A N 1
ATOM 3283 C CA . VAL A 1 427 ? -12.626 -1.885 -0.377 1.00 57.19 427 VAL A CA 1
ATOM 3284 C C . VAL A 1 427 ? -12.937 -2.405 1.035 1.00 57.19 427 VAL A C 1
ATOM 3286 O O . VAL A 1 427 ? -12.032 -2.713 1.809 1.00 57.19 427 VAL A O 1
ATOM 3289 N N . MET A 1 428 ? -14.220 -2.522 1.396 1.00 55.72 428 MET A N 1
ATOM 3290 C CA . MET A 1 428 ? -14.627 -3.006 2.718 1.00 55.72 428 MET A CA 1
ATOM 3291 C C . MET A 1 428 ? -14.319 -4.509 2.879 1.00 55.72 428 MET A C 1
ATOM 3293 O O . MET A 1 428 ? -14.824 -5.306 2.086 1.00 55.72 428 MET A O 1
ATOM 3297 N N . PRO A 1 429 ? -13.508 -4.898 3.883 1.00 48.16 429 PRO A N 1
ATOM 3298 C CA . PRO A 1 429 ? -13.066 -6.279 4.084 1.00 48.16 429 PRO A CA 1
ATOM 3299 C C . PRO A 1 429 ? -14.149 -7.247 4.578 1.00 48.16 429 PRO A C 1
ATOM 3301 O O . PRO A 1 429 ? -15.161 -6.802 5.175 1.00 48.16 429 PRO A O 1
#

Solvent-accessible surface area (backbone atoms only — not comparable to full-atom values): 26145 Å² total; per-residue (Å²): 135,84,90,81,89,85,90,82,89,87,86,88,88,82,90,85,90,80,83,84,88,83,89,78,87,82,80,91,80,83,88,81,94,75,94,75,89,81,81,85,83,82,81,82,85,83,88,71,99,69,94,70,86,87,77,92,87,87,67,90,87,87,86,90,81,87,88,86,91,80,89,86,88,83,90,83,88,84,90,82,84,90,82,91,78,86,88,77,92,71,85,78,78,84,74,64,76,68,58,58,56,52,54,54,52,33,38,71,51,22,42,67,33,38,57,53,39,60,61,55,59,74,56,54,85,48,67,68,54,53,55,50,51,62,65,37,92,48,60,69,52,34,46,62,69,32,49,87,45,86,50,15,84,54,47,69,82,46,83,53,57,66,45,45,51,53,28,52,23,47,54,47,25,46,49,51,56,53,47,45,68,66,33,68,54,56,65,41,49,44,45,51,70,44,48,63,38,40,51,49,39,48,50,16,46,53,46,17,61,50,70,74,49,73,41,76,89,51,39,73,36,42,28,94,52,51,51,73,33,59,78,67,70,60,56,58,68,74,56,41,54,48,45,55,53,51,50,62,72,20,25,52,98,88,64,52,57,37,70,84,40,41,62,59,54,50,50,50,54,49,47,50,49,39,42,52,23,17,58,69,49,72,38,70,64,50,36,50,53,39,14,48,53,35,41,45,49,38,50,51,46,56,44,53,32,53,74,70,66,50,52,58,76,58,44,54,74,71,53,60,68,68,30,82,62,56,61,68,56,56,45,57,37,57,77,43,60,69,68,61,26,29,50,55,50,21,63,40,79,78,44,45,80,50,60,36,70,47,58,73,34,77,90,37,44,64,44,52,42,50,44,44,51,50,61,58,34,63,63,26,62,74,48,90,70,31,66,42,39,46,54,34,49,56,53,50,55,50,50,51,48,55,52,46,49,52,54,52,42,33,47,73,70,65,52,52,60,67,60,54,47,61,73,39,70,68,66,68,123